Protein AF-A0A1B7W679-F1 (afdb_monomer_lite)

Foldseek 3Di:
DQKDKDWDQEDEWDADPQQWIDDIKIKIATDDPFWKFWAWKAKQKDFPPRVVSVLQRVQFDIDHDPGTHTDDGIDITHGHTRHDPDDDADWTWMKIKMKIKIFTADPVGHGPPPDIDMDMDMYTYTYDHPPPDPDDDDDDDDDDDDVVVVVVVVVVVVVVVVVVVVPPPQDEQPWAKAWEFEQWKIFIWTFFVDPQPPPPDPQPQLLLLLLVLVLVLLPDQQCVNFVQDDSVVVVVLLVQLCVVLVHDSVCLSVQSVDPDPVSVVVSVVSNVVSQDPDPSSNVRSVVSVCVSSVVSVPRDSCVSSRTHQFQLPPVVSDRMFTQKWFFDDVVLTAIDTGVVLVVVLVVCVVVCVVDPPVQSVQGIDGHLLVLPPDFDWDWHDDPNDTDTDTSVSVNVNSVVSSQVSRVVRQVPPPDHGGDGDHPHYRYDYDDD

pLDDT: mean 79.5, std 15.5, range [27.89, 95.25]

Secondary structure (DSSP, 8-state):
--EEEE--SEEE-EE-TTSEEE----EEEE-TTS--EEEEEEEEEEEESHHHHHHHHHHB--EEEEEEEE--S-EEPPB--EE-SS---S-EEEEEEEEEEEEEE-TTSSEEEEEEEEEEEEEEEEE----------------PPPHHHHHHHHHHHHHHHHHHHSS---PBPSSEEEEEE-SSEEEEEEE--S-----SSS-HHHHHHHHHHHHHHHTS-HHHH-TTS-HHHHHHHHHHHHHHHTS-GGGHHHHHHS--HHHHHHHHHHHHHT--S-HHHHHHHHHHHHHHHHHHTTS--TGGGTEEE--SBTTTTBSEEE--EEEEETTTTEEEESHHHHHHHHHHHHTTTTS-HHHHHHHEE--GGGGTT---EEEEEETTEEEEEEHHHHHHHHHHHHHHHHHHHHHH-SS----SB---EEEE----

Structure (mmCIF, N/CA/C/O backbone):
data_AF-A0A1B7W679-F1
#
_entry.id   AF-A0A1B7W679-F1
#
loop_
_atom_site.group_PDB
_atom_site.id
_atom_site.type_symbol
_atom_site.label_atom_id
_atom_site.label_alt_id
_atom_site.label_comp_id
_atom_site.label_asym_id
_atom_site.label_entity_id
_atom_site.label_seq_id
_atom_site.pdbx_PDB_ins_code
_atom_site.Cartn_x
_atom_site.Cartn_y
_atom_site.Cartn_z
_atom_site.occupancy
_atom_site.B_iso_or_equiv
_atom_site.auth_seq_id
_atom_site.auth_comp_id
_atom_site.auth_asym_id
_atom_site.auth_atom_id
_atom_site.pdbx_PDB_model_num
ATOM 1 N N . MET A 1 1 ? 24.657 12.536 3.431 1.00 57.09 1 MET A N 1
ATOM 2 C CA . MET A 1 1 ? 25.677 13.064 2.499 1.00 57.09 1 MET A CA 1
ATOM 3 C C . MET A 1 1 ? 25.463 14.566 2.393 1.00 57.09 1 MET A C 1
ATOM 5 O O . MET A 1 1 ? 24.306 14.948 2.304 1.00 57.09 1 MET A O 1
ATOM 9 N N . PRO A 1 2 ? 26.498 15.410 2.479 1.00 68.56 2 PRO A N 1
ATOM 10 C CA . PRO A 1 2 ? 26.346 16.867 2.496 1.00 68.56 2 PRO A CA 1
ATOM 11 C C . PRO A 1 2 ? 26.270 17.517 1.109 1.00 68.56 2 PRO A C 1
ATOM 13 O O . PRO A 1 2 ? 26.055 18.722 1.029 1.00 68.56 2 PRO A O 1
ATOM 16 N N . VAL A 1 3 ? 26.402 16.742 0.027 1.00 79.94 3 VAL A N 1
ATOM 17 C CA . VAL A 1 3 ? 26.231 17.199 -1.362 1.00 79.94 3 VAL A CA 1
ATOM 18 C C . VAL A 1 3 ? 25.247 16.288 -2.086 1.00 79.94 3 VAL A C 1
ATOM 20 O O . VAL A 1 3 ? 25.373 15.066 -2.009 1.00 79.94 3 VAL A O 1
ATOM 23 N N . GLU A 1 4 ? 24.312 16.884 -2.820 1.00 85.88 4 GLU A N 1
ATOM 24 C CA . GLU A 1 4 ? 23.382 16.210 -3.728 1.00 85.88 4 GLU A CA 1
ATOM 25 C C . GLU A 1 4 ? 23.546 16.750 -5.153 1.00 85.88 4 GLU A C 1
ATOM 27 O O . GLU A 1 4 ? 23.691 17.959 -5.354 1.00 85.88 4 GLU A O 1
ATOM 32 N N . ILE A 1 5 ? 23.514 15.854 -6.144 1.00 84.69 5 ILE A N 1
ATOM 33 C CA . ILE A 1 5 ? 23.459 16.218 -7.563 1.00 84.69 5 ILE A CA 1
ATOM 34 C C . ILE A 1 5 ? 22.005 16.088 -8.014 1.00 84.69 5 ILE A C 1
ATOM 36 O O . ILE A 1 5 ? 21.478 14.984 -8.122 1.00 84.69 5 ILE A O 1
ATOM 40 N N . GLN A 1 6 ? 21.367 17.215 -8.305 1.00 84.38 6 GLN A N 1
ATOM 41 C CA . GLN A 1 6 ? 20.046 17.256 -8.915 1.00 84.38 6 GLN A CA 1
ATOM 42 C C . GLN A 1 6 ? 20.200 17.200 -10.436 1.00 84.38 6 GLN A C 1
ATOM 44 O O . GLN A 1 6 ? 20.603 18.167 -11.089 1.00 84.38 6 GLN A O 1
ATOM 49 N N . LEU A 1 7 ? 19.901 16.024 -10.979 1.00 84.25 7 LEU A N 1
ATOM 50 C CA . LEU A 1 7 ? 19.943 15.689 -12.394 1.00 84.25 7 LEU A CA 1
ATOM 51 C C . LEU A 1 7 ? 18.750 14.775 -12.698 1.00 84.25 7 LEU A C 1
ATOM 53 O O . LEU A 1 7 ? 18.456 13.862 -11.928 1.00 84.25 7 LEU A O 1
ATOM 57 N N . LEU A 1 8 ? 18.042 15.031 -13.799 1.00 75.62 8 LEU A N 1
ATOM 58 C CA . LEU A 1 8 ? 16.937 14.172 -14.224 1.00 75.62 8 LEU A CA 1
ATOM 59 C C . LEU A 1 8 ? 17.478 12.786 -14.614 1.00 75.62 8 LEU A C 1
ATOM 61 O O . LEU A 1 8 ? 18.455 12.732 -15.351 1.00 75.62 8 LEU A O 1
ATOM 65 N N . PRO A 1 9 ? 16.844 11.677 -14.195 1.00 69.12 9 PRO A N 1
ATOM 66 C CA . PRO A 1 9 ? 17.335 10.330 -14.500 1.00 69.12 9 PRO A CA 1
ATOM 67 C C . PRO A 1 9 ? 17.219 9.979 -15.988 1.00 69.12 9 PRO A C 1
ATOM 69 O O . PRO A 1 9 ? 17.961 9.146 -16.488 1.00 69.12 9 PRO A O 1
ATOM 72 N N . SER A 1 10 ? 16.311 10.631 -16.715 1.00 74.06 10 SER A N 1
ATOM 73 C CA . SER A 1 10 ? 16.165 10.487 -18.160 1.00 74.06 10 SER A CA 1
ATOM 74 C C . SER A 1 10 ? 15.781 11.824 -18.784 1.00 74.06 10 SER A C 1
ATOM 76 O O . SER A 1 10 ? 15.027 12.604 -18.193 1.00 74.06 10 SER A O 1
ATOM 78 N N . PHE A 1 11 ? 16.302 12.098 -19.975 1.00 77.81 11 PHE A N 1
ATOM 79 C CA . PHE A 1 11 ? 16.120 13.355 -20.674 1.00 77.81 11 PHE A CA 1
ATOM 80 C C . PHE A 1 11 ? 16.013 13.146 -22.187 1.00 77.81 11 PHE A C 1
ATOM 82 O O . PHE A 1 11 ? 16.942 12.682 -22.848 1.00 77.81 11 PHE A O 1
ATOM 89 N N . LYS A 1 12 ? 14.875 13.558 -22.755 1.00 82.00 12 LYS A N 1
ATOM 90 C CA . LYS A 1 12 ? 14.684 13.575 -24.205 1.00 82.00 12 LYS A CA 1
ATOM 91 C C . LYS A 1 12 ? 15.425 14.765 -24.809 1.00 82.00 12 LYS A C 1
ATOM 93 O O . LYS A 1 12 ? 15.093 15.913 -24.509 1.00 82.00 12 LYS A O 1
ATOM 98 N N . LEU A 1 13 ? 16.379 14.504 -25.696 1.00 80.19 13 LEU A N 1
ATOM 99 C CA . LEU A 1 13 ? 17.072 15.558 -26.429 1.00 80.19 13 LEU A CA 1
ATOM 100 C C . LEU A 1 13 ? 16.102 16.257 -27.391 1.00 80.19 13 LEU A C 1
ATOM 102 O O . LEU A 1 13 ? 15.307 15.622 -28.085 1.00 80.19 13 LEU A O 1
ATOM 106 N N . GLY A 1 14 ? 16.175 17.584 -27.430 1.00 78.50 14 GLY A N 1
ATOM 107 C CA . GLY A 1 14 ? 15.396 18.421 -28.340 1.00 78.50 14 GLY A CA 1
ATOM 108 C C . GLY A 1 14 ? 16.302 19.403 -29.067 1.00 78.50 14 GLY A C 1
ATOM 109 O O . GLY A 1 14 ? 17.315 19.829 -28.516 1.00 78.50 14 GLY A O 1
ATOM 110 N N . VAL A 1 15 ? 15.937 19.774 -30.291 1.00 75.94 15 VAL A N 1
ATOM 111 C CA . VAL A 1 15 ? 16.661 20.774 -31.087 1.00 75.94 15 VAL A CA 1
ATOM 112 C C . VAL A 1 15 ? 15.838 22.062 -31.101 1.00 75.94 15 VAL A C 1
ATOM 114 O O . VAL A 1 15 ? 14.653 22.029 -31.427 1.00 75.94 15 VAL A O 1
ATOM 117 N N . LYS A 1 16 ? 16.444 23.186 -30.706 1.00 70.62 16 LYS A N 1
ATOM 118 C CA . LYS A 1 16 ? 15.835 24.523 -30.820 1.00 70.62 16 LYS A CA 1
ATOM 119 C C . LYS A 1 16 ? 15.945 25.045 -32.258 1.00 70.62 16 LYS A C 1
ATOM 121 O O . LYS A 1 16 ? 16.761 24.550 -33.029 1.00 70.62 16 LYS A O 1
ATOM 126 N N . GLU A 1 17 ? 15.180 26.089 -32.587 1.00 59.62 17 GLU A N 1
ATOM 127 C CA . GLU A 1 17 ? 15.094 26.708 -33.929 1.00 59.62 17 GLU A CA 1
ATOM 128 C C . GLU A 1 17 ? 16.460 27.039 -34.568 1.00 59.62 17 GLU A C 1
ATOM 130 O O . GLU A 1 17 ? 16.595 27.000 -35.786 1.00 59.62 17 GLU A O 1
ATOM 135 N N . ASN A 1 18 ? 17.502 27.249 -33.755 1.00 62.25 18 ASN A N 1
ATOM 136 C CA . ASN A 1 18 ? 18.859 27.578 -34.199 1.00 62.25 18 ASN A CA 1
ATOM 137 C C . ASN A 1 18 ? 19.829 26.383 -34.173 1.00 62.25 18 ASN A C 1
ATOM 139 O O . ASN A 1 18 ? 20.993 26.571 -33.837 1.00 62.25 18 ASN A O 1
ATOM 143 N N . THR A 1 19 ? 19.375 25.147 -34.418 1.00 72.56 19 THR A N 1
ATOM 144 C CA . THR A 1 19 ? 20.211 23.916 -34.380 1.00 72.56 19 THR A CA 1
ATOM 145 C C . THR A 1 19 ? 20.908 23.631 -33.039 1.00 72.56 19 THR A C 1
ATOM 147 O O . THR A 1 19 ? 21.758 22.748 -32.935 1.00 72.56 19 THR A O 1
ATOM 150 N N . GLN A 1 20 ? 20.510 24.333 -31.978 1.00 81.38 20 GLN A N 1
ATOM 151 C CA . GLN A 1 20 ? 21.070 24.167 -30.645 1.00 81.38 20 GLN A CA 1
ATOM 152 C C . GLN A 1 20 ? 20.386 23.008 -29.921 1.00 81.38 20 GLN A C 1
ATOM 154 O O . GLN A 1 20 ? 19.160 22.990 -29.765 1.00 81.38 20 GLN A O 1
ATOM 159 N N . LEU A 1 21 ? 21.188 22.072 -29.427 1.00 82.94 21 LEU A N 1
ATOM 160 C CA . LEU A 1 21 ? 20.731 20.954 -28.624 1.00 82.94 21 LEU A CA 1
ATOM 161 C C . LEU A 1 21 ? 20.351 21.435 -27.218 1.00 82.94 21 LEU A C 1
ATOM 163 O O . LEU A 1 21 ? 21.114 22.124 -26.537 1.00 82.94 21 LEU A O 1
ATOM 167 N N . HIS A 1 22 ? 19.152 21.068 -26.783 1.00 83.38 22 HIS A N 1
ATOM 168 C CA . HIS A 1 22 ? 18.713 21.230 -25.407 1.00 83.38 22 HIS A CA 1
ATOM 169 C C . HIS A 1 22 ? 19.283 20.085 -24.568 1.00 83.38 22 HIS A C 1
ATOM 171 O O . HIS A 1 22 ? 19.127 18.922 -24.936 1.00 83.38 22 HIS A O 1
ATOM 177 N N . LEU A 1 23 ? 19.942 20.419 -23.459 1.00 85.44 23 LEU A N 1
ATOM 178 C CA . LEU A 1 23 ? 20.656 19.483 -22.591 1.00 85.44 23 LEU A CA 1
ATOM 179 C C . LEU A 1 23 ? 20.132 19.568 -21.154 1.00 85.44 23 LEU A C 1
ATOM 181 O O . LEU A 1 23 ? 19.641 20.629 -20.757 1.00 85.44 23 LEU A O 1
ATOM 185 N N . PRO A 1 24 ? 20.224 18.488 -20.355 1.00 85.06 24 PRO A N 1
ATOM 186 C CA . PRO A 1 24 ? 19.762 18.525 -18.977 1.00 85.06 24 PRO A CA 1
ATOM 187 C C . PRO A 1 24 ? 20.621 19.466 -18.133 1.00 85.06 24 PRO A C 1
ATOM 189 O O . PRO A 1 24 ? 21.856 19.431 -18.175 1.00 85.06 24 PRO A O 1
ATOM 192 N N . THR A 1 25 ? 19.954 20.290 -17.326 1.00 86.75 25 THR A N 1
ATOM 193 C CA . THR A 1 25 ? 20.583 21.144 -16.316 1.00 86.75 25 THR A CA 1
ATOM 194 C C . THR A 1 25 ? 21.091 20.304 -15.150 1.00 86.75 25 THR A C 1
ATOM 196 O O . THR A 1 25 ? 20.357 19.460 -14.641 1.00 86.75 25 THR A O 1
ATOM 199 N N . ILE A 1 26 ? 22.318 20.564 -14.700 1.00 82.69 26 ILE A N 1
ATOM 200 C CA . ILE A 1 26 ? 22.904 19.924 -13.515 1.00 82.69 26 ILE A CA 1
ATOM 201 C C . ILE A 1 26 ? 22.940 20.956 -12.393 1.00 82.69 26 ILE A C 1
ATOM 203 O O . ILE A 1 26 ? 23.538 22.024 -12.554 1.00 82.69 26 ILE A O 1
ATOM 207 N N . GLN A 1 27 ? 22.330 20.633 -11.258 1.00 85.81 27 GLN A N 1
ATOM 208 C CA . GLN A 1 27 ? 22.386 21.453 -10.051 1.00 85.81 27 GLN A CA 1
ATOM 209 C C . GLN A 1 27 ? 23.098 20.694 -8.933 1.00 85.81 27 GLN A C 1
ATOM 211 O O . GLN A 1 27 ? 22.918 19.491 -8.768 1.00 85.81 27 GLN A O 1
ATOM 216 N N . ILE A 1 28 ? 23.922 21.404 -8.169 1.00 82.12 28 ILE A N 1
ATOM 217 C CA . ILE A 1 28 ? 24.639 20.862 -7.016 1.00 82.12 28 ILE A CA 1
ATOM 218 C C . ILE A 1 28 ? 24.127 21.572 -5.770 1.00 82.12 28 ILE A C 1
ATOM 220 O O . ILE A 1 28 ? 24.162 22.805 -5.695 1.00 82.12 28 ILE A O 1
ATOM 224 N N . VAL A 1 29 ? 23.634 20.795 -4.809 1.00 83.31 29 VAL A N 1
ATOM 225 C CA . VAL A 1 29 ? 22.920 21.300 -3.634 1.00 83.31 29 VAL A CA 1
ATOM 226 C C . VAL A 1 29 ? 23.624 20.858 -2.348 1.00 83.31 29 VAL A C 1
ATOM 228 O O . VAL A 1 29 ? 23.919 19.670 -2.201 1.00 83.31 29 VAL A O 1
ATOM 231 N N . PRO A 1 30 ? 23.893 21.778 -1.402 1.00 78.81 30 PRO A N 1
ATOM 232 C CA . PRO A 1 30 ? 24.368 21.409 -0.074 1.00 78.81 30 PRO A CA 1
ATOM 233 C C . PRO A 1 30 ? 23.212 20.887 0.801 1.00 78.81 30 PRO A C 1
ATOM 235 O O . PRO A 1 30 ? 22.157 21.517 0.891 1.00 78.81 30 PRO A O 1
ATOM 238 N N . ILE A 1 31 ? 23.408 19.757 1.487 1.00 75.06 31 ILE A N 1
ATOM 239 C CA . ILE A 1 31 ? 22.439 19.186 2.440 1.00 75.06 31 ILE A CA 1
ATOM 240 C C . ILE A 1 31 ? 22.830 19.596 3.871 1.00 75.06 31 ILE A C 1
ATOM 242 O O . ILE A 1 31 ? 23.995 19.501 4.253 1.00 75.06 31 ILE A O 1
ATOM 246 N N . LYS A 1 32 ? 21.835 20.030 4.663 1.00 60.44 32 LYS A N 1
ATOM 247 C CA . LYS A 1 32 ? 21.897 20.839 5.908 1.00 60.44 32 LYS A CA 1
ATOM 248 C C . LYS A 1 32 ? 22.731 20.320 7.104 1.00 60.44 32 LYS A C 1
ATOM 250 O O . LYS A 1 32 ? 22.600 20.861 8.196 1.00 60.44 32 LYS A O 1
ATOM 255 N N . SER A 1 33 ? 23.584 19.314 6.945 1.00 62.91 33 SER A N 1
ATOM 256 C CA . SER A 1 33 ? 24.317 18.695 8.061 1.00 62.91 33 SER A CA 1
ATOM 257 C C . SER A 1 33 ? 25.815 19.026 8.103 1.00 62.91 33 SER A C 1
ATOM 259 O O . SER A 1 33 ? 26.403 18.930 9.174 1.00 62.91 33 SER A O 1
ATOM 261 N N . ASN A 1 34 ? 26.442 19.409 6.983 1.00 70.44 34 ASN A N 1
ATOM 262 C CA . ASN A 1 34 ? 27.865 19.778 6.919 1.00 70.44 34 ASN A CA 1
ATOM 263 C C . ASN A 1 34 ? 28.124 20.702 5.713 1.00 70.44 34 ASN A C 1
ATOM 265 O O . ASN A 1 34 ? 27.405 20.592 4.721 1.00 70.44 34 ASN A O 1
ATOM 269 N N . ILE A 1 35 ? 29.118 21.601 5.772 1.00 75.19 35 ILE A N 1
ATOM 270 C CA . ILE A 1 35 ? 29.413 22.520 4.662 1.00 75.19 35 ILE A CA 1
ATOM 271 C C . ILE A 1 35 ? 30.388 21.858 3.675 1.00 75.19 35 ILE A C 1
ATOM 273 O O . ILE A 1 35 ? 31.538 21.606 4.043 1.00 75.19 35 ILE A O 1
ATOM 277 N N . PRO A 1 36 ? 29.974 21.587 2.425 1.00 82.75 36 PRO A N 1
ATOM 278 C CA . PRO A 1 36 ? 30.829 20.906 1.469 1.00 82.75 36 PRO A CA 1
ATOM 279 C C . PRO A 1 36 ? 31.780 21.863 0.746 1.00 82.75 36 PRO A C 1
ATOM 281 O O . PRO A 1 36 ? 31.418 22.976 0.345 1.00 82.75 36 PRO A O 1
ATOM 284 N N . TYR A 1 37 ? 32.993 21.374 0.509 1.00 85.19 37 TYR A N 1
ATOM 285 C CA . TYR A 1 37 ? 34.024 22.042 -0.272 1.00 85.19 37 TYR A CA 1
ATOM 286 C C . TYR A 1 37 ? 34.327 21.249 -1.543 1.00 85.19 37 TYR A C 1
ATOM 288 O O . TYR A 1 37 ? 34.956 20.197 -1.486 1.00 85.19 37 TYR A O 1
ATOM 296 N N . ILE A 1 38 ? 33.912 21.751 -2.704 1.00 86.38 38 ILE A N 1
ATOM 297 C CA . ILE A 1 38 ? 34.089 21.057 -3.984 1.00 86.38 38 ILE A CA 1
ATOM 298 C C . ILE A 1 38 ? 35.500 21.267 -4.526 1.00 86.38 38 ILE A C 1
ATOM 300 O O . ILE A 1 38 ? 35.963 22.401 -4.671 1.00 86.38 38 ILE A O 1
ATOM 304 N N . SER A 1 39 ? 36.161 20.170 -4.885 1.00 86.56 39 SER A N 1
ATOM 305 C CA . SER A 1 39 ? 37.488 20.163 -5.510 1.00 86.56 39 SER A CA 1
ATOM 306 C C . SER A 1 39 ? 37.429 19.859 -7.007 1.00 86.56 39 SER A C 1
ATOM 308 O O . SER A 1 39 ? 38.215 20.416 -7.785 1.00 86.56 39 SER A O 1
ATOM 310 N N . ARG A 1 40 ? 36.488 19.005 -7.432 1.00 85.19 40 ARG A N 1
ATOM 311 C CA . ARG A 1 40 ? 36.339 18.602 -8.833 1.00 85.19 40 ARG A CA 1
ATOM 312 C C . ARG A 1 40 ? 34.894 18.258 -9.196 1.00 85.19 40 ARG A C 1
ATOM 314 O O . ARG A 1 40 ? 34.187 17.628 -8.420 1.00 85.19 40 ARG A O 1
ATOM 321 N N . ILE A 1 41 ? 34.479 18.635 -10.404 1.00 87.06 41 ILE A N 1
ATOM 322 C CA . ILE A 1 41 ? 33.235 18.187 -11.041 1.00 87.06 41 ILE A CA 1
ATOM 323 C C . ILE A 1 41 ? 33.584 17.683 -12.436 1.00 87.06 41 ILE A C 1
ATOM 325 O O . ILE A 1 41 ? 34.119 18.436 -13.256 1.00 87.06 41 ILE A O 1
ATOM 329 N N . THR A 1 42 ? 33.259 16.423 -12.704 1.00 87.06 42 THR A N 1
ATOM 330 C CA . THR A 1 42 ? 33.533 15.757 -13.979 1.00 87.06 42 THR A CA 1
ATOM 331 C C . THR A 1 42 ? 32.225 15.292 -14.602 1.00 87.06 42 THR A C 1
ATOM 333 O O . THR A 1 42 ? 31.454 14.584 -13.959 1.00 87.06 42 THR A O 1
ATOM 336 N N . CYS A 1 43 ? 31.989 15.672 -15.857 1.00 88.00 43 CYS A N 1
ATOM 337 C CA . CYS A 1 43 ? 30.876 15.174 -16.663 1.00 88.00 43 CYS A CA 1
ATOM 338 C C . CYS A 1 43 ? 31.429 14.243 -17.743 1.00 88.00 43 CYS A C 1
ATOM 340 O O . CYS A 1 43 ? 32.347 14.619 -18.475 1.00 88.00 43 CYS A O 1
ATOM 342 N N . ILE A 1 44 ? 30.882 13.034 -17.824 1.00 88.44 44 ILE A N 1
ATOM 343 C CA . ILE A 1 44 ? 31.273 11.996 -18.777 1.00 88.44 44 ILE A CA 1
ATOM 344 C C . ILE A 1 44 ? 30.023 11.593 -19.551 1.00 88.44 44 ILE A C 1
ATOM 346 O O . ILE A 1 44 ? 29.020 11.257 -18.932 1.00 88.44 44 ILE A O 1
ATOM 350 N N . VAL A 1 45 ? 30.073 11.599 -20.881 1.00 89.56 45 VAL A N 1
ATOM 351 C CA . VAL A 1 45 ? 28.952 11.159 -21.725 1.00 89.56 45 VAL A CA 1
ATOM 352 C C . VAL A 1 45 ? 29.411 9.983 -22.571 1.00 89.56 45 VAL A C 1
ATOM 354 O O . VAL A 1 45 ? 30.455 10.049 -23.219 1.00 89.56 45 VAL A O 1
ATOM 357 N N . ARG A 1 46 ? 28.653 8.887 -22.543 1.00 85.00 46 ARG A N 1
ATOM 358 C CA . ARG A 1 46 ? 28.939 7.666 -23.311 1.00 85.00 46 ARG A CA 1
ATOM 359 C C . ARG A 1 46 ? 27.684 7.184 -24.012 1.00 85.00 46 ARG A C 1
ATOM 361 O O . ARG A 1 46 ? 26.609 7.339 -23.463 1.00 85.00 46 ARG A O 1
ATOM 368 N N . GLY A 1 47 ? 27.828 6.557 -25.171 1.00 80.00 47 GLY A N 1
ATOM 369 C CA . GLY A 1 47 ? 26.716 5.945 -25.896 1.00 80.00 47 GLY A CA 1
ATOM 370 C C . GLY A 1 47 ? 26.710 6.327 -27.366 1.00 80.00 47 GLY A C 1
ATOM 371 O O . GLY A 1 47 ? 27.686 6.865 -27.886 1.00 80.00 47 GLY A O 1
ATOM 372 N N . THR A 1 48 ? 25.614 6.011 -28.042 1.00 72.62 48 THR A N 1
ATOM 373 C CA . THR A 1 48 ? 25.483 6.130 -29.492 1.00 72.62 48 THR A CA 1
ATOM 374 C C . THR A 1 48 ? 24.577 7.298 -29.890 1.00 72.62 48 THR A C 1
ATOM 376 O O . THR A 1 48 ? 23.496 7.429 -29.318 1.00 72.62 48 THR A O 1
ATOM 379 N N . PRO A 1 49 ? 24.947 8.106 -30.905 1.00 83.00 49 PRO A N 1
ATOM 380 C CA . PRO A 1 49 ? 26.215 8.090 -31.646 1.00 83.00 49 PRO A CA 1
ATOM 381 C C . PRO A 1 49 ? 27.401 8.643 -30.832 1.00 83.00 49 PRO A C 1
ATOM 383 O O . PRO A 1 49 ? 27.275 9.662 -30.156 1.00 83.00 49 PRO A O 1
ATOM 386 N N . ASN A 1 50 ? 28.579 8.019 -30.959 1.00 77.38 50 ASN A N 1
ATOM 387 C CA . ASN A 1 50 ? 29.781 8.386 -30.188 1.00 77.38 50 ASN A CA 1
ATOM 388 C C . ASN A 1 50 ? 30.233 9.841 -30.418 1.00 77.38 50 ASN A C 1
ATOM 390 O O . ASN A 1 50 ? 30.713 10.501 -29.496 1.00 77.38 50 ASN A O 1
ATOM 394 N N . GLU A 1 51 ? 30.086 10.345 -31.645 1.00 84.44 51 GLU A N 1
ATOM 395 C CA . GLU A 1 51 ? 30.452 11.721 -32.007 1.00 84.44 51 GLU A CA 1
ATOM 396 C C . GLU A 1 51 ? 29.572 12.738 -31.275 1.00 84.44 51 GLU A C 1
ATOM 398 O O . GLU A 1 51 ? 30.079 13.694 -30.685 1.00 84.44 51 GLU A O 1
ATOM 403 N N . LEU A 1 52 ? 28.265 12.468 -31.221 1.00 85.50 52 LEU A N 1
ATOM 404 C CA . LEU A 1 52 ? 27.309 13.287 -30.489 1.00 85.50 52 LEU A CA 1
ATOM 405 C C . LEU A 1 52 ? 27.553 13.205 -28.979 1.00 85.50 52 LEU A C 1
ATOM 407 O O . LEU A 1 52 ? 27.548 14.233 -28.310 1.00 85.50 52 LEU A O 1
ATOM 411 N N . ALA A 1 53 ? 27.841 12.018 -28.436 1.00 84.94 53 ALA A N 1
ATOM 412 C CA . ALA A 1 53 ? 28.218 11.869 -27.030 1.00 84.94 53 ALA A CA 1
ATOM 413 C C . ALA A 1 53 ? 29.440 12.741 -26.677 1.00 84.94 53 ALA A C 1
ATOM 415 O O . ALA A 1 53 ? 29.424 13.469 -25.682 1.00 84.94 53 ALA A O 1
ATOM 416 N N . ALA A 1 54 ? 30.475 12.745 -27.525 1.00 85.75 54 ALA A N 1
ATOM 417 C CA . ALA A 1 54 ? 31.656 13.586 -27.334 1.00 85.75 54 ALA A CA 1
ATOM 418 C C . ALA A 1 54 ? 31.339 15.089 -27.433 1.00 85.75 54 ALA A C 1
ATOM 420 O O . ALA A 1 54 ? 31.904 15.893 -26.686 1.00 85.75 54 ALA A O 1
ATOM 421 N N . GLN A 1 55 ? 30.431 15.478 -28.329 1.00 87.94 55 GLN A N 1
ATOM 422 C CA . GLN A 1 55 ? 29.972 16.858 -28.487 1.00 87.94 55 GLN A CA 1
ATOM 423 C C . GLN A 1 55 ? 29.172 17.337 -27.269 1.00 87.94 55 GLN A C 1
ATOM 425 O O . GLN A 1 55 ? 29.462 18.403 -26.723 1.00 87.94 55 GLN A O 1
ATOM 430 N N . ILE A 1 56 ? 28.246 16.512 -26.774 1.00 88.00 56 ILE A N 1
ATOM 431 C CA . ILE A 1 56 ? 27.490 16.774 -25.546 1.00 88.00 56 ILE A CA 1
ATOM 432 C C . ILE A 1 56 ? 28.450 16.877 -24.357 1.00 88.00 56 ILE A C 1
ATOM 434 O O . ILE A 1 56 ? 28.350 17.820 -23.578 1.00 88.00 56 ILE A O 1
ATOM 438 N N . GLN A 1 57 ? 29.434 15.982 -24.227 1.00 90.56 57 GLN A N 1
ATOM 439 C CA . GLN A 1 57 ? 30.401 16.047 -23.127 1.00 90.56 57 GLN A CA 1
ATOM 440 C C . GLN A 1 57 ? 31.167 17.378 -23.096 1.00 90.56 57 GLN A C 1
ATOM 442 O O . GLN A 1 57 ? 31.362 17.940 -22.021 1.00 90.56 57 GLN A O 1
ATOM 447 N N . LYS A 1 58 ? 31.573 17.903 -24.261 1.00 88.25 58 LYS A N 1
ATOM 448 C CA . LYS A 1 58 ? 32.292 19.186 -24.373 1.00 88.25 58 LYS A CA 1
ATOM 449 C C . LYS A 1 58 ? 31.454 20.394 -23.952 1.00 88.25 58 LYS A C 1
ATOM 451 O O . LYS A 1 58 ? 32.029 21.410 -23.579 1.00 88.25 58 LYS A O 1
ATOM 456 N N . SER A 1 59 ? 30.127 20.292 -24.006 1.00 88.19 59 SER A N 1
ATOM 457 C CA . SER A 1 59 ? 29.226 21.380 -23.606 1.00 88.19 59 SER A CA 1
ATOM 458 C C . SER A 1 59 ? 29.155 21.582 -22.086 1.00 88.19 59 SER A C 1
ATOM 460 O O . SER A 1 59 ? 28.810 22.666 -21.618 1.00 88.19 59 SER A O 1
ATOM 462 N N . TYR A 1 60 ? 29.506 20.564 -21.297 1.00 87.12 60 TYR A N 1
ATOM 463 C CA . TYR A 1 60 ? 29.519 20.657 -19.842 1.00 87.12 60 TYR A CA 1
ATOM 464 C C . TYR A 1 60 ? 30.866 21.177 -19.349 1.00 87.12 60 TYR A C 1
ATOM 466 O O . TYR A 1 60 ? 31.900 20.525 -19.518 1.00 87.12 60 TYR A O 1
ATOM 474 N N . ARG A 1 61 ? 30.861 22.334 -18.676 1.00 81.06 61 ARG A N 1
ATOM 475 C CA . ARG A 1 61 ? 32.089 22.885 -18.097 1.00 81.06 61 ARG A CA 1
ATOM 476 C C . ARG A 1 61 ? 32.550 22.015 -16.938 1.00 81.06 61 ARG A C 1
ATOM 478 O O . ARG A 1 61 ? 31.902 21.948 -15.895 1.00 81.06 61 ARG A O 1
ATOM 485 N N . GLN A 1 62 ? 33.697 21.373 -17.115 1.00 81.56 62 GLN A N 1
ATOM 486 C CA . GLN A 1 62 ? 34.368 20.675 -16.027 1.00 81.56 62 GLN A CA 1
ATOM 487 C C . GLN A 1 62 ? 34.889 21.690 -15.008 1.00 81.56 62 GLN A C 1
ATOM 489 O O . GLN A 1 62 ? 35.315 22.792 -15.362 1.00 81.56 62 GLN A O 1
ATOM 494 N N . PHE A 1 63 ? 34.864 21.316 -13.734 1.00 81.19 63 PHE A N 1
ATOM 495 C CA . PHE A 1 63 ? 35.383 22.148 -12.656 1.00 81.19 63 PHE A CA 1
ATOM 496 C C . PHE A 1 63 ? 36.550 21.436 -11.993 1.00 81.19 63 PHE A C 1
ATOM 498 O O . PHE A 1 63 ? 36.435 20.278 -11.600 1.00 81.19 63 PHE A O 1
ATOM 505 N N . HIS A 1 64 ? 37.666 22.137 -11.831 1.00 83.88 64 HIS A N 1
ATOM 506 C CA . HIS A 1 64 ? 38.788 21.664 -11.039 1.00 83.88 64 HIS A CA 1
ATOM 507 C C . HIS A 1 64 ? 39.459 22.851 -10.358 1.00 83.88 64 HIS A C 1
ATOM 509 O O . HIS A 1 64 ? 39.691 23.888 -10.980 1.00 83.88 64 HIS A O 1
ATOM 515 N N . THR A 1 65 ? 39.759 22.707 -9.074 1.00 76.69 65 THR A N 1
ATOM 516 C CA . THR A 1 65 ? 40.442 23.731 -8.290 1.00 76.69 65 THR A CA 1
ATOM 517 C C . THR A 1 65 ? 41.468 23.081 -7.373 1.00 76.69 65 THR A C 1
ATOM 519 O O . THR A 1 65 ? 41.200 22.046 -6.765 1.00 76.69 65 THR A O 1
ATOM 522 N N . ALA A 1 66 ? 42.644 23.699 -7.261 1.00 75.12 66 ALA A N 1
ATOM 523 C CA . ALA A 1 66 ? 43.661 23.283 -6.297 1.00 75.12 66 ALA A CA 1
ATOM 524 C C . ALA A 1 66 ? 43.239 23.608 -4.852 1.00 75.12 66 ALA A C 1
ATOM 526 O O . ALA A 1 66 ? 43.646 22.929 -3.915 1.00 75.12 66 ALA A O 1
ATOM 527 N N . THR A 1 67 ? 42.395 24.630 -4.674 1.00 80.06 67 THR A N 1
ATOM 528 C CA . THR A 1 67 ? 41.805 25.019 -3.390 1.00 80.06 67 THR A CA 1
ATOM 529 C C . THR A 1 67 ? 40.303 24.723 -3.407 1.00 80.06 67 THR A C 1
ATOM 531 O O . THR A 1 67 ? 39.574 25.366 -4.171 1.00 80.06 67 THR A O 1
ATOM 534 N N . PRO A 1 68 ? 39.814 23.743 -2.620 1.00 83.44 68 PRO A N 1
ATOM 535 C CA . PRO A 1 68 ? 38.400 23.381 -2.599 1.00 83.44 68 PRO A CA 1
ATOM 536 C C . PRO A 1 68 ? 37.496 24.586 -2.319 1.00 83.44 68 PRO A C 1
ATOM 538 O O . PRO A 1 68 ? 37.751 25.363 -1.397 1.00 83.44 68 PRO A O 1
ATOM 541 N N . LYS A 1 69 ? 36.446 24.760 -3.128 1.00 82.81 69 LYS A N 1
ATOM 542 C CA . LYS A 1 69 ? 35.525 25.898 -3.020 1.00 82.81 69 LYS A CA 1
ATOM 543 C C . LYS A 1 69 ? 34.299 25.530 -2.208 1.00 82.81 69 LYS A C 1
ATOM 545 O O . LYS A 1 69 ? 33.627 24.543 -2.489 1.00 82.81 69 LYS A O 1
ATOM 550 N N . GLN A 1 70 ? 34.001 26.371 -1.233 1.00 82.88 70 GLN A N 1
ATOM 551 C CA . GLN A 1 70 ? 32.829 26.231 -0.387 1.00 82.88 70 GLN A CA 1
ATOM 552 C C . GLN A 1 70 ? 31.549 26.528 -1.163 1.00 82.88 70 GLN A C 1
ATOM 554 O O . GLN A 1 70 ? 31.501 27.504 -1.918 1.00 82.88 70 GLN A O 1
ATOM 559 N N . ILE A 1 71 ? 30.508 25.726 -0.942 1.00 77.06 71 ILE A N 1
ATOM 560 C CA . ILE A 1 71 ? 29.192 25.956 -1.542 1.00 77.06 71 ILE A CA 1
ATOM 561 C C . ILE A 1 71 ? 28.147 26.161 -0.452 1.00 77.06 71 ILE A C 1
ATOM 563 O O . ILE A 1 71 ? 27.908 25.283 0.372 1.00 77.06 71 ILE A O 1
ATOM 567 N N . TYR A 1 72 ? 27.517 27.335 -0.481 1.00 65.75 72 TYR A N 1
ATOM 568 C CA . TYR A 1 72 ? 26.481 27.742 0.471 1.00 65.75 72 TYR A CA 1
ATOM 569 C C . TYR A 1 72 ? 25.062 27.618 -0.095 1.00 65.75 72 TYR A C 1
ATOM 571 O O . TYR A 1 72 ? 24.118 27.429 0.662 1.00 65.75 72 TYR A O 1
ATOM 579 N N . ASN A 1 73 ? 24.917 27.704 -1.422 1.00 68.12 73 ASN A N 1
ATOM 580 C CA . ASN A 1 73 ? 23.637 27.742 -2.126 1.00 68.12 73 ASN A CA 1
ATOM 581 C C . ASN A 1 73 ? 23.641 26.780 -3.318 1.00 68.12 73 ASN A C 1
ATOM 583 O O . ASN A 1 73 ? 24.702 26.382 -3.804 1.00 68.12 73 ASN A O 1
ATOM 587 N N . ILE A 1 74 ? 22.442 26.467 -3.817 1.00 69.25 74 ILE A N 1
ATOM 588 C CA . ILE A 1 74 ? 22.244 25.722 -5.065 1.00 69.25 74 ILE A CA 1
ATOM 589 C C . ILE A 1 74 ? 23.099 26.356 -6.163 1.00 69.25 74 ILE A C 1
ATOM 591 O O . ILE A 1 74 ? 22.960 27.540 -6.467 1.00 69.25 74 ILE A O 1
ATOM 595 N N . SER A 1 75 ? 23.994 25.560 -6.737 1.00 75.00 75 SER A N 1
ATOM 596 C CA . SER A 1 75 ? 24.902 25.996 -7.793 1.00 75.00 75 SER A CA 1
ATOM 597 C C . SER A 1 75 ? 24.587 25.225 -9.066 1.00 75.00 75 SER A C 1
ATOM 599 O O . SER A 1 75 ? 24.681 23.999 -9.095 1.00 75.00 75 SER A O 1
ATOM 601 N N . GLN A 1 76 ? 24.198 25.938 -10.121 1.00 80.19 76 GLN A N 1
ATOM 602 C CA . GLN A 1 76 ? 23.993 25.343 -11.437 1.00 80.19 76 GLN A CA 1
ATOM 603 C C . GLN A 1 76 ? 25.336 25.236 -12.163 1.00 80.19 76 GLN A C 1
ATOM 605 O O . GLN A 1 76 ? 26.075 26.219 -12.258 1.00 80.19 76 GLN A O 1
ATOM 610 N N . LEU A 1 77 ? 25.654 24.048 -12.681 1.00 80.62 77 LEU A N 1
ATOM 611 C CA . LEU A 1 77 ? 26.863 23.859 -13.474 1.00 80.62 77 LEU A CA 1
ATOM 612 C C . LEU A 1 77 ? 26.736 24.624 -14.796 1.00 80.62 77 LEU A C 1
ATOM 614 O O . LEU A 1 77 ? 25.719 24.525 -15.483 1.00 80.62 77 LEU A O 1
ATOM 618 N N . GLY A 1 78 ? 27.776 25.379 -15.151 1.00 75.44 78 GLY A N 1
ATOM 619 C CA . GLY A 1 78 ? 27.824 26.105 -16.416 1.00 75.44 78 GLY A CA 1
ATOM 620 C C . GLY A 1 78 ? 27.777 25.154 -17.612 1.00 75.44 78 GLY A C 1
ATOM 621 O O . GLY A 1 78 ? 28.481 24.143 -17.639 1.00 75.44 78 GLY A O 1
ATOM 622 N N . GLN A 1 79 ? 26.956 25.501 -18.599 1.00 83.88 79 GLN A N 1
ATOM 623 C CA . GLN A 1 79 ? 26.793 24.754 -19.842 1.00 83.88 79 GLN A CA 1
ATOM 624 C C . GLN A 1 79 ? 27.007 25.702 -21.012 1.00 83.88 79 GLN A C 1
ATOM 626 O O . GLN A 1 79 ? 26.393 26.769 -21.069 1.00 83.88 79 GLN A O 1
ATOM 631 N N . ASP A 1 80 ? 27.884 25.315 -21.927 1.00 81.19 80 ASP A N 1
ATOM 632 C CA . ASP A 1 80 ? 28.087 26.025 -23.177 1.00 81.19 80 ASP A CA 1
ATOM 633 C C . ASP A 1 80 ? 27.055 25.550 -24.219 1.00 81.19 80 ASP A C 1
ATOM 635 O O . ASP A 1 80 ? 26.629 24.392 -24.192 1.00 81.19 80 ASP A O 1
ATOM 639 N N . PRO A 1 81 ? 26.606 26.422 -25.141 1.00 80.56 81 PRO A N 1
ATOM 640 C CA . PRO A 1 81 ? 25.679 26.033 -26.198 1.00 80.56 81 PRO A CA 1
ATOM 641 C C . PRO A 1 81 ? 26.219 24.860 -27.026 1.00 80.56 81 PRO A C 1
ATOM 643 O O . PRO A 1 81 ? 27.254 24.976 -27.677 1.00 80.56 81 PRO A O 1
ATOM 646 N N . CYS A 1 82 ? 25.492 23.744 -27.050 1.00 84.69 82 CYS A N 1
ATOM 647 C CA . CYS A 1 82 ? 25.806 22.615 -27.920 1.00 84.69 82 CYS A CA 1
ATOM 648 C C . CYS A 1 82 ? 25.143 22.828 -29.287 1.00 84.69 82 CYS A C 1
ATOM 650 O O . CYS A 1 82 ? 23.953 22.560 -29.445 1.00 84.69 82 CYS A O 1
ATOM 652 N N . GLN A 1 83 ? 25.887 23.358 -30.257 1.00 84.06 83 GLN A N 1
ATOM 653 C CA . GLN A 1 83 ? 25.409 23.548 -31.632 1.00 84.06 83 GLN A CA 1
ATOM 654 C C . GLN A 1 83 ? 25.608 22.272 -32.437 1.00 84.06 83 GLN A C 1
ATOM 656 O O . GLN A 1 83 ? 26.712 21.739 -32.428 1.00 84.06 83 GLN A O 1
ATOM 661 N N . LEU A 1 84 ? 24.560 21.789 -33.103 1.00 79.12 84 LEU A N 1
ATOM 662 C CA . LEU A 1 84 ? 24.654 20.640 -33.998 1.00 79.12 84 LEU A CA 1
ATOM 663 C C . LEU A 1 84 ? 25.110 21.083 -35.391 1.00 79.12 84 LEU A C 1
ATOM 665 O O . LEU A 1 84 ? 24.561 22.030 -35.948 1.00 79.12 84 LEU A O 1
ATOM 669 N N . ASP A 1 85 ? 26.045 20.343 -35.986 1.00 72.94 85 ASP A N 1
ATOM 670 C CA . ASP A 1 85 ? 26.502 20.591 -37.362 1.00 72.94 85 ASP A CA 1
ATOM 671 C C . ASP A 1 85 ? 25.472 20.124 -38.412 1.00 72.94 85 ASP A C 1
ATOM 673 O O . ASP A 1 85 ? 25.481 20.569 -39.559 1.00 72.94 85 ASP A O 1
ATOM 677 N N . ALA A 1 86 ? 24.568 19.222 -38.017 1.00 69.50 86 ALA A N 1
ATOM 678 C CA . ALA A 1 86 ? 23.523 18.639 -38.850 1.00 69.50 86 ALA A CA 1
ATOM 679 C C . ALA A 1 86 ? 22.256 18.358 -38.017 1.00 69.50 86 ALA A C 1
ATOM 681 O O . ALA A 1 86 ? 22.345 18.173 -36.800 1.00 69.50 86 ALA A O 1
ATOM 682 N N . PRO A 1 87 ? 21.061 18.299 -38.635 1.00 71.62 87 PRO A N 1
ATOM 683 C CA . PRO A 1 87 ? 19.839 17.947 -37.922 1.00 71.62 87 PRO A CA 1
ATOM 684 C C . PRO A 1 87 ? 19.944 16.558 -37.280 1.00 71.62 87 PRO A C 1
ATOM 686 O O . PRO A 1 87 ? 20.498 15.622 -37.858 1.00 71.62 87 PRO A O 1
ATOM 689 N N . LEU A 1 88 ? 19.368 16.420 -36.085 1.00 74.75 88 LEU A N 1
ATOM 690 C CA . LEU A 1 88 ? 19.365 15.167 -35.340 1.00 74.75 88 LEU A CA 1
ATOM 691 C C . LEU A 1 88 ? 18.406 14.170 -36.010 1.00 74.75 88 LEU A C 1
ATOM 693 O O . LEU A 1 88 ? 17.195 14.225 -35.812 1.00 74.75 88 LEU A O 1
ATOM 697 N N . ILE A 1 89 ? 18.952 13.299 -36.858 1.00 70.12 89 ILE A N 1
ATOM 698 C CA . ILE A 1 89 ? 18.190 12.324 -37.662 1.00 70.12 89 ILE A CA 1
ATOM 699 C C . ILE A 1 89 ? 18.419 10.870 -37.237 1.00 70.12 89 ILE A C 1
ATOM 701 O O . ILE A 1 89 ? 17.730 9.973 -37.713 1.00 70.12 89 ILE A O 1
ATOM 705 N N . THR A 1 90 ? 19.382 10.624 -36.355 1.00 73.94 90 THR A N 1
ATOM 706 C CA . THR A 1 90 ? 19.729 9.293 -35.848 1.00 73.94 90 THR A CA 1
ATOM 707 C C . THR A 1 90 ? 19.143 9.076 -34.465 1.00 73.94 90 THR A C 1
ATOM 709 O O . THR A 1 90 ? 19.010 10.025 -33.696 1.00 73.94 90 THR A O 1
ATOM 712 N N . ILE A 1 91 ? 18.842 7.821 -34.127 1.00 73.44 91 ILE A N 1
ATOM 713 C CA . ILE A 1 91 ? 18.512 7.449 -32.748 1.00 73.44 91 ILE A CA 1
ATOM 714 C C . ILE A 1 91 ? 19.698 7.815 -31.852 1.00 73.44 91 ILE A C 1
ATOM 716 O O . ILE A 1 91 ? 20.849 7.565 -32.213 1.00 73.44 91 ILE A O 1
ATOM 720 N N . VAL A 1 92 ? 19.400 8.423 -30.707 1.00 80.50 92 VAL A N 1
ATOM 721 C CA . VAL A 1 92 ? 20.379 8.717 -29.662 1.00 80.50 92 VAL A CA 1
ATOM 722 C C . VAL A 1 92 ? 20.021 7.910 -28.432 1.00 80.50 92 VAL A C 1
ATOM 724 O O . VAL A 1 92 ? 18.864 7.912 -28.016 1.00 80.50 92 VAL A O 1
ATOM 727 N N . ASP A 1 93 ? 21.029 7.259 -27.875 1.00 78.81 93 ASP A N 1
ATOM 728 C CA . ASP A 1 93 ? 20.999 6.542 -26.609 1.00 78.81 93 ASP A CA 1
ATOM 729 C C . ASP A 1 93 ? 22.361 6.747 -25.941 1.00 78.81 93 ASP A C 1
ATOM 731 O O . ASP A 1 93 ? 23.373 6.171 -26.352 1.00 78.81 93 ASP A O 1
ATOM 735 N N . CYS A 1 94 ? 22.422 7.694 -25.011 1.00 82.88 94 CYS A N 1
ATOM 736 C CA . CYS A 1 94 ? 23.644 8.090 -24.327 1.00 82.88 94 CYS A CA 1
ATOM 737 C C . CYS A 1 94 ? 23.396 8.223 -22.828 1.00 82.88 94 CYS A C 1
ATOM 739 O O . CYS A 1 94 ? 22.361 8.714 -22.413 1.00 82.88 94 CYS A O 1
ATOM 741 N N . THR A 1 95 ? 24.386 7.910 -22.007 1.00 84.00 95 THR A N 1
ATOM 742 C CA . THR A 1 95 ? 24.353 8.124 -20.562 1.00 84.00 95 THR A CA 1
ATOM 743 C C . THR A 1 95 ? 25.304 9.258 -20.198 1.00 84.00 95 THR A C 1
ATOM 745 O O . THR A 1 95 ? 26.508 9.195 -20.470 1.00 84.00 95 THR A O 1
ATOM 748 N N . LEU A 1 96 ? 24.768 10.301 -19.566 1.00 89.44 96 LEU A N 1
ATOM 749 C CA . LEU A 1 96 ? 25.522 11.363 -18.907 1.00 89.44 96 LEU A CA 1
ATOM 750 C C . LEU A 1 96 ? 25.762 10.972 -17.448 1.00 89.44 96 LEU A C 1
ATOM 752 O O . LEU A 1 96 ? 24.819 10.830 -16.680 1.00 89.44 96 LEU A O 1
ATOM 756 N N . LYS A 1 97 ? 27.027 10.868 -17.051 1.00 89.06 97 LYS A N 1
ATOM 757 C CA . LYS A 1 97 ? 27.477 10.613 -15.682 1.00 89.06 97 LYS A CA 1
ATOM 758 C C . LYS A 1 97 ? 28.160 11.852 -15.119 1.00 89.06 97 LYS A C 1
ATOM 760 O O . LYS A 1 97 ? 29.123 12.354 -15.701 1.00 89.06 97 LYS A O 1
ATOM 765 N N . VAL A 1 98 ? 27.687 12.323 -13.972 1.00 89.12 98 VAL A N 1
ATOM 766 C CA . VAL A 1 98 ? 28.231 13.481 -13.256 1.00 89.12 98 VAL A CA 1
ATOM 767 C C . VAL A 1 98 ? 28.857 13.002 -11.960 1.00 89.12 98 VAL A C 1
ATOM 769 O O . VAL A 1 98 ? 28.189 12.368 -11.151 1.00 89.12 98 VAL A O 1
ATOM 772 N N . ILE A 1 99 ? 30.132 13.321 -11.759 1.00 87.38 99 ILE A N 1
ATOM 773 C CA . ILE A 1 99 ? 30.901 12.960 -10.567 1.00 87.38 99 ILE A CA 1
ATOM 774 C C . ILE A 1 99 ? 31.357 14.248 -9.892 1.00 87.38 99 ILE A C 1
ATOM 776 O O . ILE A 1 99 ? 32.020 15.076 -10.520 1.00 87.38 99 ILE A O 1
ATOM 780 N N . VAL A 1 100 ? 31.021 14.407 -8.616 1.00 87.75 100 VAL A N 1
ATOM 781 C CA . VAL A 1 100 ? 31.446 15.537 -7.785 1.00 87.75 100 VAL A CA 1
ATOM 782 C C . VAL A 1 100 ? 32.355 15.016 -6.682 1.00 87.75 100 VAL A C 1
ATOM 784 O O . VAL A 1 100 ? 31.920 14.220 -5.854 1.00 87.75 100 VAL A O 1
ATOM 787 N N . GLU A 1 101 ? 33.600 15.484 -6.663 1.00 87.62 101 GLU A N 1
ATOM 788 C CA . GLU A 1 101 ? 34.560 15.262 -5.581 1.00 87.62 101 GLU A CA 1
ATOM 789 C C . GLU A 1 101 ? 34.498 16.446 -4.604 1.00 87.62 101 GLU A C 1
ATOM 791 O O . GLU A 1 101 ? 34.576 17.615 -5.011 1.00 87.62 101 GLU A O 1
ATOM 796 N N . TYR A 1 102 ? 34.347 16.153 -3.313 1.00 88.44 102 TYR A N 1
ATOM 797 C CA . TYR A 1 102 ? 34.211 17.165 -2.271 1.00 88.44 102 TYR A CA 1
ATOM 798 C C . TYR A 1 102 ? 34.881 16.748 -0.958 1.00 88.44 102 TYR A C 1
ATOM 800 O O . TYR A 1 102 ? 35.091 15.570 -0.679 1.00 88.44 102 TYR A O 1
ATOM 808 N N . PHE A 1 103 ? 35.180 17.746 -0.135 1.00 86.38 103 PHE A N 1
ATOM 809 C CA . PHE A 1 103 ? 35.677 17.596 1.225 1.00 86.38 103 PHE A CA 1
ATOM 810 C C . PHE A 1 103 ? 34.637 18.109 2.214 1.00 86.38 103 PHE A C 1
ATOM 812 O O . PHE A 1 103 ? 33.962 19.113 1.967 1.00 86.38 103 PHE A O 1
ATOM 819 N N . ASP A 1 104 ? 34.526 17.417 3.336 1.00 84.94 104 ASP A N 1
ATOM 820 C CA . ASP A 1 104 ? 33.697 17.832 4.460 1.00 84.94 104 ASP A CA 1
ATOM 821 C C . ASP A 1 104 ? 34.377 18.941 5.259 1.00 84.94 104 ASP A C 1
ATOM 823 O O . ASP A 1 104 ? 35.607 19.033 5.276 1.00 84.94 104 ASP A O 1
ATOM 827 N N . SER A 1 105 ? 33.593 19.776 5.940 1.00 83.00 105 SER A N 1
ATOM 828 C CA . SER A 1 105 ? 34.164 20.720 6.897 1.00 83.00 105 SER A CA 1
ATOM 829 C C . SER A 1 105 ? 34.535 20.027 8.217 1.00 83.00 105 SER A C 1
ATOM 831 O O . SER A 1 105 ? 33.877 19.068 8.629 1.00 83.00 105 SER A O 1
ATOM 833 N N . ASP A 1 106 ? 35.619 20.475 8.850 1.00 81.25 106 ASP A N 1
ATOM 834 C CA . ASP A 1 106 ? 36.036 20.085 10.196 1.00 81.25 106 ASP A CA 1
ATOM 835 C C . ASP A 1 106 ? 35.194 20.795 11.275 1.00 81.25 106 ASP A C 1
ATOM 837 O O . ASP A 1 106 ? 34.311 21.601 10.980 1.00 81.25 106 ASP A O 1
ATOM 841 N N . ALA A 1 107 ? 35.475 20.527 12.554 1.00 79.38 107 ALA A N 1
ATOM 842 C CA . ALA A 1 107 ? 34.753 21.138 13.676 1.00 79.38 107 ALA A CA 1
ATOM 843 C C . ALA A 1 107 ? 34.862 22.680 13.738 1.00 79.38 107 ALA A C 1
ATOM 845 O O . ALA A 1 107 ? 34.115 23.316 14.477 1.00 79.38 107 ALA A O 1
ATOM 846 N N . VAL A 1 108 ? 35.784 23.283 12.978 1.00 78.69 108 VAL A N 1
ATOM 847 C CA . VAL A 1 108 ? 36.026 24.732 12.894 1.00 78.69 108 VAL A CA 1
ATOM 848 C C . VAL A 1 108 ? 35.512 25.298 11.555 1.00 78.69 108 VAL A C 1
ATOM 850 O O . VAL A 1 108 ? 35.687 26.481 11.264 1.00 78.69 108 VAL A O 1
ATOM 853 N N . GLY A 1 109 ? 34.848 24.478 10.733 1.00 72.94 109 GLY A N 1
ATOM 854 C CA . GLY A 1 109 ? 34.273 24.881 9.454 1.00 72.94 109 GLY A CA 1
ATOM 855 C C . GLY A 1 109 ? 35.296 25.046 8.328 1.00 72.94 109 GLY A C 1
ATOM 856 O O . GLY A 1 109 ? 35.011 25.764 7.377 1.00 72.94 109 GLY A O 1
ATOM 857 N N . LYS A 1 110 ? 36.482 24.428 8.411 1.00 81.75 110 LYS A N 1
ATOM 858 C CA . LYS A 1 110 ? 37.501 24.406 7.341 1.00 81.75 110 LYS A CA 1
ATOM 859 C C . LYS A 1 110 ? 37.483 23.075 6.583 1.00 81.75 110 LYS A C 1
ATOM 861 O O . LYS A 1 110 ? 37.101 22.070 7.170 1.00 81.75 110 LYS A O 1
ATOM 866 N N . PRO A 1 111 ? 37.906 23.015 5.306 1.00 83.00 111 PRO A N 1
ATOM 867 C CA . PRO A 1 111 ? 37.915 21.757 4.561 1.00 83.00 111 PRO A CA 1
ATOM 868 C C . PRO A 1 111 ? 38.867 20.739 5.202 1.00 83.00 111 PRO A C 1
ATOM 870 O O . PRO A 1 111 ? 40.068 20.988 5.321 1.00 83.00 111 PRO A O 1
ATOM 873 N N . ASN A 1 112 ? 38.344 19.569 5.557 1.00 84.38 112 ASN A N 1
ATOM 874 C CA . ASN A 1 112 ? 39.131 18.433 6.011 1.00 84.38 112 ASN A CA 1
ATOM 875 C C . ASN A 1 112 ? 39.742 17.706 4.804 1.00 84.38 112 ASN A C 1
ATOM 877 O O . ASN A 1 112 ? 39.133 16.814 4.220 1.00 84.38 112 ASN A O 1
ATOM 881 N N . LEU A 1 113 ? 40.968 18.082 4.435 1.00 82.75 113 LEU A N 1
ATOM 882 C CA . LEU A 1 113 ? 41.672 17.534 3.268 1.00 82.75 113 LEU A CA 1
ATOM 883 C C . LEU A 1 113 ? 42.148 16.081 3.443 1.00 82.75 113 LEU A C 1
ATOM 885 O O . LEU A 1 113 ? 42.673 15.497 2.497 1.00 82.75 113 LEU A O 1
ATOM 889 N N . SER A 1 114 ? 41.992 15.491 4.631 1.00 80.25 114 SER A N 1
ATOM 890 C CA . SER A 1 114 ? 42.420 14.116 4.902 1.00 80.25 114 SER A CA 1
ATOM 891 C C . SER A 1 114 ? 41.502 13.066 4.275 1.00 80.25 114 SER A C 1
ATOM 893 O O . SER A 1 114 ? 41.940 11.937 4.065 1.00 80.25 114 SER A O 1
ATOM 895 N N . ILE A 1 115 ? 40.242 13.414 3.982 1.00 80.31 115 ILE A N 1
ATOM 896 C CA . ILE A 1 115 ? 39.236 12.482 3.458 1.00 80.31 115 ILE A CA 1
ATOM 897 C C . ILE A 1 115 ? 38.518 13.130 2.274 1.00 80.31 115 ILE A C 1
ATOM 899 O O . ILE A 1 115 ? 37.721 14.048 2.447 1.00 80.31 115 ILE A O 1
ATOM 903 N N . SER A 1 116 ? 38.798 12.632 1.069 1.00 83.19 116 SER A N 1
ATOM 904 C CA . SER A 1 116 ? 38.070 13.014 -0.143 1.00 83.19 116 SER A CA 1
ATOM 905 C C . SER A 1 116 ? 36.833 12.137 -0.306 1.00 83.19 116 SER A C 1
ATOM 907 O O . SER A 1 116 ? 36.934 10.909 -0.307 1.00 83.19 116 SER A O 1
ATOM 909 N N . ASN A 1 117 ? 35.675 12.767 -0.474 1.00 85.69 117 ASN A N 1
ATOM 910 C CA . ASN A 1 117 ? 34.409 12.104 -0.748 1.00 85.69 117 ASN A CA 1
ATOM 911 C C . ASN A 1 117 ? 33.995 12.332 -2.203 1.00 85.69 117 ASN A C 1
ATOM 913 O O . ASN A 1 117 ? 34.392 13.311 -2.837 1.00 85.69 117 ASN A O 1
ATOM 917 N N . HIS A 1 118 ? 33.154 11.445 -2.732 1.00 86.75 118 HIS A N 1
ATOM 918 C CA . HIS A 1 118 ? 32.561 11.625 -4.052 1.00 86.75 118 HIS A CA 1
ATOM 919 C C . HIS A 1 118 ? 31.077 11.259 -4.058 1.00 86.75 118 HIS A C 1
ATOM 921 O O . HIS A 1 118 ? 30.636 10.363 -3.342 1.00 86.75 118 HIS A O 1
ATOM 927 N N . VAL A 1 119 ? 30.310 11.957 -4.891 1.00 86.81 119 VAL A N 1
ATOM 928 C CA . VAL A 1 119 ? 28.909 11.647 -5.196 1.00 86.81 119 VAL A CA 1
ATOM 929 C C . VAL A 1 119 ? 28.729 11.595 -6.709 1.00 86.81 119 VAL A C 1
ATOM 931 O O . VAL A 1 119 ? 29.406 12.314 -7.448 1.00 86.81 119 VAL A O 1
ATOM 934 N N . CYS A 1 120 ? 27.854 10.706 -7.174 1.00 87.88 120 CYS A N 1
ATOM 935 C CA . CYS A 1 120 ? 27.619 10.459 -8.589 1.00 87.88 120 CYS A CA 1
ATOM 936 C C . CYS A 1 120 ? 26.120 10.472 -8.901 1.00 87.88 120 CYS A C 1
ATOM 938 O O . CYS A 1 120 ? 25.329 9.963 -8.111 1.00 87.88 120 CYS A O 1
ATOM 940 N N . ALA A 1 121 ? 25.752 11.009 -10.063 1.00 85.12 121 ALA A N 1
ATOM 941 C CA . ALA A 1 121 ? 24.415 10.902 -10.641 1.00 85.12 121 ALA A CA 1
ATOM 942 C C . ALA A 1 121 ? 24.511 10.597 -12.139 1.00 85.12 121 ALA A C 1
ATOM 944 O O . ALA A 1 121 ? 25.481 10.987 -12.795 1.00 85.12 121 ALA A O 1
ATOM 945 N N . GLU A 1 122 ? 23.511 9.898 -12.667 1.00 84.81 122 GLU A N 1
ATOM 946 C CA . GLU A 1 122 ? 23.455 9.464 -14.064 1.00 84.81 122 GLU A CA 1
ATOM 947 C C . GLU A 1 122 ? 22.127 9.892 -14.708 1.00 84.81 122 GLU A C 1
ATOM 949 O O . GLU A 1 122 ? 21.114 10.033 -14.022 1.00 84.81 122 GLU A O 1
ATOM 954 N N . CYS A 1 123 ? 22.159 10.153 -16.014 1.00 77.56 123 CYS A N 1
ATOM 955 C CA . CYS A 1 123 ? 21.022 10.584 -16.820 1.00 77.56 123 CYS A CA 1
ATOM 956 C C . CYS A 1 123 ? 21.053 9.917 -18.194 1.00 77.56 123 CYS A C 1
ATOM 958 O O . CYS A 1 123 ? 22.030 10.074 -18.931 1.00 77.56 123 CYS A O 1
ATOM 960 N N . ASP A 1 124 ? 19.962 9.250 -18.555 1.00 76.00 124 ASP A N 1
ATOM 961 C CA . ASP A 1 124 ? 19.775 8.661 -19.877 1.00 76.00 124 ASP A CA 1
ATOM 962 C C . ASP A 1 124 ? 19.276 9.717 -20.868 1.00 76.00 124 ASP A C 1
ATOM 964 O O . ASP A 1 124 ? 18.141 10.193 -20.797 1.00 76.00 124 ASP A O 1
ATOM 968 N N . LEU A 1 125 ? 20.133 10.083 -21.810 1.00 82.25 125 LEU A N 1
ATOM 969 C CA . LEU A 1 125 ? 19.874 10.984 -22.921 1.00 82.25 125 LEU A CA 1
ATOM 970 C C . LEU A 1 125 ? 19.379 10.185 -24.121 1.00 82.25 125 LEU A C 1
ATOM 972 O O . LEU A 1 125 ? 20.113 9.363 -24.669 1.00 82.25 125 LEU A O 1
ATOM 976 N N . TRP A 1 126 ? 18.171 10.482 -24.589 1.00 80.62 126 TRP A N 1
ATOM 977 C CA . TRP A 1 126 ? 17.614 9.768 -25.731 1.00 80.62 126 TRP A CA 1
ATOM 978 C C . TRP A 1 126 ? 16.937 10.674 -26.748 1.00 80.62 126 TRP A C 1
ATOM 980 O O . TRP A 1 126 ? 16.401 11.740 -26.437 1.00 80.62 126 TRP A O 1
ATOM 990 N N . PHE A 1 127 ? 16.945 10.221 -27.996 1.00 82.25 127 PHE A N 1
ATOM 991 C CA . PHE A 1 127 ? 16.204 10.829 -29.090 1.00 82.25 127 PHE A CA 1
ATOM 992 C C . PHE A 1 127 ? 15.774 9.755 -30.075 1.00 82.25 127 PHE A C 1
ATOM 994 O O . PHE A 1 127 ? 16.561 8.891 -30.450 1.00 82.25 127 PHE A O 1
ATOM 1001 N N . ILE A 1 128 ? 14.527 9.844 -30.526 1.00 73.75 128 ILE A N 1
ATOM 1002 C CA . ILE A 1 128 ? 13.998 8.992 -31.585 1.00 73.75 128 ILE A CA 1
ATOM 1003 C C . ILE A 1 128 ? 13.533 9.928 -32.703 1.00 73.75 128 ILE A C 1
ATOM 1005 O O . ILE A 1 128 ? 12.656 10.762 -32.448 1.00 73.75 128 ILE A O 1
ATOM 1009 N N . PRO A 1 129 ? 14.108 9.834 -33.917 1.00 72.62 129 PRO A N 1
ATOM 1010 C CA . PRO A 1 129 ? 13.640 10.614 -35.051 1.00 72.62 129 PRO A CA 1
ATOM 1011 C C . PRO A 1 129 ? 12.192 10.223 -35.366 1.00 72.62 129 PRO A C 1
ATOM 1013 O O . PRO A 1 129 ? 11.860 9.040 -35.455 1.00 72.62 129 PRO A O 1
ATOM 1016 N N . ASN A 1 130 ? 11.320 11.216 -35.550 1.00 57.00 130 ASN A N 1
ATOM 1017 C CA . ASN A 1 130 ? 9.960 10.976 -36.026 1.00 57.00 130 ASN A CA 1
ATOM 1018 C C . ASN A 1 130 ? 10.022 10.481 -37.479 1.00 57.00 130 ASN A C 1
ATOM 1020 O O . ASN A 1 130 ? 9.989 11.271 -38.418 1.00 57.00 130 ASN A O 1
ATOM 1024 N N . LEU A 1 131 ? 10.078 9.164 -37.671 1.00 48.12 131 LEU A N 1
ATOM 1025 C CA . LEU A 1 131 ? 9.845 8.512 -38.958 1.00 48.12 131 LEU A CA 1
ATOM 1026 C C . LEU A 1 131 ? 8.338 8.504 -39.256 1.00 48.12 131 LEU A C 1
ATOM 1028 O O . LEU A 1 131 ? 7.701 7.456 -39.347 1.00 48.12 131 LEU A O 1
ATOM 1032 N N . GLN A 1 132 ? 7.738 9.686 -39.409 1.00 37.53 132 GLN A N 1
ATOM 1033 C CA . GLN A 1 132 ? 6.494 9.770 -40.161 1.00 37.53 132 GLN A CA 1
ATOM 1034 C C . GLN A 1 132 ? 6.846 9.638 -41.640 1.00 37.53 132 GLN A C 1
ATOM 1036 O O . GLN A 1 132 ? 7.538 10.477 -42.212 1.00 37.53 132 GLN A O 1
ATOM 1041 N N . LYS A 1 133 ? 6.377 8.537 -42.235 1.00 36.88 133 LYS A N 1
ATOM 1042 C CA . LYS A 1 133 ? 6.333 8.302 -43.679 1.00 36.88 133 LYS A CA 1
ATOM 1043 C C . LYS A 1 133 ? 5.835 9.564 -44.390 1.00 36.88 133 LYS A C 1
ATOM 1045 O O . LYS A 1 133 ? 4.638 9.833 -44.391 1.00 36.88 133 LYS A O 1
ATOM 1050 N N . SER A 1 134 ? 6.721 10.288 -45.061 1.00 29.38 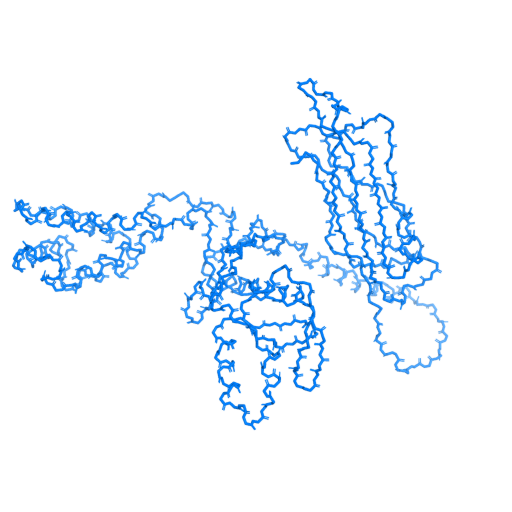134 SER A N 1
ATOM 1051 C CA . SER A 1 134 ? 6.336 11.171 -46.159 1.00 29.38 134 SER A CA 1
ATOM 1052 C C . SER A 1 134 ? 6.334 10.357 -47.451 1.00 29.38 134 SER A C 1
ATOM 1054 O O . SER A 1 134 ? 7.196 10.473 -48.319 1.00 29.38 134 SER A O 1
ATOM 1056 N N . SER A 1 135 ? 5.335 9.486 -47.589 1.00 29.22 135 SER A N 1
ATOM 1057 C CA . SER A 1 135 ? 4.903 9.076 -48.919 1.00 29.22 135 SER A CA 1
ATOM 1058 C C . SER A 1 135 ? 4.280 10.292 -49.608 1.00 29.22 135 SER A C 1
ATOM 1060 O O . SER A 1 135 ? 3.276 10.820 -49.139 1.00 29.22 135 SER A O 1
ATOM 1062 N N . SER A 1 136 ? 4.904 10.688 -50.719 1.00 30.95 136 SER A N 1
ATOM 1063 C CA . SER A 1 136 ? 4.391 11.540 -51.801 1.00 30.95 136 SER A CA 1
ATOM 1064 C C . SER A 1 136 ? 3.901 12.953 -51.454 1.00 30.95 136 SER A C 1
ATOM 1066 O O . SER A 1 136 ? 2.755 13.129 -51.063 1.00 30.95 136 SER A O 1
ATOM 1068 N N . SER A 1 137 ? 4.695 13.966 -51.819 1.00 27.89 137 SER A N 1
ATOM 1069 C CA . SER A 1 137 ? 4.231 15.035 -52.722 1.00 27.89 137 SER A CA 1
ATOM 1070 C C . SER A 1 137 ? 5.380 15.965 -53.132 1.00 27.89 137 SER A C 1
ATOM 1072 O O . SER A 1 137 ? 5.918 16.703 -52.316 1.00 27.89 137 SER A O 1
ATOM 1074 N N . SER A 1 138 ? 5.713 15.906 -54.423 1.00 29.34 138 SER A N 1
ATOM 1075 C CA . SER A 1 138 ? 6.052 17.026 -55.313 1.00 29.34 138 SER A CA 1
ATOM 1076 C C . SER A 1 138 ? 6.850 18.223 -54.774 1.00 29.34 138 SER A C 1
ATOM 1078 O O . SER A 1 138 ? 6.351 19.050 -54.015 1.00 29.34 138 SER A O 1
ATOM 1080 N N . THR A 1 139 ? 8.022 18.408 -55.382 1.00 37.94 139 THR A N 1
ATOM 1081 C CA . THR A 1 139 ? 8.575 19.694 -55.832 1.00 37.94 139 THR A CA 1
ATOM 1082 C C . THR A 1 139 ? 7.518 20.799 -55.962 1.00 37.94 139 THR A C 1
ATOM 1084 O O . THR A 1 139 ? 6.622 20.675 -56.799 1.00 37.94 139 THR A O 1
ATOM 1087 N N . LYS A 1 140 ? 7.654 21.895 -55.199 1.00 33.53 140 LYS A N 1
ATOM 1088 C CA . LYS A 1 140 ? 7.185 23.243 -55.577 1.00 33.53 140 LYS A CA 1
ATOM 1089 C C . LYS A 1 140 ? 7.758 24.327 -54.650 1.00 33.53 140 LYS A C 1
ATOM 1091 O O . LYS A 1 140 ? 7.412 24.417 -53.483 1.00 33.53 140 LYS A O 1
ATOM 1096 N N . ASN A 1 141 ? 8.654 25.112 -55.244 1.00 32.53 141 ASN A N 1
ATOM 1097 C CA . ASN A 1 141 ? 8.952 26.536 -55.068 1.00 32.53 141 ASN A CA 1
ATOM 1098 C C . ASN A 1 141 ? 8.543 27.232 -53.758 1.00 32.53 141 ASN A C 1
ATOM 1100 O O . ASN A 1 141 ? 7.364 27.422 -53.470 1.00 32.53 141 ASN A O 1
ATOM 1104 N N . HIS A 1 142 ? 9.561 27.768 -53.080 1.00 31.98 142 HIS A N 1
ATOM 1105 C CA . HIS A 1 142 ? 9.446 28.854 -52.113 1.00 31.98 142 HIS A CA 1
ATOM 1106 C C . HIS A 1 142 ? 8.672 30.047 -52.699 1.00 31.98 142 HIS A C 1
ATOM 1108 O O . HIS A 1 142 ? 9.118 30.676 -53.658 1.00 31.98 142 HIS A O 1
ATOM 1114 N N . LEU A 1 143 ? 7.553 30.396 -52.065 1.00 35.31 143 LEU A N 1
ATOM 1115 C CA . LEU A 1 143 ? 7.009 31.752 -52.053 1.00 35.31 143 LEU A CA 1
ATOM 1116 C C . LEU A 1 143 ? 7.007 32.247 -50.598 1.00 35.31 143 LEU A C 1
ATOM 1118 O O . LEU A 1 143 ? 6.684 31.464 -49.701 1.00 35.31 143 LEU A O 1
ATOM 1122 N N . PRO A 1 144 ? 7.379 33.513 -50.340 1.00 37.50 144 PRO A N 1
ATOM 1123 C CA . PRO A 1 144 ? 7.384 34.069 -48.994 1.00 37.50 144 PRO A CA 1
ATOM 1124 C C . PRO A 1 144 ? 5.947 34.192 -48.468 1.00 37.50 144 PRO A C 1
ATOM 1126 O O . PRO A 1 144 ? 5.068 34.737 -49.135 1.00 37.50 144 PRO A O 1
ATOM 1129 N N . MET A 1 145 ? 5.714 33.650 -47.273 1.00 33.31 145 MET A N 1
ATOM 1130 C CA . MET A 1 145 ? 4.437 33.705 -46.559 1.00 33.31 145 MET A CA 1
ATOM 1131 C C . MET A 1 145 ? 4.076 35.162 -46.230 1.00 33.31 145 MET A C 1
ATOM 1133 O O . MET A 1 145 ? 4.920 35.921 -45.758 1.00 33.31 145 MET A O 1
ATOM 1137 N N . ASN A 1 146 ? 2.825 35.555 -46.480 1.00 47.50 146 ASN A N 1
ATOM 1138 C CA . ASN A 1 146 ? 2.340 36.911 -46.219 1.00 47.50 146 ASN A CA 1
ATOM 1139 C C . ASN A 1 146 ? 2.067 37.104 -44.713 1.00 47.50 146 ASN A C 1
ATOM 1141 O O . ASN A 1 146 ? 1.567 36.191 -44.052 1.00 47.50 146 ASN A O 1
ATOM 1145 N N . THR A 1 147 ? 2.358 38.292 -44.178 1.00 44.38 147 THR A N 1
ATOM 1146 C CA . THR A 1 147 ? 2.431 38.608 -42.734 1.00 44.38 147 THR A CA 1
ATOM 1147 C C . THR A 1 147 ? 1.175 38.228 -41.936 1.00 44.38 147 THR A C 1
ATOM 1149 O O . THR A 1 147 ? 1.277 37.773 -40.803 1.00 44.38 147 THR A O 1
ATOM 1152 N N . SER A 1 148 ? -0.012 38.285 -42.548 1.00 48.59 148 SER A N 1
ATOM 1153 C CA . SER A 1 148 ? -1.278 37.911 -41.900 1.00 48.59 148 SER A CA 1
ATOM 1154 C C . SER A 1 148 ? -1.459 36.403 -41.676 1.00 48.59 148 SER A C 1
ATOM 1156 O O . SER A 1 148 ? -2.160 36.002 -40.751 1.00 48.59 148 SER A O 1
ATOM 1158 N N . GLN A 1 149 ? -0.820 35.550 -42.485 1.00 41.75 149 GLN A N 1
ATOM 1159 C CA . GLN A 1 149 ? -0.792 34.099 -42.257 1.00 41.75 149 GLN A CA 1
ATOM 1160 C C . GLN A 1 149 ? 0.226 33.726 -41.177 1.00 41.75 149 GLN A C 1
ATOM 1162 O O . GLN A 1 149 ? 0.017 32.751 -40.458 1.00 41.75 149 GLN A O 1
ATOM 1167 N N . PHE A 1 150 ? 1.293 34.519 -41.038 1.00 38.06 150 PHE A N 1
ATOM 1168 C CA . PHE A 1 150 ? 2.280 34.365 -39.974 1.00 38.06 150 PHE A CA 1
ATOM 1169 C C . PHE A 1 150 ? 1.687 34.744 -38.615 1.00 38.06 150 PHE A C 1
ATOM 1171 O O . PHE A 1 150 ? 1.824 33.977 -37.673 1.00 38.06 150 PHE A O 1
ATOM 1178 N N . ASP A 1 151 ? 0.921 35.834 -38.529 1.00 40.25 151 ASP A N 1
ATOM 1179 C CA . ASP A 1 151 ? 0.236 36.225 -37.288 1.00 40.25 151 ASP A CA 1
ATOM 1180 C C . ASP A 1 151 ? -0.835 35.208 -36.867 1.00 40.25 151 ASP A C 1
ATOM 1182 O O . ASP A 1 151 ? -0.981 34.900 -35.686 1.00 40.25 151 ASP A O 1
ATOM 1186 N N . HIS A 1 152 ? -1.553 34.614 -37.826 1.00 45.38 152 HIS A N 1
ATOM 1187 C CA . HIS A 1 152 ? -2.536 33.568 -37.530 1.00 45.38 152 HIS A CA 1
ATOM 1188 C C . HIS A 1 152 ? -1.875 32.242 -37.116 1.00 45.38 152 HIS A C 1
ATOM 1190 O O . HIS A 1 152 ? -2.409 31.523 -36.269 1.00 45.38 152 HIS A O 1
ATOM 1196 N N . TYR A 1 153 ? -0.703 31.931 -37.681 1.00 40.69 153 TYR A N 1
ATOM 1197 C CA . TYR A 1 153 ? 0.124 30.793 -37.282 1.00 40.69 153 TYR A CA 1
ATOM 1198 C C . TYR A 1 153 ? 0.753 31.015 -35.905 1.00 40.69 153 TYR A C 1
ATOM 1200 O O . TYR A 1 153 ? 0.696 30.116 -35.078 1.00 40.69 153 TYR A O 1
ATOM 1208 N N . LEU A 1 154 ? 1.272 32.210 -35.617 1.00 39.66 154 LEU A N 1
ATOM 1209 C CA . LEU A 1 154 ? 1.821 32.581 -34.314 1.00 39.66 154 LEU A CA 1
ATOM 1210 C C . LEU A 1 154 ? 0.749 32.638 -33.228 1.00 39.66 154 LEU A C 1
ATOM 1212 O O . LEU A 1 154 ? 1.043 32.250 -32.106 1.00 39.66 154 LEU A O 1
ATOM 1216 N N . ASN A 1 155 ? -0.480 33.056 -33.544 1.00 45.06 155 ASN A N 1
ATOM 1217 C CA . ASN A 1 155 ? -1.599 33.017 -32.602 1.00 45.06 155 ASN A CA 1
ATOM 1218 C C . ASN A 1 155 ? -2.090 31.589 -32.342 1.00 45.06 155 ASN A C 1
ATOM 1220 O O . ASN A 1 155 ? -2.348 31.234 -31.199 1.00 45.06 155 ASN A O 1
ATOM 1224 N N . ASN A 1 156 ? -2.140 30.730 -33.364 1.00 45.47 156 ASN A N 1
ATOM 1225 C CA . ASN A 1 156 ? -2.428 29.309 -33.151 1.00 45.47 156 ASN A CA 1
ATOM 1226 C C . ASN A 1 156 ? -1.287 28.601 -32.411 1.00 45.47 156 ASN A C 1
ATOM 1228 O O . ASN A 1 156 ? -1.548 27.752 -31.568 1.00 45.47 156 ASN A O 1
ATOM 1232 N N . LEU A 1 157 ? -0.031 28.961 -32.682 1.00 39.88 157 LEU A N 1
ATOM 1233 C CA . LEU A 1 157 ? 1.139 28.416 -32.002 1.00 39.88 157 LEU A CA 1
ATOM 1234 C C . LEU A 1 157 ? 1.226 28.930 -30.564 1.00 39.88 157 LEU A C 1
ATOM 1236 O O . LEU A 1 157 ? 1.585 28.159 -29.691 1.00 39.88 157 LEU A O 1
ATOM 1240 N N . SER A 1 158 ? 0.867 30.185 -30.286 1.00 39.47 158 SER A N 1
ATOM 1241 C CA . SER A 1 158 ? 0.817 30.747 -28.933 1.00 39.47 158 SER A CA 1
ATOM 1242 C C . SER A 1 158 ? -0.375 30.217 -28.141 1.00 39.47 158 SER A C 1
ATOM 1244 O O . SER A 1 158 ? -0.236 30.005 -26.941 1.00 39.47 158 SER A O 1
ATOM 1246 N N . GLN A 1 159 ? -1.499 29.904 -28.790 1.00 42.44 159 GLN A N 1
ATOM 1247 C CA . GLN A 1 159 ? -2.631 29.208 -28.178 1.00 42.44 159 GLN A CA 1
ATOM 1248 C C . GLN A 1 159 ? -2.297 27.729 -27.916 1.00 42.44 159 GLN A C 1
ATOM 1250 O O . GLN A 1 159 ? -2.503 27.264 -26.802 1.00 42.44 159 GLN A O 1
ATOM 1255 N N . GLN A 1 160 ? -1.634 27.032 -28.849 1.00 42.78 160 GLN A N 1
ATOM 1256 C CA . GLN A 1 160 ? -1.107 25.673 -28.646 1.00 42.78 160 GLN A CA 1
ATOM 1257 C C . GLN A 1 160 ? 0.045 25.619 -27.631 1.00 42.78 160 GLN A C 1
ATOM 1259 O O . GLN A 1 160 ? 0.165 24.646 -26.893 1.00 42.78 160 GLN A O 1
ATOM 1264 N N . LEU A 1 161 ? 0.897 26.645 -27.565 1.00 39.19 161 LEU A N 1
ATOM 1265 C CA . LEU A 1 161 ? 1.948 26.793 -26.555 1.00 39.19 161 LEU A CA 1
ATOM 1266 C C . LEU A 1 161 ? 1.352 27.183 -25.209 1.00 39.19 161 LEU A C 1
ATOM 1268 O O . LEU A 1 161 ? 1.877 26.732 -24.209 1.00 39.19 161 LEU A O 1
ATOM 1272 N N . SER A 1 162 ? 0.265 27.954 -25.155 1.00 38.62 162 SER A N 1
ATOM 1273 C CA . SER A 1 162 ? -0.460 28.243 -23.909 1.00 38.62 162 SER A CA 1
ATOM 1274 C C . SER A 1 162 ? -1.210 27.011 -23.414 1.00 38.62 162 SER A C 1
ATOM 1276 O O . SER A 1 162 ? -1.212 26.758 -22.220 1.00 38.62 162 SER A O 1
ATOM 1278 N N . GLU A 1 163 ? -1.772 26.197 -24.309 1.00 40.38 163 GLU A N 1
ATOM 1279 C CA . GLU A 1 163 ? -2.359 24.889 -23.995 1.00 40.38 163 GLU A CA 1
ATOM 1280 C C . GLU A 1 163 ? -1.289 23.865 -23.572 1.00 40.38 163 GLU A C 1
ATOM 1282 O O . GLU A 1 163 ? -1.523 23.120 -22.627 1.00 40.38 163 GLU A O 1
ATOM 1287 N N . LYS A 1 164 ? -0.085 23.885 -24.171 1.00 42.12 164 LYS A N 1
ATOM 1288 C CA . LYS A 1 164 ? 1.074 23.058 -23.765 1.00 42.12 164 LYS A CA 1
ATOM 1289 C C . LYS A 1 164 ? 1.863 23.581 -22.562 1.00 42.12 164 LYS A C 1
ATOM 1291 O O . LYS A 1 164 ? 2.519 22.800 -21.890 1.00 42.12 164 LYS A O 1
ATOM 1296 N N . LEU A 1 165 ? 1.832 24.877 -22.268 1.00 38.06 165 LEU A N 1
ATOM 1297 C CA . LEU A 1 165 ? 2.372 25.463 -21.032 1.00 38.06 165 LEU A CA 1
ATOM 1298 C C . LEU A 1 165 ? 1.353 25.348 -19.887 1.00 38.06 165 LEU A C 1
ATOM 1300 O O . LEU A 1 165 ? 1.749 25.364 -18.723 1.00 38.06 165 LEU A O 1
ATOM 1304 N N . ASN A 1 166 ? 0.067 25.169 -20.222 1.00 36.84 166 ASN A N 1
ATOM 1305 C CA . ASN A 1 166 ? -0.999 24.719 -19.325 1.00 36.84 166 ASN A CA 1
ATOM 1306 C C . ASN A 1 166 ? -1.134 23.187 -19.250 1.00 36.84 166 ASN A C 1
ATOM 1308 O O . ASN A 1 166 ? -1.929 22.711 -18.432 1.00 36.84 166 ASN A O 1
ATOM 1312 N N . GLU A 1 167 ? -0.352 22.392 -20.001 1.00 41.44 167 GLU A N 1
ATOM 1313 C CA . GLU A 1 167 ? -0.031 21.033 -19.553 1.00 41.44 167 GLU A CA 1
ATOM 1314 C C . GLU A 1 167 ? 0.718 21.237 -18.244 1.00 41.44 167 GLU A C 1
ATOM 1316 O O . GLU A 1 167 ? 1.890 21.615 -18.260 1.00 41.44 167 GLU A O 1
ATOM 1321 N N . LYS A 1 168 ? -0.033 21.120 -17.133 1.00 43.59 168 LYS A N 1
ATOM 1322 C CA . LYS A 1 168 ? 0.403 21.282 -15.743 1.00 43.59 168 LYS A CA 1
ATOM 1323 C C . LYS A 1 168 ? 1.909 21.075 -15.688 1.00 43.59 168 LYS A C 1
ATOM 1325 O O . LYS A 1 168 ? 2.343 19.966 -16.004 1.00 43.59 168 LYS A O 1
ATOM 1330 N N . GLN A 1 169 ? 2.692 22.084 -15.270 1.00 44.19 169 GLN A N 1
ATOM 1331 C CA . GLN A 1 169 ? 3.991 21.808 -14.643 1.00 44.19 169 GLN A CA 1
ATOM 1332 C C . GLN A 1 169 ? 3.750 20.573 -13.790 1.00 44.19 169 GLN A C 1
ATOM 1334 O O . GLN A 1 169 ? 2.941 20.683 -12.867 1.00 44.19 169 GLN A O 1
ATOM 1339 N N . ARG A 1 170 ? 4.266 19.407 -14.213 1.00 54.34 170 ARG A N 1
ATOM 1340 C CA . ARG A 1 170 ? 3.817 18.110 -13.697 1.00 54.34 170 ARG A CA 1
ATOM 1341 C C . ARG A 1 170 ? 4.034 18.167 -12.206 1.00 54.34 170 ARG A C 1
ATOM 1343 O O . ARG A 1 170 ? 5.173 18.139 -11.740 1.00 54.34 170 ARG A O 1
ATOM 1350 N N . LYS A 1 171 ? 2.951 18.450 -11.482 1.00 65.69 171 LYS A N 1
ATOM 1351 C CA . LYS A 1 171 ? 3.050 18.854 -10.091 1.00 65.69 171 LYS A CA 1
ATOM 1352 C C . LYS A 1 171 ? 3.597 17.619 -9.416 1.00 65.69 171 LYS A C 1
ATOM 1354 O O . LYS A 1 171 ? 3.040 16.544 -9.594 1.00 65.69 171 LYS A O 1
ATOM 1359 N N . ARG A 1 172 ? 4.742 17.718 -8.754 1.00 77.62 172 ARG A N 1
ATOM 1360 C CA . ARG A 1 172 ? 5.292 16.558 -8.058 1.00 77.62 172 ARG A CA 1
ATOM 1361 C C . ARG A 1 172 ? 4.336 16.217 -6.924 1.00 77.62 172 ARG A C 1
ATOM 1363 O O . ARG A 1 172 ? 3.999 17.105 -6.139 1.00 77.62 172 ARG A O 1
ATOM 1370 N N . PHE A 1 173 ? 3.929 14.955 -6.829 1.00 81.75 173 PHE A N 1
ATOM 1371 C CA . PHE A 1 173 ? 3.215 14.495 -5.650 1.00 81.75 173 PHE A CA 1
ATOM 1372 C C . PHE A 1 173 ? 4.115 14.697 -4.416 1.00 81.75 173 PHE A C 1
ATOM 1374 O O . PHE A 1 173 ? 5.269 14.260 -4.440 1.00 81.75 173 PHE A O 1
ATOM 1381 N N . PRO A 1 174 ? 3.646 15.387 -3.360 1.00 77.62 174 PRO A N 1
ATOM 1382 C CA . PRO A 1 174 ? 4.506 15.803 -2.251 1.00 77.62 174 PRO A CA 1
ATOM 1383 C C . PRO A 1 174 ? 4.917 14.651 -1.324 1.00 77.62 174 PRO A C 1
ATOM 1385 O O . PRO A 1 174 ? 5.847 14.813 -0.537 1.00 77.62 174 PRO A O 1
ATOM 1388 N N . GLY A 1 175 ? 4.233 13.508 -1.399 1.00 84.38 175 GLY A N 1
ATOM 1389 C CA . GLY A 1 175 ? 4.552 12.312 -0.630 1.00 84.38 175 GLY A CA 1
ATOM 1390 C C . GLY A 1 175 ? 5.327 11.256 -1.418 1.00 84.38 175 GLY A C 1
ATOM 1391 O O . GLY A 1 175 ? 5.964 11.540 -2.434 1.00 84.38 175 GLY A O 1
ATOM 1392 N N . TRP A 1 176 ? 5.259 10.012 -0.952 1.00 87.75 176 TRP A N 1
ATOM 1393 C CA . TRP A 1 176 ? 5.931 8.871 -1.578 1.00 87.75 176 TRP A CA 1
ATOM 1394 C C . TRP A 1 176 ? 5.059 7.617 -1.559 1.00 87.75 176 TRP A C 1
ATOM 1396 O O . TRP A 1 176 ? 4.116 7.499 -0.777 1.00 87.75 176 TRP A O 1
ATOM 1406 N N . LEU A 1 177 ? 5.400 6.666 -2.422 1.00 91.00 177 LEU A N 1
ATOM 1407 C CA . LEU A 1 177 ? 4.822 5.324 -2.434 1.00 91.00 177 LEU A CA 1
ATOM 1408 C C . LEU A 1 177 ? 5.764 4.354 -1.735 1.00 91.00 177 LEU A C 1
ATOM 1410 O O . LEU A 1 177 ? 6.954 4.377 -2.009 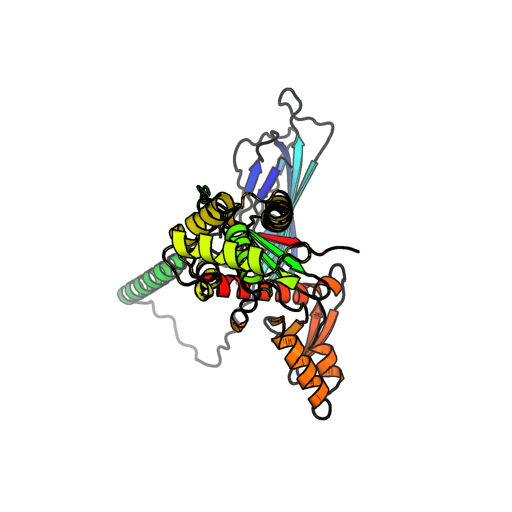1.00 91.00 177 LEU A O 1
ATOM 1414 N N . ALA A 1 178 ? 5.253 3.470 -0.893 1.00 91.19 178 ALA A N 1
ATOM 1415 C CA . ALA A 1 178 ? 5.963 2.277 -0.462 1.00 91.19 178 ALA A CA 1
ATOM 1416 C C . ALA A 1 178 ? 5.384 1.078 -1.219 1.00 91.19 178 ALA A C 1
ATOM 1418 O O . ALA A 1 178 ? 4.218 0.738 -1.022 1.00 91.19 178 ALA A O 1
ATOM 1419 N N . LEU A 1 179 ? 6.172 0.481 -2.112 1.00 91.50 179 LEU A N 1
ATOM 1420 C CA . LEU A 1 179 ? 5.798 -0.696 -2.896 1.00 91.50 179 LEU A CA 1
ATOM 1421 C C . LEU A 1 179 ? 6.446 -1.923 -2.262 1.00 91.50 179 LEU A C 1
ATOM 1423 O O . LEU A 1 179 ? 7.674 -1.994 -2.226 1.00 91.50 179 LEU A O 1
ATOM 1427 N N . ASP A 1 180 ? 5.653 -2.891 -1.812 1.00 90.31 180 ASP A N 1
ATOM 1428 C CA . ASP A 1 180 ? 6.179 -4.149 -1.282 1.00 90.31 180 ASP A CA 1
ATOM 1429 C C . ASP A 1 180 ? 5.887 -5.307 -2.233 1.00 90.31 180 ASP A C 1
ATOM 1431 O O . ASP A 1 180 ? 4.732 -5.692 -2.433 1.00 90.31 180 ASP A O 1
ATOM 1435 N N . PHE A 1 181 ? 6.944 -5.883 -2.807 1.00 88.56 181 PHE A N 1
ATOM 1436 C CA . PHE A 1 181 ? 6.843 -7.083 -3.634 1.00 88.56 181 PHE A CA 1
ATOM 1437 C C . PHE A 1 181 ? 7.109 -8.327 -2.796 1.00 88.56 181 PHE A C 1
ATOM 1439 O O . PHE A 1 181 ? 8.237 -8.823 -2.704 1.00 88.56 181 PHE A O 1
ATOM 1446 N N . GLY A 1 182 ? 6.051 -8.895 -2.230 1.00 86.69 182 GLY A N 1
ATOM 1447 C CA . GLY A 1 182 ? 6.112 -10.202 -1.596 1.00 86.69 182 GLY A CA 1
ATOM 1448 C C . GLY A 1 182 ? 6.199 -11.343 -2.613 1.00 86.69 182 GLY A C 1
ATOM 1449 O O . GLY A 1 182 ? 5.918 -11.209 -3.811 1.00 86.69 182 GLY A O 1
ATOM 1450 N N . THR A 1 183 ? 6.594 -12.521 -2.123 1.00 86.19 183 THR A N 1
ATOM 1451 C CA . THR A 1 183 ? 6.678 -13.742 -2.942 1.00 86.19 183 THR A CA 1
ATOM 1452 C C . THR A 1 183 ? 5.308 -14.147 -3.488 1.00 86.19 183 THR A C 1
ATOM 1454 O O . THR A 1 183 ? 5.212 -14.559 -4.643 1.00 86.19 183 THR A O 1
ATOM 1457 N N . SER A 1 184 ? 4.273 -14.025 -2.656 1.00 88.69 184 SER A N 1
ATOM 1458 C CA . SER A 1 184 ? 2.901 -14.420 -2.991 1.00 88.69 184 SER A CA 1
ATOM 1459 C C . SER A 1 184 ? 2.026 -13.226 -3.325 1.00 88.69 184 SER A C 1
ATOM 1461 O O . SER A 1 184 ? 1.228 -13.313 -4.254 1.00 88.69 184 SER A O 1
ATOM 1463 N N . ASN A 1 185 ? 2.199 -12.125 -2.596 1.00 91.81 185 ASN A N 1
ATOM 1464 C CA . ASN A 1 185 ? 1.332 -10.965 -2.673 1.00 91.81 185 ASN A CA 1
ATOM 1465 C C . ASN A 1 185 ? 2.131 -9.663 -2.693 1.00 91.81 185 ASN A C 1
ATOM 1467 O O . ASN A 1 185 ? 3.251 -9.615 -2.188 1.00 91.81 185 ASN A O 1
ATOM 1471 N N . SER A 1 186 ? 1.550 -8.631 -3.291 1.00 92.50 186 SER A N 1
ATOM 1472 C CA . SER A 1 186 ? 2.103 -7.286 -3.373 1.00 92.50 186 SER A CA 1
ATOM 1473 C C . SER A 1 186 ? 1.161 -6.299 -2.694 1.00 92.50 186 SER A C 1
ATOM 1475 O O . SER A 1 186 ? -0.063 -6.443 -2.783 1.00 92.50 186 SER A O 1
ATOM 1477 N N . THR A 1 187 ? 1.737 -5.299 -2.034 1.00 93.38 187 THR A N 1
ATOM 1478 C CA . THR A 1 187 ? 0.990 -4.231 -1.359 1.00 93.38 187 THR A CA 1
ATOM 1479 C C . THR A 1 187 ? 1.581 -2.871 -1.702 1.00 93.38 187 THR A C 1
ATOM 1481 O O . THR A 1 187 ? 2.749 -2.761 -2.085 1.00 93.38 187 THR A O 1
ATOM 1484 N N . VAL A 1 188 ? 0.760 -1.829 -1.577 1.00 93.44 188 VAL A N 1
ATOM 1485 C CA . VAL A 1 188 ? 1.204 -0.444 -1.721 1.00 93.44 188 VAL A CA 1
ATOM 1486 C C . VAL A 1 188 ? 0.689 0.373 -0.549 1.00 93.44 188 VAL A C 1
ATOM 1488 O O . VAL A 1 188 ? -0.501 0.350 -0.240 1.00 93.44 188 VAL A O 1
ATOM 1491 N N . THR A 1 189 ? 1.587 1.122 0.084 1.00 91.38 189 THR A N 1
ATOM 1492 C CA . THR A 1 189 ? 1.236 2.134 1.084 1.00 91.38 189 THR A CA 1
ATOM 1493 C C . THR A 1 189 ? 1.591 3.508 0.538 1.00 91.38 189 THR A C 1
ATOM 1495 O O . THR A 1 189 ? 2.742 3.777 0.205 1.00 91.38 189 THR A O 1
ATOM 1498 N N . LEU A 1 190 ? 0.609 4.393 0.442 1.00 90.88 190 LEU A N 1
ATOM 1499 C CA . LEU A 1 190 ? 0.784 5.770 0.002 1.00 90.88 190 LEU A CA 1
ATOM 1500 C C . LEU A 1 190 ? 0.998 6.673 1.215 1.00 90.88 190 LEU A C 1
ATOM 1502 O O . LEU A 1 190 ? 0.131 6.751 2.074 1.00 90.88 190 LEU A O 1
ATOM 1506 N N . PHE A 1 191 ? 2.108 7.399 1.275 1.00 87.81 191 PHE A N 1
ATOM 1507 C CA . PHE A 1 191 ? 2.243 8.510 2.213 1.00 87.81 191 PHE A CA 1
ATOM 1508 C C . PHE A 1 191 ? 1.763 9.795 1.549 1.00 87.81 191 PHE A C 1
ATOM 1510 O O . PHE A 1 191 ? 2.311 10.171 0.514 1.00 87.81 191 PHE A O 1
ATOM 1517 N N . ASP A 1 192 ? 0.791 10.486 2.139 1.00 85.88 192 ASP A N 1
ATOM 1518 C CA . ASP A 1 192 ? 0.317 11.784 1.645 1.00 85.88 192 ASP A CA 1
ATOM 1519 C C . ASP A 1 192 ? 0.457 12.864 2.729 1.00 85.88 192 ASP A C 1
ATOM 1521 O O . ASP A 1 192 ? -0.302 12.849 3.693 1.00 85.88 192 ASP A O 1
ATOM 1525 N N . PRO A 1 193 ? 1.380 13.834 2.604 1.00 72.31 193 PRO A N 1
ATOM 1526 C CA . PRO A 1 193 ? 1.631 14.835 3.641 1.00 72.31 193 PRO A CA 1
ATOM 1527 C C . PRO A 1 193 ? 0.522 15.895 3.778 1.00 72.31 193 PRO A C 1
ATOM 1529 O O . PRO A 1 193 ? 0.739 16.903 4.451 1.00 72.31 193 PRO A O 1
ATOM 1532 N N . ILE A 1 194 ? -0.645 15.708 3.149 1.00 74.25 194 ILE A N 1
ATOM 1533 C CA . ILE A 1 194 ? -1.834 16.523 3.415 1.00 74.25 194 ILE A CA 1
ATOM 1534 C C . ILE A 1 194 ? -2.130 16.520 4.921 1.00 74.25 194 ILE A C 1
ATOM 1536 O O . ILE A 1 194 ? -2.080 15.464 5.537 1.00 74.25 194 ILE A O 1
ATOM 1540 N N . GLU A 1 195 ? -2.362 17.696 5.509 1.00 58.56 195 GLU A N 1
ATOM 1541 C CA . GLU A 1 195 ? -2.446 17.951 6.959 1.00 58.56 195 GLU A CA 1
ATOM 1542 C C . GLU A 1 195 ? -2.901 16.734 7.788 1.00 58.56 195 GLU A C 1
ATOM 1544 O O . GLU A 1 195 ? -4.003 16.217 7.599 1.00 58.56 195 GLU A O 1
ATOM 1549 N N . VAL A 1 196 ? -2.011 16.247 8.666 1.00 58.03 196 VAL A N 1
ATOM 1550 C CA . VAL A 1 196 ? -2.283 15.094 9.535 1.00 58.03 196 VAL A CA 1
ATOM 1551 C C . VAL A 1 196 ? -3.453 15.471 10.446 1.00 58.03 196 VAL A C 1
ATOM 1553 O O . VAL A 1 196 ? -3.297 16.403 11.241 1.00 58.03 196 VAL A O 1
ATOM 1556 N N . PRO A 1 197 ? -4.606 14.783 10.381 1.00 53.44 197 PRO A N 1
ATOM 1557 C CA . PRO A 1 197 ? -5.676 15.039 11.326 1.00 53.44 197 PRO A CA 1
ATOM 1558 C C . PRO A 1 197 ? -5.150 14.729 12.726 1.00 53.44 197 PRO A C 1
ATOM 1560 O O . PRO A 1 197 ? -4.788 13.587 13.017 1.00 53.44 197 PRO A O 1
ATOM 1563 N N . ILE A 1 198 ? -5.093 15.735 13.599 1.00 52.88 198 ILE A N 1
ATOM 1564 C CA . ILE A 1 198 ? -4.909 15.494 15.028 1.00 52.88 198 ILE A CA 1
ATOM 1565 C C . ILE A 1 198 ? -6.158 14.733 15.461 1.00 52.88 198 ILE A C 1
ATOM 1567 O O . ILE A 1 198 ? -7.257 15.285 15.476 1.00 52.88 198 ILE A O 1
ATOM 1571 N N . ALA A 1 199 ? -6.013 13.436 15.718 1.00 55.00 199 ALA A N 1
ATOM 1572 C CA . ALA A 1 199 ? -7.134 12.621 16.137 1.00 55.00 199 ALA A CA 1
ATOM 1573 C C . ALA A 1 199 ? -7.530 13.050 17.559 1.00 55.00 199 ALA A C 1
ATOM 1575 O O . ALA A 1 199 ? -6.912 12.638 18.535 1.00 55.00 199 ALA A O 1
ATOM 1576 N N . GLU A 1 200 ? -8.564 13.886 17.684 1.00 57.97 200 GLU A N 1
ATOM 1577 C CA . GLU A 1 200 ? -9.204 14.195 18.975 1.00 57.97 200 GLU A CA 1
ATOM 1578 C C . GLU A 1 200 ? -9.886 12.951 19.593 1.00 57.97 200 GLU A C 1
ATOM 1580 O O . GLU A 1 200 ? -10.354 12.988 20.728 1.00 57.97 200 GLU A O 1
ATOM 1585 N N . VAL A 1 201 ? -9.943 11.832 18.854 1.00 71.56 201 VAL A N 1
ATOM 1586 C CA . VAL A 1 201 ? -10.633 10.580 19.201 1.00 71.56 201 VAL A CA 1
ATOM 1587 C C . VAL A 1 201 ? -9.780 9.365 18.788 1.00 71.56 201 VAL A C 1
ATOM 1589 O O . VAL A 1 201 ? -8.718 9.519 18.188 1.00 71.56 201 VAL A O 1
ATOM 1592 N N . LEU A 1 202 ? -10.249 8.146 19.085 1.00 79.38 202 LEU A N 1
ATOM 1593 C CA . LEU A 1 202 ? -9.661 6.881 18.634 1.00 79.38 202 LEU A CA 1
ATOM 1594 C C . LEU A 1 202 ? -9.360 6.906 17.114 1.00 79.38 202 LEU A C 1
ATOM 1596 O O . LEU A 1 202 ? -10.245 7.279 16.336 1.00 79.38 202 LEU A O 1
ATOM 1600 N N . PRO A 1 203 ? -8.145 6.515 16.675 1.00 82.81 203 PRO A N 1
ATOM 1601 C CA . PRO A 1 203 ? -7.802 6.384 15.260 1.00 82.81 203 PRO A CA 1
ATOM 1602 C C . PRO A 1 203 ? -8.790 5.492 14.513 1.00 82.81 203 PRO A C 1
ATOM 1604 O O . PRO A 1 203 ? -9.281 4.504 15.058 1.00 82.81 203 PRO A O 1
ATOM 1607 N N . ARG A 1 204 ? -9.066 5.821 13.249 1.00 79.94 204 ARG A N 1
ATOM 1608 C CA . ARG A 1 204 ? -10.132 5.187 12.463 1.00 79.94 204 ARG A CA 1
ATOM 1609 C C . ARG A 1 204 ? -9.978 3.672 12.357 1.00 79.94 204 ARG A C 1
ATOM 1611 O O . ARG A 1 204 ? -10.966 2.953 12.430 1.00 79.94 204 ARG A O 1
ATOM 1618 N N . GLU A 1 205 ? -8.757 3.182 12.191 1.00 84.94 205 GLU A N 1
ATOM 1619 C CA . GLU A 1 205 ? -8.463 1.753 12.063 1.00 84.94 205 GLU A CA 1
ATOM 1620 C C . GLU A 1 205 ? -8.750 1.007 13.365 1.00 84.94 205 GLU A C 1
ATOM 1622 O O . GLU A 1 205 ? -9.306 -0.091 13.356 1.00 84.94 205 GLU A O 1
ATOM 1627 N N . GLN A 1 206 ? -8.417 1.636 14.492 1.00 88.62 206 GLN A N 1
ATOM 1628 C CA . GLN A 1 206 ? -8.730 1.116 15.816 1.00 88.62 206 GLN A CA 1
ATOM 1629 C C . GLN A 1 206 ? -10.236 1.191 16.087 1.00 88.62 206 GLN A C 1
ATOM 1631 O O . GLN A 1 206 ? -10.796 0.239 16.621 1.00 88.62 206 GLN A O 1
ATOM 1636 N N . GLU A 1 207 ? -10.914 2.265 15.670 1.00 89.25 207 GLU A N 1
ATOM 1637 C CA . GLU A 1 207 ? -12.373 2.392 15.775 1.00 89.25 207 GLU A CA 1
ATOM 1638 C C . GLU A 1 207 ? -13.090 1.294 14.982 1.00 89.25 207 GLU A C 1
ATOM 1640 O O . GLU A 1 207 ? -13.939 0.599 15.538 1.00 89.25 207 GLU A O 1
ATOM 1645 N N . LEU A 1 208 ? -12.707 1.080 13.718 1.00 88.56 208 LEU A N 1
ATOM 1646 C CA . LEU A 1 208 ? -13.279 0.035 12.868 1.00 88.56 208 LEU A CA 1
ATOM 1647 C C . LEU A 1 208 ? -13.078 -1.354 13.489 1.00 88.56 208 LEU A C 1
ATOM 1649 O O . LEU A 1 208 ? -14.020 -2.142 13.563 1.00 88.56 208 LEU A O 1
ATOM 1653 N N . ARG A 1 209 ? -11.867 -1.641 13.987 1.00 91.44 209 ARG A N 1
ATOM 1654 C CA . ARG A 1 209 ? -11.577 -2.929 14.627 1.00 91.44 209 ARG A CA 1
ATOM 1655 C C . ARG A 1 209 ? -12.350 -3.113 15.930 1.00 91.44 209 ARG A C 1
ATOM 1657 O O . ARG A 1 209 ? -12.805 -4.218 16.216 1.00 91.44 209 ARG A O 1
ATOM 1664 N N . LEU A 1 210 ? -12.493 -2.053 16.724 1.00 93.50 210 LEU A N 1
ATOM 1665 C CA . LEU A 1 210 ? -13.251 -2.093 17.971 1.00 93.50 210 LEU A CA 1
ATOM 1666 C C . LEU A 1 210 ? -14.725 -2.378 17.700 1.00 93.50 210 LEU A C 1
ATOM 1668 O O . LEU A 1 210 ? -15.293 -3.258 18.339 1.00 93.50 210 LEU A O 1
ATOM 1672 N N . ARG A 1 211 ? -15.315 -1.691 16.720 1.00 93.56 211 ARG A N 1
ATOM 1673 C CA . ARG A 1 211 ? -16.688 -1.924 16.261 1.00 93.56 211 ARG A CA 1
ATOM 1674 C C . ARG A 1 211 ? -16.915 -3.378 15.864 1.00 93.56 211 ARG A C 1
ATOM 1676 O O . ARG A 1 211 ? -17.796 -4.023 16.420 1.00 93.56 211 ARG A O 1
ATOM 1683 N N . GLU A 1 212 ? -16.068 -3.912 14.988 1.00 92.94 212 GLU A N 1
ATOM 1684 C CA . GLU A 1 212 ? -16.147 -5.303 14.529 1.00 92.94 212 GLU A CA 1
ATOM 1685 C C . GLU A 1 212 ? -16.087 -6.297 15.700 1.00 92.94 212 GLU A C 1
ATOM 1687 O O . GLU A 1 212 ? -16.955 -7.155 15.836 1.00 92.94 212 GLU A O 1
ATOM 1692 N N . ARG A 1 213 ? -15.110 -6.150 16.605 1.00 94.00 213 ARG A N 1
ATOM 1693 C CA . ARG A 1 213 ? -14.956 -7.060 17.750 1.00 94.00 213 ARG A CA 1
ATOM 1694 C C . ARG A 1 213 ? -16.086 -6.963 18.768 1.00 94.00 213 ARG A C 1
ATOM 1696 O O . ARG A 1 213 ? -16.440 -7.976 19.372 1.00 94.00 213 ARG A O 1
ATOM 1703 N N . MET A 1 214 ? -16.635 -5.771 18.980 1.00 93.88 214 MET A N 1
ATOM 1704 C CA . MET A 1 214 ? -17.786 -5.583 19.861 1.00 93.88 214 MET A CA 1
ATOM 1705 C C . MET A 1 214 ? -19.036 -6.209 19.238 1.00 93.88 214 MET A C 1
ATOM 1707 O O . MET A 1 214 ? -19.704 -6.988 19.914 1.00 93.88 214 MET A O 1
ATOM 1711 N N . ALA A 1 215 ? -19.294 -5.974 17.947 1.00 92.38 215 ALA A N 1
ATOM 1712 C CA . ALA A 1 215 ? -20.395 -6.605 17.220 1.00 92.38 215 ALA A CA 1
ATOM 1713 C C . ALA A 1 215 ? -20.308 -8.141 17.275 1.00 92.38 215 ALA A C 1
ATOM 1715 O O . ALA A 1 215 ? -21.271 -8.800 17.661 1.00 92.38 215 ALA A O 1
ATOM 1716 N N . GLU A 1 216 ? -19.134 -8.718 16.985 1.00 92.56 216 GLU A N 1
ATOM 1717 C CA . GLU A 1 216 ? -18.883 -10.163 17.095 1.00 92.56 216 GLU A CA 1
ATOM 1718 C C . GLU A 1 216 ? -19.176 -10.701 18.502 1.00 92.56 216 GLU A C 1
ATOM 1720 O O . GLU A 1 216 ? -19.743 -11.784 18.656 1.00 92.56 216 GLU A O 1
ATOM 1725 N N . TRP A 1 217 ? -18.776 -9.965 19.541 1.00 92.75 217 TRP A N 1
ATOM 1726 C CA . TRP A 1 217 ? -18.974 -10.398 20.917 1.00 92.75 217 TRP A CA 1
ATOM 1727 C C . TRP A 1 217 ? -20.447 -10.334 21.335 1.00 92.75 217 TRP A C 1
ATOM 1729 O O . TRP A 1 217 ? -20.943 -11.299 21.916 1.00 92.75 217 TRP A O 1
ATOM 1739 N N . PHE A 1 218 ? -21.171 -9.269 20.991 1.00 89.69 218 PHE A N 1
ATOM 1740 C CA . PHE A 1 218 ? -22.598 -9.148 21.309 1.00 89.69 218 PHE A CA 1
ATOM 1741 C C . PHE A 1 218 ? -23.492 -10.072 20.472 1.00 89.69 218 PHE A C 1
ATOM 1743 O O . PHE A 1 218 ? -24.524 -10.511 20.969 1.00 89.69 218 PHE A O 1
ATOM 1750 N N . ASN A 1 219 ? -23.064 -10.455 19.264 1.00 89.50 219 ASN A N 1
ATOM 1751 C CA . ASN A 1 219 ? -23.745 -11.461 18.439 1.00 89.50 219 ASN A CA 1
ATOM 1752 C C . ASN A 1 219 ? -23.435 -12.915 18.850 1.00 89.50 219 ASN A C 1
ATOM 1754 O O . ASN A 1 219 ? -24.006 -13.853 18.289 1.00 89.50 219 ASN A O 1
ATOM 1758 N N . SER A 1 220 ? -22.518 -13.142 19.796 1.00 87.94 220 SER A N 1
ATOM 1759 C CA . SER A 1 220 ? -22.141 -14.496 20.215 1.00 87.94 220 SER A CA 1
ATOM 1760 C C . SER A 1 220 ? -23.127 -15.097 21.223 1.00 87.94 220 SER A C 1
ATOM 1762 O O . SER A 1 220 ? -23.688 -14.403 22.071 1.00 87.94 220 SER A O 1
ATOM 1764 N N . SER A 1 221 ? -23.335 -16.418 21.154 1.00 87.31 221 SER A N 1
ATOM 1765 C CA . SER A 1 221 ? -24.181 -17.128 22.123 1.00 87.31 221 SER A CA 1
ATOM 1766 C C . SER A 1 221 ? -23.613 -17.005 23.546 1.00 87.31 221 SER A C 1
ATOM 1768 O O . SER A 1 221 ? -22.389 -16.952 23.686 1.00 87.31 221 SER A O 1
ATOM 1770 N N . PRO A 1 222 ? -24.439 -17.050 24.611 1.00 86.50 222 PRO A N 1
ATOM 1771 C CA . PRO A 1 222 ? -23.984 -16.824 25.990 1.00 86.50 222 PRO A CA 1
ATOM 1772 C C . PRO A 1 222 ? -22.768 -17.677 26.394 1.00 86.50 222 PRO A C 1
ATOM 1774 O O . PRO A 1 222 ? -21.794 -17.156 26.938 1.00 86.50 222 PRO A O 1
ATOM 1777 N N . ASP A 1 223 ? -22.778 -18.961 26.019 1.00 85.06 223 ASP A N 1
ATOM 1778 C CA . ASP A 1 223 ? -21.707 -19.923 26.322 1.00 85.06 223 ASP A CA 1
ATOM 1779 C C . ASP A 1 223 ? -20.372 -19.596 25.627 1.00 85.06 223 ASP A C 1
ATOM 1781 O O . ASP A 1 223 ? -19.307 -19.994 26.095 1.00 85.06 223 ASP A O 1
ATOM 1785 N N . LEU A 1 224 ? -20.416 -18.871 24.504 1.00 86.44 224 LEU A N 1
ATOM 1786 C CA . LEU A 1 224 ? -19.238 -18.397 23.770 1.00 86.44 224 LEU A CA 1
ATOM 1787 C C . LEU A 1 224 ? -18.821 -16.992 24.221 1.00 86.44 224 LEU A C 1
ATOM 1789 O O . LEU A 1 224 ? -17.625 -16.688 24.272 1.00 86.44 224 LEU A O 1
ATOM 1793 N N . ALA A 1 225 ? -19.796 -16.143 24.554 1.00 86.31 225 ALA A N 1
ATOM 1794 C CA . ALA A 1 225 ? -19.582 -14.773 24.994 1.00 86.31 225 ALA A CA 1
ATOM 1795 C C . ALA A 1 225 ? -18.819 -14.734 26.324 1.00 86.31 225 ALA A C 1
ATOM 1797 O O . ALA A 1 225 ? -17.813 -14.023 26.440 1.00 86.31 225 ALA A O 1
ATOM 1798 N N . LEU A 1 226 ? -19.286 -15.512 27.310 1.00 89.56 226 LEU A N 1
ATOM 1799 C CA . LEU A 1 226 ? -18.721 -15.627 28.655 1.00 89.56 226 LEU A CA 1
ATOM 1800 C C . LEU A 1 226 ? -18.908 -17.063 29.201 1.00 89.56 226 LEU A C 1
ATOM 1802 O O . LEU A 1 226 ? -19.830 -17.306 29.976 1.00 89.56 226 LEU A O 1
ATOM 1806 N N . PRO A 1 227 ? -18.000 -18.008 28.884 1.00 85.31 227 PRO A N 1
ATOM 1807 C CA . PRO A 1 227 ? -18.143 -19.424 29.260 1.00 85.31 227 PRO A CA 1
ATOM 1808 C C . PRO A 1 227 ? -18.229 -19.679 30.774 1.00 85.31 227 PRO A C 1
ATOM 1810 O O . PRO A 1 227 ? -18.813 -20.659 31.228 1.00 85.31 227 PRO A O 1
ATOM 1813 N N . ASP A 1 228 ? -17.623 -18.795 31.572 1.00 85.00 228 ASP A N 1
ATOM 1814 C CA . ASP A 1 228 ? -17.528 -18.924 33.028 1.00 85.00 228 ASP A CA 1
ATOM 1815 C C . ASP A 1 228 ? -18.703 -18.264 33.774 1.00 85.00 228 ASP A C 1
ATOM 1817 O O . ASP A 1 228 ? -18.628 -18.096 34.996 1.00 85.00 228 ASP A O 1
ATOM 1821 N N . VAL A 1 229 ? -19.758 -17.843 33.076 1.00 87.12 229 VAL A N 1
ATOM 1822 C CA . VAL A 1 229 ? -20.876 -17.047 33.605 1.00 87.12 229 VAL A CA 1
ATOM 1823 C C . VAL A 1 229 ? -22.208 -17.698 33.226 1.00 87.12 229 VAL A C 1
ATOM 1825 O O . VAL A 1 229 ? -22.310 -18.360 32.201 1.00 87.12 229 VAL A O 1
ATOM 1828 N N . SER A 1 230 ? -23.238 -17.537 34.063 1.00 87.88 230 SER A N 1
ATOM 1829 C CA . SER A 1 230 ? -24.569 -18.066 33.741 1.00 87.88 230 SER A CA 1
ATOM 1830 C C . SER A 1 230 ? -25.224 -17.294 32.589 1.00 87.88 230 SER A C 1
ATOM 1832 O O . SER A 1 230 ? -25.147 -16.065 32.539 1.00 87.88 230 SER A O 1
ATOM 1834 N N . SER A 1 231 ? -25.938 -17.989 31.698 1.00 88.56 231 SER A N 1
ATOM 1835 C CA . SER A 1 231 ? -26.629 -17.360 30.560 1.00 88.56 231 SER A CA 1
ATOM 1836 C C . SER A 1 231 ? -27.598 -16.257 31.011 1.00 88.56 231 SER A C 1
ATOM 1838 O O . SER A 1 231 ? -27.657 -15.200 30.394 1.00 88.56 231 SER A O 1
ATOM 1840 N N . SER A 1 232 ? -28.254 -16.437 32.163 1.00 88.06 232 SER A N 1
ATOM 1841 C CA . SER A 1 232 ? -29.144 -15.437 32.764 1.00 88.06 232 SER A CA 1
ATOM 1842 C C . SER A 1 232 ? -28.439 -14.151 33.211 1.00 88.06 232 SER A C 1
ATOM 1844 O O . SER A 1 232 ? -29.027 -13.076 33.139 1.00 88.06 232 SER A O 1
ATOM 1846 N N . GLU A 1 233 ? -27.196 -14.230 33.705 1.00 88.62 233 GLU A N 1
ATOM 1847 C CA . GLU A 1 233 ? -26.430 -13.028 34.072 1.00 88.62 233 GLU A CA 1
ATOM 1848 C C . GLU A 1 233 ? -26.001 -12.252 32.821 1.00 88.62 233 GLU A C 1
ATOM 1850 O O . GLU A 1 233 ? -26.033 -11.023 32.827 1.00 88.62 233 GLU A O 1
ATOM 1855 N N . TRP A 1 234 ? -25.642 -12.964 31.747 1.00 89.44 234 TRP A N 1
ATOM 1856 C CA . TRP A 1 234 ? -25.331 -12.359 30.453 1.00 89.44 234 TRP A CA 1
ATOM 1857 C C . TRP A 1 234 ? -26.555 -11.681 29.831 1.00 89.44 234 TRP A C 1
ATOM 1859 O O . TRP A 1 234 ? -26.488 -10.505 29.490 1.00 89.44 234 TRP A O 1
ATOM 1869 N N . GLU A 1 235 ? -27.695 -12.367 29.762 1.00 89.19 235 GLU A N 1
ATOM 1870 C CA . GLU A 1 235 ? -28.946 -11.795 29.245 1.00 89.19 235 GLU A CA 1
ATOM 1871 C C . GLU A 1 235 ? -29.386 -10.568 30.048 1.00 89.19 235 GLU A C 1
ATOM 1873 O O . GLU A 1 235 ? -29.741 -9.542 29.469 1.00 89.19 235 GLU A O 1
ATOM 1878 N N . LYS A 1 236 ? -29.292 -10.624 31.383 1.00 89.75 236 LYS A N 1
ATOM 1879 C CA . LYS A 1 236 ? -29.593 -9.470 32.238 1.00 89.75 236 LYS A CA 1
ATOM 1880 C C . LYS A 1 236 ? -28.691 -8.276 31.922 1.00 89.75 236 LYS A C 1
ATOM 1882 O O . LYS A 1 236 ? -29.179 -7.154 31.844 1.00 89.75 236 LYS A O 1
ATOM 1887 N N . PHE A 1 237 ? -27.398 -8.513 31.718 1.00 90.06 237 PHE A N 1
ATOM 1888 C CA . PHE A 1 237 ? -26.450 -7.469 31.340 1.00 90.06 237 PHE A CA 1
ATOM 1889 C C . PHE A 1 237 ? -26.806 -6.816 29.997 1.00 90.06 237 PHE A C 1
ATOM 1891 O O . PHE A 1 237 ? -26.792 -5.590 29.899 1.00 90.06 237 PHE A O 1
ATOM 1898 N N . LEU A 1 238 ? -27.195 -7.610 28.993 1.00 89.81 238 LEU A N 1
ATOM 1899 C CA . LEU A 1 238 ? -27.660 -7.088 27.704 1.00 89.81 238 LEU A CA 1
ATOM 1900 C C . LEU A 1 238 ? -28.922 -6.234 27.857 1.00 89.81 238 LEU A C 1
ATOM 1902 O O . LEU A 1 238 ? -28.996 -5.141 27.296 1.00 89.81 238 LEU A O 1
ATOM 1906 N N . VAL A 1 239 ? -29.893 -6.696 28.648 1.00 90.12 239 VAL A N 1
ATOM 1907 C CA . VAL A 1 239 ? -31.130 -5.953 28.931 1.00 90.12 239 VAL A CA 1
ATOM 1908 C C . VAL A 1 239 ? -30.834 -4.635 29.650 1.00 90.12 239 VAL A C 1
ATOM 1910 O O . VAL A 1 239 ? -31.398 -3.605 29.283 1.00 90.12 239 VAL A O 1
ATOM 1913 N N . ASP A 1 240 ? -29.932 -4.638 30.635 1.00 90.75 240 ASP A N 1
ATOM 1914 C CA . ASP A 1 240 ? -29.564 -3.439 31.394 1.00 90.75 240 ASP A CA 1
ATOM 1915 C C . ASP A 1 240 ? -28.899 -2.380 30.491 1.00 90.75 240 ASP A C 1
ATOM 1917 O O . ASP A 1 240 ? -29.254 -1.201 30.561 1.00 90.75 240 ASP A O 1
ATOM 1921 N N . ILE A 1 241 ? -27.993 -2.785 29.590 1.00 91.69 241 ILE A N 1
ATOM 1922 C CA . ILE A 1 241 ? -27.390 -1.878 28.595 1.00 91.69 241 ILE A CA 1
ATOM 1923 C C . ILE A 1 241 ? -28.456 -1.329 27.641 1.00 91.69 241 ILE A C 1
ATOM 1925 O O . ILE A 1 241 ? -28.540 -0.118 27.432 1.00 91.69 241 ILE A O 1
ATOM 1929 N N . SER A 1 242 ? -29.284 -2.211 27.081 1.00 91.25 242 SER A N 1
ATOM 1930 C CA . SER A 1 242 ? -30.275 -1.855 26.055 1.00 91.25 242 SER A CA 1
ATOM 1931 C C . SER A 1 242 ? -31.326 -0.892 26.604 1.00 91.25 242 SER A C 1
ATOM 1933 O O . SER A 1 242 ? -31.672 0.099 25.962 1.00 91.25 242 SER A O 1
ATOM 1935 N N . LYS A 1 243 ? -31.736 -1.093 27.862 1.00 92.12 243 LYS A N 1
ATOM 1936 C CA . LYS A 1 243 ? -32.617 -0.178 28.590 1.00 92.12 243 LYS A CA 1
ATOM 1937 C C . LYS A 1 243 ? -32.016 1.222 28.743 1.00 92.12 243 LYS A C 1
ATOM 1939 O O . LYS A 1 243 ? -32.742 2.201 28.587 1.00 92.12 243 LYS A O 1
ATOM 1944 N N . ASN A 1 244 ? -30.721 1.333 29.043 1.00 90.81 244 ASN A N 1
ATOM 1945 C CA . ASN A 1 244 ? -30.057 2.633 29.197 1.00 90.81 244 ASN A CA 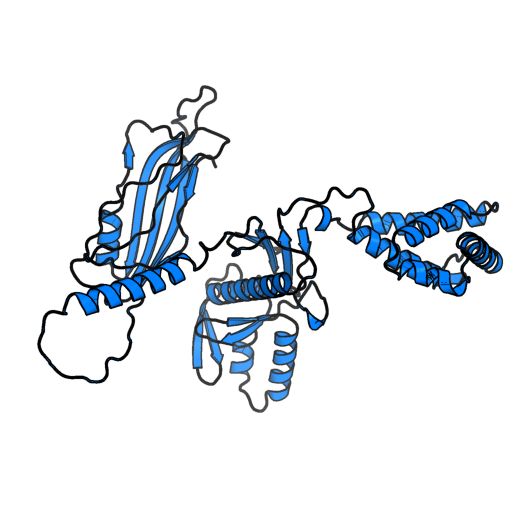1
ATOM 1946 C C . ASN A 1 244 ? -29.857 3.354 27.857 1.00 90.81 244 ASN A C 1
ATOM 1948 O O . ASN A 1 244 ? -29.866 4.582 27.819 1.00 90.81 244 ASN A O 1
ATOM 1952 N N . LEU A 1 245 ? -29.708 2.595 26.770 1.00 90.56 245 LEU A N 1
ATOM 1953 C CA . LEU A 1 245 ? -29.612 3.110 25.402 1.00 90.56 245 LEU A CA 1
ATOM 1954 C C . LEU A 1 245 ? -30.984 3.337 24.740 1.00 90.56 245 LEU A C 1
ATOM 1956 O O . LEU A 1 245 ? -31.036 3.872 23.637 1.00 90.56 245 LEU A O 1
ATOM 1960 N N . ALA A 1 246 ? -32.079 2.969 25.417 1.00 90.44 246 ALA A N 1
ATOM 1961 C CA . ALA A 1 246 ? -33.453 3.025 24.915 1.00 90.44 246 ALA A CA 1
ATOM 1962 C C . ALA A 1 246 ? -33.660 2.263 23.588 1.00 90.44 246 ALA A C 1
ATOM 1964 O O . ALA A 1 246 ? -34.358 2.743 22.694 1.00 90.44 246 ALA A O 1
ATOM 1965 N N . ILE A 1 247 ? -33.063 1.073 23.482 1.00 89.69 247 ILE A N 1
ATOM 1966 C CA . ILE A 1 247 ? -33.184 0.154 22.340 1.00 89.69 247 ILE A CA 1
ATOM 1967 C C . ILE A 1 247 ? -33.634 -1.241 22.789 1.00 89.69 247 ILE A C 1
ATOM 1969 O O . ILE A 1 247 ? -33.582 -1.570 23.978 1.00 89.69 247 ILE A O 1
ATOM 1973 N N . GLU A 1 248 ? -34.045 -2.070 21.831 1.00 84.69 248 GLU A N 1
ATOM 1974 C CA . GLU A 1 248 ? -34.303 -3.492 22.067 1.00 84.69 248 GLU A CA 1
ATOM 1975 C C . GLU A 1 248 ? -32.987 -4.281 22.177 1.00 84.69 248 GLU A C 1
ATOM 1977 O O . GLU A 1 248 ? -31.963 -3.915 21.596 1.00 84.69 248 GLU A O 1
ATOM 1982 N N . SER A 1 249 ? -32.990 -5.372 22.950 1.00 78.88 249 SER A N 1
ATOM 1983 C CA . SER A 1 249 ? -31.760 -6.122 23.258 1.00 78.88 249 SER A CA 1
ATOM 1984 C C . SER A 1 249 ? -31.126 -6.827 22.062 1.00 78.88 249 SER A C 1
ATOM 1986 O O . SER A 1 249 ? -29.922 -7.072 22.060 1.00 78.88 249 SER A O 1
ATOM 1988 N N . ASP A 1 250 ? -31.929 -7.158 21.056 1.00 79.38 250 ASP A N 1
ATOM 1989 C CA . ASP A 1 250 ? -31.492 -7.751 19.793 1.00 79.38 250 ASP A CA 1
ATOM 1990 C C . ASP A 1 250 ? -30.815 -6.736 18.856 1.00 79.38 250 ASP A C 1
ATOM 1992 O O . ASP A 1 250 ? -30.061 -7.138 17.976 1.00 79.38 250 ASP A O 1
ATOM 1996 N N . GLN A 1 251 ? -31.002 -5.434 19.089 1.00 85.00 251 GLN A N 1
ATOM 1997 C CA . GLN A 1 251 ? -30.426 -4.351 18.281 1.00 85.00 251 GLN A CA 1
ATOM 1998 C C . GLN A 1 251 ? -29.074 -3.847 18.805 1.00 85.00 251 GLN A C 1
ATOM 2000 O O . GLN A 1 251 ? -28.449 -2.975 18.200 1.00 85.00 251 GLN A O 1
ATOM 2005 N N . LEU A 1 252 ? -28.592 -4.368 19.938 1.00 86.50 252 LEU A N 1
ATOM 2006 C CA . LEU A 1 252 ? -27.366 -3.872 20.568 1.00 86.50 252 LEU A CA 1
ATOM 2007 C C . LEU A 1 252 ? -26.129 -4.058 19.674 1.00 86.50 252 LEU A C 1
ATOM 2009 O O . LEU A 1 252 ? -25.245 -3.201 19.659 1.00 86.50 252 LEU A O 1
ATOM 2013 N N . SER A 1 253 ? -26.062 -5.152 18.914 1.00 86.38 253 SER A N 1
ATOM 2014 C CA . SER A 1 253 ? -24.968 -5.393 17.969 1.00 86.38 253 SER A CA 1
ATOM 2015 C C . SER A 1 253 ? -25.009 -4.442 16.770 1.00 86.38 253 SER A C 1
ATOM 2017 O O . SER A 1 253 ? -23.955 -3.977 16.333 1.00 86.38 253 SER A O 1
ATOM 2019 N N . GLU A 1 254 ? -26.204 -4.063 16.308 1.00 87.81 254 GLU A N 1
ATOM 2020 C CA . GLU A 1 254 ? -26.404 -3.142 15.180 1.00 87.81 254 GLU A CA 1
ATOM 2021 C C . GLU A 1 254 ? -25.804 -1.752 15.449 1.00 87.81 254 GLU A C 1
ATOM 2023 O O . GLU A 1 254 ? -25.326 -1.087 14.527 1.00 87.81 254 GLU A O 1
ATOM 2028 N N . ILE A 1 255 ? -25.743 -1.320 16.717 1.00 89.81 255 ILE A N 1
ATOM 2029 C CA . ILE A 1 255 ? -25.084 -0.059 17.095 1.00 89.81 255 ILE A CA 1
ATOM 2030 C C . ILE A 1 255 ? -23.621 -0.051 16.640 1.00 89.81 255 ILE A C 1
ATOM 2032 O O . ILE A 1 255 ? -23.142 0.959 16.113 1.00 89.81 255 ILE A O 1
ATOM 2036 N N . PHE A 1 256 ? -22.916 -1.169 16.824 1.00 89.62 256 PHE A N 1
ATOM 2037 C CA . PHE A 1 256 ? -21.503 -1.293 16.473 1.00 89.62 256 PHE A CA 1
ATOM 2038 C C . PHE A 1 256 ? -21.283 -1.389 14.962 1.00 89.62 256 PHE A C 1
ATOM 2040 O O . PHE A 1 256 ? -20.236 -0.959 14.480 1.00 89.62 256 PHE A O 1
ATOM 2047 N N . GLU A 1 257 ? -22.278 -1.869 14.220 1.00 86.06 257 GLU A N 1
ATOM 2048 C CA . GLU A 1 257 ? -22.272 -1.928 12.755 1.00 86.06 257 GLU A CA 1
ATOM 2049 C C . GLU A 1 257 ? -22.641 -0.581 12.102 1.00 86.06 257 GLU A C 1
ATOM 2051 O O . GLU A 1 257 ? -22.321 -0.344 10.936 1.00 86.06 257 GLU A O 1
ATOM 2056 N N . SER A 1 258 ? -23.277 0.327 12.850 1.00 85.69 258 SER A N 1
ATOM 2057 C CA . SER A 1 258 ? -23.677 1.654 12.373 1.00 85.69 258 SER A CA 1
ATOM 2058 C C . SER A 1 258 ? -22.534 2.682 12.381 1.00 85.69 258 SER A C 1
ATOM 2060 O O . SER A 1 258 ? -21.684 2.684 13.269 1.00 85.69 258 SER A O 1
ATOM 2062 N N . ASP A 1 259 ? -22.571 3.661 11.472 1.00 81.50 259 ASP A N 1
ATOM 2063 C CA . ASP A 1 259 ? -21.621 4.792 11.448 1.00 81.50 259 ASP A CA 1
ATOM 2064 C C . ASP A 1 259 ? -21.931 5.882 12.508 1.00 81.50 259 ASP A C 1
ATOM 2066 O O . ASP A 1 259 ? -21.314 6.952 12.514 1.00 81.50 259 ASP A O 1
ATOM 2070 N N . ASN A 1 260 ? -22.880 5.656 13.430 1.00 86.50 260 ASN A N 1
ATOM 2071 C CA . ASN A 1 260 ? -23.233 6.642 14.455 1.00 86.50 260 ASN A CA 1
ATOM 2072 C C . ASN A 1 260 ? -22.192 6.661 15.588 1.00 86.50 260 ASN A C 1
ATOM 2074 O O . ASN A 1 260 ? -22.158 5.786 16.455 1.00 86.50 260 ASN A O 1
ATOM 2078 N N . LYS A 1 261 ? -21.323 7.676 15.582 1.00 84.75 261 LYS A N 1
ATOM 2079 C CA . LYS A 1 261 ? -20.203 7.791 16.525 1.00 84.75 261 LYS A CA 1
ATOM 2080 C C . LYS A 1 261 ? -20.627 8.106 17.960 1.00 84.75 261 LYS A C 1
ATOM 2082 O O . LYS A 1 261 ? -20.034 7.568 18.890 1.00 84.75 261 LYS A O 1
ATOM 2087 N N . GLU A 1 262 ? -21.639 8.947 18.150 1.00 88.25 262 GLU A N 1
ATOM 2088 C CA . GLU A 1 262 ? -22.119 9.313 19.489 1.00 88.25 262 GLU A CA 1
ATOM 2089 C C . GLU A 1 262 ? -22.757 8.109 20.182 1.00 88.25 262 GLU A C 1
ATOM 2091 O O . GLU A 1 262 ? -22.401 7.783 21.314 1.00 88.25 262 GLU A O 1
ATOM 2096 N N . LEU A 1 263 ? -23.628 7.394 19.461 1.00 89.25 263 LEU A N 1
ATOM 2097 C CA . LEU A 1 263 ? -24.292 6.200 19.980 1.00 89.25 263 LEU A CA 1
ATOM 2098 C C . LEU A 1 263 ? -23.292 5.074 20.273 1.00 89.25 263 LEU A C 1
ATOM 2100 O O . LEU A 1 263 ? -23.410 4.395 21.288 1.00 89.25 263 LEU A O 1
ATOM 2104 N N . PHE A 1 264 ? -22.272 4.917 19.427 1.00 90.44 264 PHE A N 1
ATOM 2105 C CA . PHE A 1 264 ? -21.178 3.972 19.644 1.00 90.44 264 PHE A CA 1
ATOM 2106 C C . PHE A 1 264 ? -20.399 4.246 20.939 1.00 90.44 264 PHE A C 1
ATOM 2108 O O . PHE A 1 264 ? -20.177 3.330 21.733 1.00 90.44 264 PHE A O 1
ATOM 2115 N N . LEU A 1 265 ? -19.990 5.497 21.172 1.00 89.69 265 LEU A N 1
ATOM 2116 C CA . LEU A 1 265 ? -19.243 5.863 22.378 1.00 89.69 265 LEU A CA 1
ATOM 2117 C C . LEU A 1 265 ? -20.106 5.741 23.639 1.00 89.69 265 LEU A C 1
ATOM 2119 O O . LEU A 1 265 ? -19.622 5.267 24.668 1.00 89.69 265 LEU A O 1
ATOM 2123 N N . GLU A 1 266 ? -21.384 6.112 23.558 1.00 91.75 266 GLU A N 1
ATOM 2124 C CA . GLU A 1 266 ? -22.314 5.935 24.673 1.00 91.75 266 GLU A CA 1
ATOM 2125 C C . GLU A 1 266 ? -22.574 4.447 24.954 1.00 91.75 266 GLU A C 1
ATOM 2127 O O . GLU A 1 266 ? -22.598 4.052 26.116 1.00 91.75 266 GLU A O 1
ATOM 2132 N N . ALA A 1 267 ? -22.662 3.588 23.933 1.00 92.00 267 ALA A N 1
ATOM 2133 C CA . ALA A 1 267 ? -22.781 2.143 24.128 1.00 92.00 267 ALA A CA 1
ATOM 2134 C C . ALA A 1 267 ? -21.568 1.555 24.863 1.00 92.00 267 ALA A C 1
ATOM 2136 O O . ALA A 1 267 ? -21.741 0.801 25.822 1.00 92.00 267 ALA A O 1
ATOM 2137 N N . ILE A 1 268 ? -20.343 1.951 24.490 1.00 91.19 268 ILE A N 1
ATOM 2138 C CA . ILE A 1 268 ? -19.122 1.559 25.217 1.00 91.19 268 ILE A CA 1
ATOM 2139 C C . ILE A 1 268 ? -19.194 2.014 26.677 1.00 91.19 268 ILE A C 1
ATOM 2141 O O . ILE A 1 268 ? -18.931 1.230 27.590 1.00 91.19 268 ILE A O 1
ATOM 2145 N N . ARG A 1 269 ? -19.602 3.261 26.919 1.00 91.12 269 ARG A N 1
ATOM 2146 C CA . ARG A 1 269 ? -19.761 3.785 28.276 1.00 91.12 269 ARG A CA 1
ATOM 2147 C C . ARG A 1 269 ? -20.787 2.982 29.081 1.00 91.12 269 ARG A C 1
ATOM 2149 O O . ARG A 1 269 ? -20.520 2.654 30.234 1.00 91.12 269 ARG A O 1
ATOM 2156 N N . GLN A 1 270 ? -21.938 2.646 28.500 1.00 92.56 270 GLN A N 1
ATOM 2157 C CA . GLN A 1 270 ? -22.971 1.861 29.181 1.00 92.56 270 GLN A CA 1
ATOM 2158 C C . GLN A 1 270 ? -22.502 0.441 29.500 1.00 92.56 270 GLN A C 1
ATOM 2160 O O . GLN A 1 270 ? -22.791 -0.060 30.580 1.00 92.56 270 GLN A O 1
ATOM 2165 N N . ILE A 1 271 ? -21.708 -0.183 28.630 1.00 90.81 271 ILE A N 1
ATOM 2166 C CA . ILE A 1 271 ? -21.082 -1.487 28.896 1.00 90.81 271 ILE A CA 1
ATOM 2167 C C . ILE A 1 271 ? -20.195 -1.433 30.144 1.00 90.81 271 ILE A C 1
ATOM 2169 O O . ILE A 1 271 ? -20.243 -2.341 30.975 1.00 90.81 271 ILE A O 1
ATOM 2173 N N . GLU A 1 272 ? -19.411 -0.366 30.297 1.00 88.12 272 GLU A N 1
ATOM 2174 C CA . GLU A 1 272 ? -18.541 -0.181 31.461 1.00 88.12 272 GLU A CA 1
ATOM 2175 C C . GLU A 1 272 ? -19.323 0.176 32.736 1.00 88.12 272 GLU A C 1
ATOM 2177 O O . GLU A 1 272 ? -18.947 -0.252 33.829 1.00 88.12 272 GLU A O 1
ATOM 2182 N N . LEU A 1 273 ? -20.438 0.904 32.616 1.00 88.88 273 LEU A N 1
ATOM 2183 C CA . LEU A 1 273 ? -21.306 1.256 33.747 1.00 88.88 273 LEU A CA 1
ATOM 2184 C C . LEU A 1 273 ? -22.184 0.091 34.220 1.00 88.88 273 LEU A C 1
ATOM 2186 O O . LEU A 1 273 ? -22.402 -0.061 35.421 1.00 88.88 273 LEU A O 1
ATOM 2190 N N . CYS A 1 274 ? -22.667 -0.741 33.298 1.00 87.50 274 CYS A N 1
ATOM 2191 C CA . CYS A 1 274 ? -23.531 -1.887 33.584 1.00 87.50 274 CYS A CA 1
ATOM 2192 C C . CYS A 1 274 ? -22.756 -3.117 34.076 1.00 87.50 274 CYS A C 1
ATOM 2194 O O . CYS A 1 274 ? -23.341 -4.192 34.220 1.00 87.50 274 CYS A O 1
ATOM 2196 N N . LEU A 1 275 ? -21.452 -2.996 34.354 1.00 83.19 275 LEU A N 1
ATOM 2197 C CA . LEU A 1 275 ? -20.688 -4.056 35.007 1.00 83.19 275 LEU A CA 1
ATOM 2198 C C . LEU A 1 275 ? -21.358 -4.402 36.345 1.00 83.19 275 LEU A C 1
ATOM 2200 O O . LEU A 1 275 ? -21.305 -3.639 37.308 1.00 83.19 275 LEU A O 1
ATOM 2204 N N . GLY A 1 276 ? -22.029 -5.556 36.378 1.00 70.88 276 GLY A N 1
ATOM 2205 C CA . GLY A 1 276 ? -22.869 -5.963 37.499 1.00 70.88 276 GLY A CA 1
ATOM 2206 C C . GLY A 1 276 ? -22.124 -6.074 38.833 1.00 70.88 276 GLY A C 1
ATOM 2207 O O . GLY A 1 276 ? -20.896 -6.119 38.907 1.00 70.88 276 GLY A O 1
ATOM 2208 N N . THR A 1 277 ? -22.891 -6.193 39.918 1.00 66.75 277 THR A N 1
ATOM 2209 C CA . THR A 1 277 ? -22.364 -6.309 41.291 1.00 66.75 277 THR A CA 1
ATOM 2210 C C . THR A 1 277 ? -21.677 -7.646 41.582 1.00 66.75 277 THR A C 1
ATOM 2212 O O . THR A 1 277 ? -20.909 -7.749 42.536 1.00 66.75 277 THR A O 1
ATOM 2215 N N . SER A 1 278 ? -21.933 -8.679 40.771 1.00 81.00 278 SER A N 1
ATOM 2216 C CA . SER A 1 278 ? -21.287 -9.989 40.893 1.00 81.00 278 SER A CA 1
ATOM 2217 C C . SER A 1 278 ? -19.805 -9.887 40.529 1.00 81.00 278 SER A C 1
ATOM 2219 O O . SER A 1 278 ? -19.438 -9.662 39.376 1.00 81.00 278 SER A O 1
ATOM 2221 N N . ASP A 1 279 ? -18.927 -10.116 41.507 1.00 85.69 279 ASP A N 1
ATOM 2222 C CA . ASP A 1 279 ? -17.474 -10.078 41.303 1.00 85.69 279 ASP A CA 1
ATOM 2223 C C . ASP A 1 279 ? -16.974 -11.098 40.276 1.00 85.69 279 ASP A C 1
ATOM 2225 O O . ASP A 1 279 ? -15.924 -10.889 39.660 1.00 85.69 279 ASP A O 1
ATOM 2229 N N . ARG A 1 280 ? -17.691 -12.214 40.110 1.00 87.50 280 ARG A N 1
ATOM 2230 C CA . ARG A 1 280 ? -17.383 -13.229 39.098 1.00 87.50 280 ARG A CA 1
ATOM 2231 C C . ARG A 1 280 ? -17.730 -12.713 37.704 1.00 87.50 280 ARG A C 1
ATOM 2233 O O . ARG A 1 280 ? -16.874 -12.761 36.824 1.00 87.50 280 ARG A O 1
ATOM 2240 N N . PHE A 1 281 ? -18.940 -12.175 37.539 1.00 89.25 281 PHE A N 1
ATOM 2241 C CA . PHE A 1 281 ? -19.403 -11.584 36.284 1.00 89.25 281 PHE A CA 1
ATOM 2242 C C . PHE A 1 281 ? -18.487 -10.440 35.844 1.00 89.25 281 PHE A C 1
ATOM 2244 O O . PHE A 1 281 ? -17.926 -10.468 34.750 1.00 89.25 281 PHE A O 1
ATOM 2251 N N . ARG A 1 282 ? -18.247 -9.485 36.750 1.00 90.06 282 ARG A N 1
ATOM 2252 C CA . ARG A 1 282 ? -17.382 -8.327 36.514 1.00 90.06 282 ARG A CA 1
ATOM 2253 C C . ARG A 1 282 ? -15.988 -8.746 36.057 1.00 90.06 282 ARG A C 1
ATOM 2255 O O . ARG A 1 282 ? -15.497 -8.232 35.061 1.00 90.06 282 ARG A O 1
ATOM 2262 N N . ARG A 1 283 ? -15.363 -9.724 36.725 1.00 90.00 283 ARG A N 1
ATOM 2263 C CA . ARG A 1 283 ? -14.043 -10.242 36.321 1.00 90.00 283 ARG A CA 1
ATOM 2264 C C . ARG A 1 283 ? -14.053 -10.874 34.930 1.00 90.00 283 ARG A C 1
ATOM 2266 O O . ARG A 1 283 ? -13.117 -10.640 34.168 1.00 90.00 283 ARG A O 1
ATOM 2273 N N . ALA A 1 284 ? -15.075 -11.663 34.605 1.00 90.62 284 ALA A N 1
ATOM 2274 C CA . ALA A 1 284 ? -15.186 -12.314 33.303 1.00 90.62 284 ALA A CA 1
ATOM 2275 C C . ALA A 1 284 ? -15.350 -11.284 32.173 1.00 90.62 284 ALA A C 1
ATOM 2277 O O . ALA A 1 284 ? -14.596 -11.318 31.198 1.00 90.62 284 ALA A O 1
ATOM 2278 N N . VAL A 1 285 ? -16.252 -10.313 32.353 1.00 91.12 285 VAL A N 1
ATOM 2279 C CA . VAL A 1 285 ? -16.473 -9.222 31.395 1.00 91.12 285 VAL A CA 1
ATOM 2280 C C . VAL A 1 285 ? -15.229 -8.352 31.243 1.00 91.12 285 VAL A C 1
ATOM 2282 O O . VAL A 1 285 ? -14.774 -8.141 30.122 1.00 91.12 285 VAL A O 1
ATOM 2285 N N . SER A 1 286 ? -14.613 -7.904 32.342 1.00 90.62 286 SER A N 1
ATOM 2286 C CA . SER A 1 286 ? -13.395 -7.088 32.275 1.00 90.62 286 SER A CA 1
ATOM 2287 C C . SER A 1 286 ? -12.249 -7.818 31.574 1.00 90.62 286 SER A C 1
ATOM 2289 O O . SER A 1 286 ? -11.529 -7.207 30.792 1.00 90.62 286 SER A O 1
ATOM 2291 N N . LYS A 1 287 ? -12.087 -9.130 31.799 1.00 92.25 287 LYS A N 1
ATOM 2292 C CA . LYS A 1 287 ? -11.082 -9.939 31.093 1.00 92.25 287 LYS A CA 1
ATOM 2293 C C . LYS A 1 287 ? -11.344 -9.969 29.585 1.00 92.25 287 LYS A C 1
ATOM 2295 O O . LYS A 1 287 ? -10.397 -9.875 28.805 1.00 92.25 287 LYS A O 1
ATOM 2300 N N . LYS A 1 288 ? -12.608 -10.096 29.173 1.00 92.44 288 LYS A N 1
ATOM 2301 C CA . LYS A 1 288 ? -13.005 -10.117 27.760 1.00 92.44 288 LYS A CA 1
ATOM 2302 C C . LYS A 1 288 ? -12.837 -8.747 27.097 1.00 92.44 288 LYS A C 1
ATOM 2304 O O . LYS A 1 288 ? -12.201 -8.677 26.050 1.00 92.44 288 LYS A O 1
ATOM 2309 N N . LEU A 1 289 ? -13.304 -7.675 27.738 1.00 92.50 289 LEU A N 1
ATOM 2310 C CA . LEU A 1 289 ? -13.098 -6.294 27.287 1.00 92.50 289 LEU A CA 1
ATOM 2311 C C . LEU A 1 289 ? -11.613 -5.960 27.163 1.00 92.50 289 LEU A C 1
ATOM 2313 O O . LEU A 1 289 ? -11.187 -5.446 26.136 1.00 92.50 289 LEU A O 1
ATOM 2317 N N . TYR A 1 290 ? -10.800 -6.331 28.157 1.00 92.88 290 TYR A N 1
ATOM 2318 C CA . TYR A 1 290 ? -9.354 -6.135 28.092 1.00 92.88 290 TYR A CA 1
ATOM 2319 C C . TYR A 1 290 ? -8.734 -6.870 26.901 1.00 92.88 290 TYR A C 1
ATOM 2321 O O . TYR A 1 290 ? -7.889 -6.307 26.217 1.00 92.88 290 TYR A O 1
ATOM 2329 N N . ALA A 1 291 ? -9.165 -8.102 26.612 1.00 93.56 291 ALA A N 1
ATOM 2330 C CA . ALA A 1 291 ? -8.692 -8.833 25.439 1.00 93.56 291 ALA A CA 1
ATOM 2331 C C . ALA A 1 291 ? -9.070 -8.129 24.122 1.00 93.56 291 ALA A C 1
ATOM 2333 O O . ALA A 1 291 ? -8.222 -8.031 23.237 1.00 93.56 291 ALA A O 1
ATOM 2334 N N . ILE A 1 292 ? -10.297 -7.602 24.016 1.00 94.56 292 ILE A N 1
ATOM 2335 C CA . ILE A 1 292 ? -10.756 -6.822 22.855 1.00 94.56 292 ILE A CA 1
ATOM 2336 C C . ILE A 1 292 ? -9.916 -5.549 22.707 1.00 94.56 292 ILE A C 1
ATOM 2338 O O . ILE A 1 292 ? -9.315 -5.329 21.658 1.00 94.56 292 ILE A O 1
ATOM 2342 N N . TYR A 1 293 ? -9.804 -4.740 23.763 1.00 93.69 293 TYR A N 1
ATOM 2343 C CA . TYR A 1 293 ? -9.031 -3.495 23.751 1.00 93.69 293 TYR A CA 1
ATOM 2344 C C . TYR A 1 293 ? -7.553 -3.736 23.435 1.00 93.69 293 TYR A C 1
ATOM 2346 O O . TYR A 1 293 ? -6.964 -3.028 22.622 1.00 93.69 293 TYR A O 1
ATOM 2354 N N . HIS A 1 294 ? -6.953 -4.766 24.029 1.00 92.69 294 HIS A N 1
ATOM 2355 C CA . HIS A 1 294 ? -5.558 -5.129 23.785 1.00 92.69 294 HIS A CA 1
ATOM 2356 C C . HIS A 1 294 ? -5.297 -5.519 22.329 1.00 92.69 294 HIS A C 1
ATOM 2358 O O . HIS A 1 294 ? -4.225 -5.249 21.791 1.00 92.69 294 HIS A O 1
ATOM 2364 N N . GLU A 1 295 ? -6.267 -6.153 21.677 1.00 92.56 295 GLU A N 1
ATOM 2365 C CA . GLU A 1 295 ? -6.190 -6.454 20.253 1.00 92.56 295 GLU A CA 1
ATOM 2366 C C . GLU A 1 295 ? -6.353 -5.196 19.393 1.00 92.56 295 GLU A C 1
ATOM 2368 O O . GLU A 1 295 ? -5.548 -4.957 18.494 1.00 92.56 295 GLU A O 1
ATOM 2373 N N . VAL A 1 296 ? -7.354 -4.370 19.702 1.00 92.56 296 VAL A N 1
ATOM 2374 C CA . VAL A 1 296 ? -7.636 -3.112 19.000 1.00 92.56 296 VAL A CA 1
ATOM 2375 C C . VAL A 1 296 ? -6.431 -2.178 19.036 1.00 92.56 296 VAL A C 1
ATOM 2377 O O . VAL A 1 296 ? -6.008 -1.683 17.996 1.00 92.56 296 VAL A O 1
ATOM 2380 N N . PHE A 1 297 ? -5.817 -1.974 20.201 1.00 87.75 297 PHE A N 1
ATOM 2381 C CA . PHE A 1 297 ? -4.686 -1.051 20.341 1.00 87.75 297 PHE A CA 1
ATOM 2382 C C . PHE A 1 297 ? -3.384 -1.552 19.708 1.00 87.75 297 PHE A C 1
ATOM 2384 O O . PHE A 1 297 ? -2.429 -0.788 19.583 1.00 87.75 297 PHE A O 1
ATOM 2391 N N . ARG A 1 298 ? -3.330 -2.816 19.273 1.00 87.06 298 ARG A N 1
ATOM 2392 C CA . ARG A 1 298 ? -2.226 -3.333 18.453 1.00 87.06 298 ARG A CA 1
ATOM 2393 C C . ARG A 1 298 ? -2.399 -3.042 16.970 1.00 87.06 298 ARG A C 1
ATOM 2395 O O . ARG A 1 298 ? -1.434 -3.220 16.229 1.00 87.06 298 ARG A O 1
ATOM 2402 N N . VAL A 1 299 ? -3.586 -2.615 16.534 1.00 85.00 299 VAL A N 1
ATOM 2403 C CA . VAL A 1 299 ? -3.810 -2.197 15.149 1.00 85.00 299 VAL A CA 1
ATOM 2404 C C . VAL A 1 299 ? -2.956 -0.954 14.875 1.00 85.00 299 VAL A C 1
ATOM 2406 O O . VAL A 1 299 ? -3.129 0.063 15.560 1.00 85.00 299 VAL A O 1
ATOM 2409 N N . PRO A 1 300 ? -2.028 -1.017 13.901 1.00 80.00 300 PRO A N 1
ATOM 2410 C CA . PRO A 1 300 ? -1.218 0.130 13.517 1.00 80.00 300 PRO A CA 1
ATOM 2411 C C . PRO A 1 300 ? -2.093 1.271 12.992 1.00 80.00 300 PRO A C 1
ATOM 2413 O O . PRO A 1 300 ? -2.969 1.056 12.160 1.00 80.00 300 PRO A O 1
ATOM 2416 N N . THR A 1 301 ? -1.830 2.492 13.449 1.00 78.38 301 THR A N 1
ATOM 2417 C CA . THR A 1 301 ? -2.631 3.685 13.128 1.00 78.38 301 THR A CA 1
ATOM 2418 C C . THR A 1 301 ? -2.046 4.415 11.920 1.00 78.38 301 THR A C 1
ATOM 2420 O O . THR A 1 301 ? -1.655 5.581 11.988 1.00 78.38 301 THR A O 1
ATOM 2423 N N . LEU A 1 302 ? -1.885 3.696 10.814 1.00 75.19 302 LEU A N 1
ATOM 2424 C CA . LEU A 1 302 ? -1.154 4.172 9.641 1.00 75.19 302 LEU A CA 1
ATOM 2425 C C . LEU A 1 302 ? -1.769 5.456 9.055 1.00 75.19 302 LEU A C 1
ATOM 2427 O O . LEU A 1 302 ? -1.039 6.416 8.808 1.00 75.19 302 LEU A O 1
ATOM 2431 N N . GLU A 1 303 ? -3.094 5.549 8.934 1.00 70.75 303 GLU A N 1
ATOM 2432 C CA . GLU A 1 303 ? -3.795 6.728 8.413 1.00 70.75 303 GLU A CA 1
ATOM 2433 C C . GLU A 1 303 ? -3.600 7.954 9.313 1.00 70.75 303 GLU A C 1
ATOM 2435 O O . GLU A 1 303 ? -3.509 9.068 8.795 1.00 70.75 303 GLU A O 1
ATOM 2440 N N . SER A 1 304 ? -3.461 7.768 10.635 1.00 70.12 304 SER A N 1
ATOM 2441 C CA . SER A 1 304 ? -3.112 8.857 11.571 1.00 70.12 304 SER A CA 1
ATOM 2442 C C . SER A 1 304 ? -1.698 9.402 11.357 1.00 70.12 304 SER A C 1
ATOM 2444 O O . SER A 1 304 ? -1.381 10.502 11.791 1.00 70.12 304 SER A O 1
ATOM 2446 N N . GLN A 1 305 ? -0.848 8.643 10.666 1.00 73.25 305 GLN A N 1
ATOM 2447 C CA . GLN A 1 305 ? 0.481 9.056 10.217 1.00 73.25 305 GLN A CA 1
ATOM 2448 C C . GLN A 1 305 ? 0.490 9.394 8.720 1.00 73.25 305 GLN A C 1
ATOM 2450 O O . GLN A 1 305 ? 1.557 9.508 8.118 1.00 73.25 305 GLN A O 1
ATOM 2455 N N . ASN A 1 306 ? -0.693 9.533 8.106 1.00 78.88 306 ASN A N 1
ATOM 2456 C CA . ASN A 1 306 ? -0.885 9.718 6.671 1.00 78.88 306 ASN A CA 1
ATOM 2457 C C . ASN A 1 306 ? -0.281 8.619 5.784 1.00 78.88 306 ASN A C 1
ATOM 2459 O O . ASN A 1 306 ? -0.017 8.840 4.602 1.00 78.88 306 ASN A O 1
ATOM 2463 N N . LEU A 1 307 ? -0.096 7.425 6.338 1.00 85.38 307 LEU A N 1
ATOM 2464 C CA . LEU A 1 307 ? 0.253 6.213 5.614 1.00 85.38 307 LEU A CA 1
ATOM 2465 C C . LEU A 1 307 ? -1.046 5.490 5.255 1.00 85.38 307 LEU A C 1
ATOM 2467 O O . LEU A 1 307 ? -1.756 4.982 6.112 1.00 85.38 307 LEU A O 1
ATOM 2471 N N . ILE A 1 308 ? -1.385 5.486 3.975 1.00 86.75 308 ILE A N 1
ATOM 2472 C CA . ILE A 1 308 ? -2.683 5.066 3.462 1.00 86.75 308 ILE A CA 1
ATOM 2473 C C . ILE A 1 308 ? -2.477 3.763 2.688 1.00 86.75 308 ILE A C 1
ATOM 2475 O O . ILE A 1 308 ? -1.889 3.794 1.602 1.00 86.75 308 ILE A O 1
ATOM 2479 N N . PRO A 1 309 ? -2.943 2.614 3.208 1.00 89.06 309 PRO A N 1
ATOM 2480 C CA . PRO A 1 309 ? -2.964 1.375 2.445 1.00 89.06 309 PRO A CA 1
ATOM 2481 C C . PRO A 1 309 ? -3.809 1.564 1.183 1.00 89.06 309 PRO A C 1
ATOM 2483 O O . PRO A 1 309 ? -4.977 1.955 1.246 1.00 89.06 309 PRO A O 1
ATOM 2486 N N . VAL A 1 310 ? -3.209 1.326 0.024 1.00 90.94 310 VAL A N 1
ATOM 2487 C CA . VAL A 1 310 ? -3.874 1.510 -1.265 1.00 90.94 310 VAL A CA 1
ATOM 2488 C C . VAL A 1 310 ? -4.741 0.296 -1.551 1.00 90.94 310 VAL A C 1
ATOM 2490 O O . VAL A 1 310 ? -4.283 -0.840 -1.449 1.00 90.94 310 VAL A O 1
ATOM 2493 N N . VAL A 1 311 ? -5.991 0.528 -1.947 1.00 91.75 311 VAL A N 1
ATOM 2494 C CA . VAL A 1 311 ? -6.875 -0.535 -2.434 1.00 91.75 311 VAL A CA 1
ATOM 2495 C C . VAL A 1 311 ? -6.494 -0.860 -3.878 1.00 91.75 311 VAL A C 1
ATOM 2497 O O . VAL A 1 311 ? -6.846 -0.125 -4.796 1.00 91.75 311 VAL A O 1
ATOM 2500 N N . LEU A 1 312 ? -5.758 -1.955 -4.062 1.00 91.94 312 LEU A N 1
ATOM 2501 C CA . LEU A 1 312 ? -5.218 -2.397 -5.351 1.00 91.94 312 LEU A CA 1
ATOM 2502 C C . LEU A 1 312 ? -6.222 -3.219 -6.177 1.00 91.94 312 LEU A C 1
ATOM 2504 O O . LEU A 1 312 ? -6.123 -3.257 -7.398 1.00 91.94 312 LEU A O 1
ATOM 2508 N N . ASP A 1 313 ? -7.187 -3.871 -5.523 1.00 89.69 313 ASP A N 1
ATOM 2509 C CA . ASP A 1 313 ? -8.324 -4.546 -6.164 1.00 89.69 313 ASP A CA 1
ATOM 2510 C C . ASP A 1 313 ? -9.605 -3.825 -5.733 1.00 89.69 313 ASP A C 1
ATOM 2512 O O . ASP A 1 313 ? -10.122 -4.042 -4.632 1.00 89.69 313 ASP A O 1
ATOM 2516 N N . ILE A 1 314 ? -10.073 -2.907 -6.583 1.00 83.75 314 ILE A N 1
ATOM 2517 C CA . ILE A 1 314 ? -11.197 -2.007 -6.290 1.00 83.75 314 ILE A CA 1
ATOM 2518 C C . ILE A 1 314 ? -12.505 -2.788 -6.162 1.00 83.75 314 ILE A C 1
ATOM 2520 O O . ILE A 1 314 ? -13.278 -2.533 -5.235 1.00 83.75 314 ILE A O 1
ATOM 2524 N N . ASP A 1 315 ? -12.729 -3.762 -7.045 1.00 84.56 315 ASP A N 1
ATOM 2525 C CA . ASP A 1 315 ? -13.954 -4.565 -7.073 1.00 84.56 315 ASP A CA 1
ATOM 2526 C C . ASP A 1 315 ? -14.137 -5.341 -5.765 1.00 84.56 315 ASP A C 1
ATOM 2528 O O . ASP A 1 315 ? -15.255 -5.518 -5.280 1.00 84.56 315 ASP A O 1
ATOM 2532 N N . ARG A 1 316 ? -13.025 -5.776 -5.160 1.00 84.12 316 ARG A N 1
ATOM 2533 C CA . ARG A 1 316 ? -13.017 -6.557 -3.914 1.00 84.12 316 ARG A CA 1
ATOM 2534 C C . ARG A 1 316 ? -12.614 -5.754 -2.687 1.00 84.12 316 ARG A C 1
ATOM 2536 O O . ARG A 1 316 ? -12.560 -6.317 -1.597 1.00 84.12 316 ARG A O 1
ATOM 2543 N N . ARG A 1 317 ? -12.327 -4.462 -2.858 1.00 85.00 317 ARG A N 1
ATOM 2544 C CA . ARG A 1 317 ? -11.809 -3.557 -1.822 1.00 85.00 317 ARG A CA 1
ATOM 2545 C C . ARG A 1 317 ? -10.586 -4.119 -1.086 1.00 85.00 317 ARG A C 1
ATOM 2547 O O . ARG A 1 317 ? -10.454 -3.941 0.122 1.00 85.00 317 ARG A O 1
ATOM 2554 N N . SER A 1 318 ? -9.700 -4.812 -1.802 1.00 88.44 318 SER A N 1
ATOM 2555 C CA . SER A 1 318 ? -8.520 -5.442 -1.204 1.00 88.44 318 SER A CA 1
ATOM 2556 C C . SER A 1 318 ? -7.281 -4.562 -1.340 1.00 88.44 318 SER A C 1
ATOM 2558 O O . SER A 1 318 ? -6.994 -4.035 -2.414 1.00 88.44 318 SER A O 1
ATOM 2560 N N . THR A 1 319 ? -6.531 -4.427 -0.247 1.00 90.56 319 THR A N 1
ATOM 2561 C CA . THR A 1 319 ? -5.249 -3.703 -0.186 1.00 90.56 319 THR A CA 1
ATOM 2562 C C . THR A 1 319 ? -4.049 -4.564 -0.589 1.00 90.56 319 THR A C 1
ATOM 2564 O O . THR A 1 319 ? -2.919 -4.085 -0.658 1.00 90.56 319 THR A O 1
ATOM 2567 N N . GLU A 1 320 ? -4.294 -5.841 -0.878 1.00 93.62 320 GLU A N 1
ATOM 2568 C CA . GLU A 1 320 ? -3.289 -6.837 -1.217 1.00 93.62 320 GLU A CA 1
ATOM 2569 C C . GLU A 1 320 ? -3.725 -7.598 -2.474 1.00 93.62 320 GLU A C 1
ATOM 2571 O O . GLU A 1 320 ? -4.857 -8.078 -2.575 1.00 93.62 320 GLU A O 1
ATOM 2576 N N . ILE A 1 321 ? -2.817 -7.743 -3.439 1.00 94.62 321 ILE A N 1
ATOM 2577 C CA . ILE A 1 321 ? -3.061 -8.522 -4.659 1.00 94.62 321 ILE A CA 1
ATOM 2578 C C . ILE A 1 321 ? -2.009 -9.618 -4.822 1.00 94.62 321 ILE A C 1
ATOM 2580 O O . ILE A 1 321 ? -0.864 -9.422 -4.422 1.00 94.62 321 ILE A O 1
ATOM 2584 N N . PRO A 1 322 ? -2.339 -10.763 -5.446 1.00 94.69 322 PRO A N 1
ATOM 2585 C CA . PRO A 1 322 ? -1.327 -11.741 -5.825 1.00 94.69 322 PRO A CA 1
ATOM 2586 C C . PRO A 1 322 ? -0.211 -11.116 -6.669 1.00 94.69 322 PRO A C 1
ATOM 2588 O O . PRO A 1 322 ? -0.478 -10.365 -7.603 1.00 94.69 322 PRO A O 1
ATOM 2591 N N . SER A 1 323 ? 1.037 -11.489 -6.408 1.00 92.88 323 SER A N 1
ATOM 2592 C CA . SER A 1 323 ? 2.199 -10.997 -7.161 1.00 92.88 323 SER A CA 1
ATOM 2593 C C . SER A 1 323 ? 2.352 -11.642 -8.544 1.00 92.88 323 SER A C 1
ATOM 2595 O O . SER A 1 323 ? 3.345 -11.388 -9.219 1.00 92.88 323 SER A O 1
ATOM 2597 N N . GLU A 1 324 ? 1.437 -12.525 -8.960 1.00 94.38 324 GLU A N 1
ATOM 2598 C CA . GLU A 1 324 ? 1.476 -13.119 -10.301 1.00 94.38 324 GLU A CA 1
ATOM 2599 C C . GLU A 1 324 ? 1.351 -12.024 -11.369 1.00 94.38 324 GLU A C 1
ATOM 2601 O O . GLU A 1 324 ? 0.561 -11.091 -11.223 1.00 94.38 324 GLU A O 1
ATOM 2606 N N . MET A 1 325 ? 2.148 -12.154 -12.430 1.00 94.94 325 MET A N 1
ATOM 2607 C CA . MET A 1 325 ? 2.233 -11.201 -13.529 1.00 94.94 325 MET A CA 1
ATOM 2608 C C . MET A 1 325 ? 1.824 -11.854 -14.846 1.00 94.94 325 MET A C 1
ATOM 2610 O O . MET A 1 325 ? 2.153 -13.010 -15.118 1.00 94.94 325 MET A O 1
ATOM 2614 N N . GLU A 1 326 ? 1.168 -11.080 -15.693 1.00 95.25 326 GLU A N 1
ATOM 2615 C CA . GLU A 1 326 ? 0.819 -11.444 -17.061 1.00 95.25 326 GLU A CA 1
ATOM 2616 C C . GLU A 1 326 ? 1.274 -10.329 -17.994 1.00 95.25 326 GLU A C 1
ATOM 2618 O O . GLU A 1 326 ? 0.829 -9.194 -17.844 1.00 95.25 326 GLU A O 1
ATOM 2623 N N . VAL A 1 327 ? 2.121 -10.635 -18.974 1.00 93.31 327 VAL A N 1
ATOM 2624 C CA . VAL A 1 327 ? 2.470 -9.658 -20.011 1.00 93.31 327 VAL A CA 1
ATOM 2625 C C . VAL A 1 327 ? 1.289 -9.484 -20.959 1.00 93.31 327 VAL A C 1
ATOM 2627 O O . VAL A 1 327 ? 0.746 -10.462 -21.471 1.00 93.31 327 VAL A O 1
ATOM 2630 N N . SER A 1 328 ? 0.872 -8.234 -21.159 1.00 90.50 328 SER A N 1
ATOM 2631 C CA . SER A 1 328 ? -0.273 -7.872 -22.000 1.00 90.50 328 SER A CA 1
ATOM 2632 C C . SER A 1 328 ? 0.128 -7.150 -23.284 1.00 90.50 328 SER A C 1
ATOM 2634 O O . SER A 1 328 ? -0.651 -7.133 -24.230 1.00 90.50 328 SER A O 1
ATOM 2636 N N . GLN A 1 329 ? 1.320 -6.549 -23.326 1.00 87.69 329 GLN A N 1
ATOM 2637 C CA . GLN A 1 329 ? 1.830 -5.809 -24.481 1.00 87.69 329 GLN A CA 1
ATOM 2638 C C . GLN A 1 329 ? 3.361 -5.766 -24.436 1.00 87.69 329 GLN A C 1
ATOM 2640 O O . GLN A 1 329 ? 3.921 -5.577 -23.359 1.00 87.69 329 GLN A O 1
ATOM 2645 N N . LEU A 1 330 ? 4.035 -5.897 -25.585 1.00 83.00 330 LEU A N 1
ATOM 2646 C CA . LEU A 1 330 ? 5.504 -5.877 -25.676 1.00 83.00 330 LEU A CA 1
ATOM 2647 C C . LEU A 1 330 ? 6.083 -4.456 -25.847 1.00 83.00 330 LEU A C 1
ATOM 2649 O O . LEU A 1 330 ? 7.091 -4.113 -25.225 1.00 83.00 330 LEU A O 1
ATOM 2653 N N . ILE A 1 331 ? 5.421 -3.592 -26.632 1.00 83.06 331 ILE A N 1
ATOM 2654 C CA . ILE A 1 331 ? 5.913 -2.241 -26.963 1.00 83.06 331 ILE A CA 1
ATOM 2655 C C . ILE A 1 331 ? 4.791 -1.182 -26.842 1.00 83.06 331 ILE A C 1
ATOM 2657 O O . ILE A 1 331 ? 3.886 -1.164 -27.678 1.00 83.06 331 ILE A O 1
ATOM 2661 N N . PRO A 1 332 ? 4.849 -0.259 -25.853 1.00 84.56 332 PRO A N 1
ATOM 2662 C CA . PRO A 1 332 ? 5.677 -0.347 -24.648 1.00 84.56 332 PRO A CA 1
ATOM 2663 C C . PRO A 1 332 ? 5.298 -1.577 -23.815 1.00 84.56 332 PRO A C 1
ATOM 2665 O O . PRO A 1 332 ? 4.152 -2.024 -23.854 1.00 84.56 332 PRO A O 1
ATOM 2668 N N . LEU A 1 333 ? 6.257 -2.100 -23.049 1.00 85.88 333 LEU A N 1
ATOM 2669 C CA . LEU A 1 333 ? 6.029 -3.270 -22.209 1.00 85.88 333 LEU A CA 1
ATOM 2670 C C . LEU A 1 333 ? 4.983 -2.944 -21.141 1.00 85.88 333 LEU A C 1
ATOM 2672 O O . LEU A 1 333 ? 5.211 -2.076 -20.297 1.00 85.88 333 LEU A O 1
ATOM 2676 N N . LYS A 1 334 ? 3.856 -3.654 -21.173 1.00 90.81 334 LYS A N 1
ATOM 2677 C CA . LYS A 1 334 ? 2.808 -3.577 -20.154 1.00 90.81 334 LYS A CA 1
ATOM 2678 C C . LYS A 1 334 ? 2.507 -4.956 -19.610 1.00 90.81 334 LYS A C 1
ATOM 2680 O O . LYS A 1 334 ? 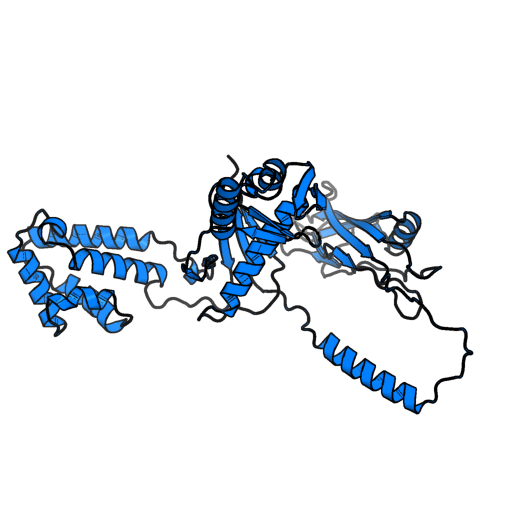2.582 -5.962 -20.320 1.00 90.81 334 LYS A O 1
ATOM 2685 N N . LEU A 1 335 ? 2.141 -4.984 -18.338 1.00 93.12 335 LEU A N 1
ATOM 2686 C CA . LEU A 1 335 ? 1.736 -6.202 -17.669 1.00 93.12 335 LEU A CA 1
ATOM 2687 C C . LEU A 1 335 ? 0.545 -5.950 -16.759 1.00 93.12 335 LEU A C 1
ATOM 2689 O O . LEU A 1 335 ? 0.298 -4.828 -16.337 1.00 93.12 335 LEU A O 1
ATOM 2693 N N . ARG A 1 336 ? -0.180 -7.017 -16.448 1.00 93.62 336 ARG A N 1
ATOM 2694 C CA . ARG A 1 336 ? -1.230 -7.051 -15.434 1.00 93.62 336 ARG A CA 1
ATOM 2695 C C . ARG A 1 336 ? -0.715 -7.815 -14.226 1.00 93.62 336 ARG A C 1
ATOM 2697 O O . ARG A 1 336 ? 0.061 -8.760 -14.369 1.00 93.62 336 ARG A O 1
ATOM 2704 N N . MET A 1 337 ? -1.174 -7.426 -13.044 1.00 93.81 337 MET A N 1
ATOM 2705 C CA . MET A 1 337 ? -0.874 -8.116 -11.790 1.00 93.81 337 MET A CA 1
ATOM 2706 C C . MET A 1 337 ? -2.156 -8.526 -11.075 1.00 93.81 337 MET A C 1
ATOM 2708 O O . MET A 1 337 ? -3.251 -8.078 -11.414 1.00 93.81 337 MET A O 1
ATOM 2712 N N . GLY A 1 338 ? -2.018 -9.365 -10.054 1.00 93.44 338 GLY A N 1
ATOM 2713 C CA . GLY A 1 338 ? -3.119 -9.698 -9.168 1.00 93.44 338 GLY A CA 1
ATOM 2714 C C . GLY A 1 338 ? -3.912 -10.916 -9.609 1.00 93.44 338 GLY A C 1
ATOM 2715 O O . GLY A 1 338 ? -3.408 -11.853 -10.234 1.00 93.44 338 GLY A O 1
ATOM 2716 N N . ARG A 1 339 ? -5.182 -10.949 -9.202 1.00 90.94 339 ARG A N 1
ATOM 2717 C CA . ARG A 1 339 ? -6.032 -12.120 -9.435 1.00 90.94 339 ARG A CA 1
ATOM 2718 C C . ARG A 1 339 ? -6.394 -12.294 -10.902 1.00 90.94 339 ARG A C 1
ATOM 2720 O O . ARG A 1 339 ? -6.472 -13.439 -11.324 1.00 90.94 339 ARG A O 1
ATOM 2727 N N . ASP A 1 340 ? -6.517 -11.213 -11.666 1.00 90.50 340 ASP A N 1
ATOM 2728 C CA . ASP A 1 340 ? -6.747 -11.281 -13.112 1.00 90.50 340 ASP A CA 1
ATOM 2729 C C . ASP A 1 340 ? -5.643 -12.069 -13.815 1.00 90.50 340 ASP A C 1
ATOM 2731 O O . ASP A 1 340 ? -5.934 -13.041 -14.507 1.00 90.50 340 ASP A O 1
ATOM 2735 N N . ALA A 1 341 ? -4.377 -11.722 -13.560 1.00 92.19 341 ALA A N 1
ATOM 2736 C CA . ALA A 1 341 ? -3.228 -12.434 -14.117 1.00 92.19 341 ALA A CA 1
ATOM 2737 C C . ALA A 1 341 ? -3.242 -13.921 -13.721 1.00 92.19 341 ALA A C 1
ATOM 2739 O O . ALA A 1 341 ? -3.038 -14.805 -14.556 1.00 92.19 341 ALA A O 1
ATOM 2740 N N . ARG A 1 342 ? -3.565 -14.218 -12.455 1.00 91.50 342 ARG A N 1
ATOM 2741 C CA . ARG A 1 342 ? -3.666 -15.595 -11.949 1.00 91.50 342 ARG A CA 1
ATOM 2742 C C . ARG A 1 342 ? -4.800 -16.392 -12.585 1.00 91.50 342 ARG A C 1
ATOM 2744 O O . ARG A 1 342 ? -4.631 -17.567 -12.918 1.00 91.50 342 ARG A O 1
ATOM 2751 N N . ASP A 1 343 ? -5.970 -15.786 -12.712 1.00 91.69 343 ASP A N 1
ATOM 2752 C CA . ASP A 1 343 ? -7.159 -16.438 -13.245 1.00 91.69 343 ASP A CA 1
ATOM 2753 C C . ASP A 1 343 ? -7.017 -16.621 -14.767 1.00 91.69 343 ASP A C 1
ATOM 2755 O O . ASP A 1 343 ? -7.363 -17.685 -15.285 1.00 91.69 343 ASP A O 1
ATOM 2759 N N . ASN A 1 344 ? -6.393 -15.667 -15.468 1.00 91.19 344 ASN A N 1
ATOM 2760 C CA . ASN A 1 344 ? -6.005 -15.793 -16.875 1.00 91.19 344 ASN A CA 1
ATOM 2761 C C . ASN A 1 344 ? -4.972 -16.902 -17.083 1.00 91.19 344 ASN A C 1
ATOM 2763 O O . ASN A 1 344 ? -5.147 -17.722 -17.982 1.00 91.19 344 ASN A O 1
ATOM 2767 N N . ARG A 1 345 ? -3.965 -17.021 -16.208 1.00 89.88 345 ARG A N 1
ATOM 2768 C CA . ARG A 1 345 ? -2.997 -18.129 -16.248 1.00 89.88 345 ARG A CA 1
ATOM 2769 C C . ARG A 1 345 ? -3.687 -19.484 -16.125 1.00 89.88 345 ARG A C 1
ATOM 2771 O O . ARG A 1 345 ? -3.404 -20.397 -16.896 1.00 89.88 345 ARG A O 1
ATOM 2778 N N . LYS A 1 346 ? -4.612 -19.628 -15.170 1.00 90.00 346 LYS A N 1
ATOM 2779 C CA . LYS A 1 346 ? -5.389 -20.868 -14.990 1.00 90.00 346 LYS A CA 1
ATOM 2780 C C . LYS A 1 346 ? -6.240 -21.190 -16.217 1.00 90.00 346 LYS A C 1
ATOM 2782 O O . LYS A 1 346 ? -6.268 -22.345 -16.633 1.00 90.00 346 LYS A O 1
ATOM 2787 N N . LYS A 1 347 ? -6.903 -20.186 -16.801 1.00 88.81 347 LYS A N 1
ATOM 2788 C CA . LYS A 1 347 ? -7.677 -20.344 -18.042 1.00 88.81 347 LYS A CA 1
ATOM 2789 C C . LYS A 1 347 ? -6.784 -20.763 -19.208 1.00 88.81 347 LYS A C 1
ATOM 2791 O O . LYS A 1 347 ? -7.127 -21.719 -19.889 1.00 88.81 347 LYS A O 1
ATOM 2796 N N . ALA A 1 348 ? -5.629 -20.123 -19.383 1.00 85.94 348 ALA A N 1
ATOM 2797 C CA . ALA A 1 348 ? -4.672 -20.457 -20.433 1.00 85.94 348 ALA A CA 1
ATOM 2798 C C . ALA A 1 348 ? -4.148 -21.895 -20.295 1.00 85.94 348 ALA A C 1
ATOM 2800 O O . ALA A 1 348 ? -4.113 -22.628 -21.276 1.00 85.94 348 ALA A O 1
ATOM 2801 N N . ILE A 1 349 ? -3.827 -22.342 -19.073 1.00 85.44 349 ILE A N 1
ATOM 2802 C CA . ILE A 1 349 ? -3.430 -23.735 -18.803 1.00 85.44 349 ILE A CA 1
ATOM 2803 C C . ILE A 1 349 ? -4.571 -24.708 -19.133 1.00 85.44 349 ILE A C 1
ATOM 2805 O O . ILE A 1 349 ? -4.333 -25.733 -19.767 1.00 85.44 349 ILE A O 1
ATOM 2809 N N . ALA A 1 350 ? -5.808 -24.389 -18.741 1.00 83.56 350 ALA A N 1
ATOM 2810 C CA . ALA A 1 350 ? -6.976 -25.215 -19.053 1.00 83.56 350 ALA A CA 1
ATOM 2811 C C . ALA A 1 350 ? -7.284 -25.265 -20.564 1.00 83.56 350 ALA A C 1
ATOM 2813 O O . ALA A 1 350 ? -7.792 -26.268 -21.054 1.00 83.56 350 ALA A O 1
ATOM 2814 N N . GLN A 1 351 ? -6.947 -24.202 -21.298 1.00 77.19 351 GLN A N 1
ATOM 2815 C CA . GLN A 1 351 ? -7.067 -24.085 -22.755 1.00 77.19 351 GLN A CA 1
ATOM 2816 C C . GLN A 1 351 ? -5.803 -24.544 -23.506 1.00 77.19 351 GLN A C 1
ATOM 2818 O O . GLN A 1 351 ? -5.748 -24.421 -24.729 1.00 77.19 351 GLN A O 1
ATOM 2823 N N . GLY A 1 352 ? -4.795 -25.093 -22.816 1.00 60.88 352 GLY A N 1
ATOM 2824 C CA . GLY A 1 352 ? -3.480 -25.472 -23.361 1.00 60.88 352 GLY A CA 1
ATOM 2825 C C . GLY A 1 352 ? -3.486 -26.555 -24.451 1.00 60.88 352 GLY A C 1
ATOM 2826 O O . GLY A 1 352 ? -2.428 -26.995 -24.886 1.00 60.88 352 GLY A O 1
ATOM 2827 N N . THR A 1 353 ? -4.663 -26.984 -24.909 1.00 52.97 353 THR A N 1
ATOM 2828 C CA . THR A 1 353 ? -4.864 -27.741 -26.151 1.00 52.97 353 THR A CA 1
ATOM 2829 C C . THR A 1 353 ? -4.851 -26.873 -27.419 1.00 52.97 353 THR A C 1
ATOM 2831 O O . THR A 1 353 ? -4.646 -27.425 -28.494 1.00 52.97 353 THR A O 1
ATOM 2834 N N . THR A 1 354 ? -5.052 -25.550 -27.330 1.00 56.59 354 THR A N 1
ATOM 2835 C CA . THR A 1 354 ? -5.102 -24.627 -28.494 1.00 56.59 354 THR A CA 1
ATOM 2836 C C . THR A 1 354 ? -3.970 -23.598 -28.553 1.00 56.59 354 THR A C 1
ATOM 2838 O O . THR A 1 354 ? -3.659 -23.121 -29.638 1.00 56.59 354 THR A O 1
ATOM 2841 N N . VAL A 1 355 ? -3.338 -23.267 -27.423 1.00 64.12 355 VAL A N 1
ATOM 2842 C CA . VAL A 1 355 ? -2.211 -22.316 -27.330 1.00 64.12 355 VAL A CA 1
ATOM 2843 C C . VAL A 1 355 ? -0.956 -23.085 -26.924 1.00 64.12 355 VAL A C 1
ATOM 2845 O O . VAL A 1 355 ? -1.028 -23.963 -26.062 1.00 64.12 355 VAL A O 1
ATOM 2848 N N . SER A 1 356 ? 0.195 -22.795 -27.540 1.00 74.56 356 SER A N 1
ATOM 2849 C CA . SER A 1 356 ? 1.420 -23.547 -27.255 1.00 74.56 356 SER A CA 1
ATOM 2850 C C . SER A 1 356 ? 1.838 -23.387 -25.785 1.00 74.56 356 SER A C 1
ATOM 2852 O O . SER A 1 356 ? 1.841 -22.288 -25.232 1.00 74.56 356 SER A O 1
ATOM 2854 N N . VAL A 1 357 ? 2.247 -24.480 -25.133 1.00 79.44 357 VAL A N 1
ATOM 2855 C CA . VAL A 1 357 ? 2.739 -24.446 -23.739 1.00 79.44 357 VAL A CA 1
ATOM 2856 C C . VAL A 1 357 ? 3.913 -23.466 -23.581 1.00 79.44 357 VAL A C 1
ATOM 2858 O O . VAL A 1 357 ? 4.051 -22.829 -22.536 1.00 79.44 357 VAL A O 1
ATOM 2861 N N . LYS A 1 358 ? 4.728 -23.301 -24.635 1.00 81.12 358 LYS A N 1
ATOM 2862 C CA . LYS A 1 358 ? 5.843 -22.342 -24.690 1.00 81.12 358 LYS A CA 1
ATOM 2863 C C . LYS A 1 358 ? 5.349 -20.901 -24.518 1.00 81.12 358 LYS A C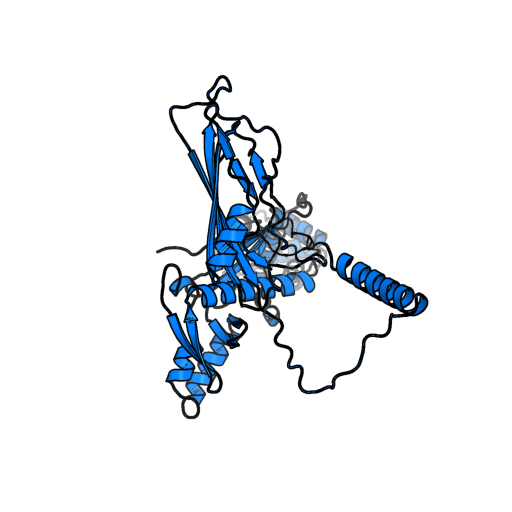 1
ATOM 2865 O O . LYS A 1 358 ? 5.924 -20.162 -23.725 1.00 81.12 358 LYS A O 1
ATOM 2870 N N . GLU A 1 359 ? 4.269 -20.531 -25.199 1.00 81.88 359 GLU A N 1
ATOM 2871 C CA . GLU A 1 359 ? 3.672 -19.196 -25.114 1.00 81.88 359 GLU A CA 1
ATOM 2872 C C . GLU A 1 359 ? 3.140 -18.907 -23.706 1.00 81.88 359 GLU A C 1
ATOM 2874 O O . GLU A 1 359 ? 3.480 -17.882 -23.115 1.00 81.88 359 GLU A O 1
ATOM 2879 N N . ILE A 1 360 ? 2.418 -19.860 -23.105 1.00 83.12 360 ILE A N 1
ATOM 2880 C CA . ILE A 1 360 ? 1.883 -19.727 -21.740 1.00 83.12 360 ILE A CA 1
ATOM 2881 C C . ILE A 1 360 ? 3.015 -19.493 -20.726 1.00 83.12 360 ILE A C 1
ATOM 2883 O O . ILE A 1 360 ? 2.925 -18.590 -19.896 1.00 83.12 360 ILE A O 1
ATOM 2887 N N . ILE A 1 361 ? 4.096 -20.277 -20.795 1.00 84.56 361 ILE A N 1
ATOM 2888 C CA . ILE A 1 361 ? 5.250 -20.130 -19.889 1.00 84.56 361 ILE A CA 1
ATOM 2889 C C . ILE A 1 361 ? 5.955 -18.782 -20.094 1.00 84.56 361 ILE A C 1
ATOM 2891 O O . ILE A 1 361 ? 6.460 -18.208 -19.132 1.00 84.56 361 ILE A O 1
ATOM 2895 N N . SER A 1 362 ? 5.991 -18.282 -21.330 1.00 88.38 362 SER A N 1
ATOM 2896 C CA . SER A 1 362 ? 6.654 -17.020 -21.663 1.00 88.38 362 SER A CA 1
ATOM 2897 C C . SER A 1 362 ? 5.839 -15.773 -21.299 1.00 88.38 362 SER A C 1
ATOM 2899 O O . SER A 1 362 ? 6.424 -14.732 -21.034 1.00 88.38 362 SER A O 1
ATOM 2901 N N . ARG A 1 363 ? 4.501 -15.872 -21.264 1.00 89.69 363 ARG A N 1
ATOM 2902 C CA . ARG A 1 363 ? 3.577 -14.758 -20.983 1.00 89.69 363 ARG A CA 1
ATOM 2903 C C . ARG A 1 363 ? 3.307 -14.560 -19.492 1.00 89.69 363 ARG A C 1
ATOM 2905 O O . ARG A 1 363 ? 3.122 -13.427 -19.039 1.00 89.69 363 ARG A O 1
ATOM 2912 N N . PHE A 1 364 ? 3.225 -15.654 -18.734 1.00 92.69 364 PHE A N 1
ATOM 2913 C CA . PHE A 1 364 ? 2.862 -15.626 -17.318 1.00 92.69 364 PHE A CA 1
ATOM 2914 C C . PHE A 1 364 ? 4.082 -15.808 -16.423 1.00 92.69 364 PHE A C 1
ATOM 2916 O O . PHE A 1 364 ? 4.774 -16.823 -16.470 1.00 92.69 364 PHE A O 1
ATOM 2923 N N . HIS A 1 365 ? 4.286 -14.856 -15.520 1.00 92.38 365 HIS A N 1
ATOM 2924 C CA . HIS A 1 365 ? 5.413 -14.836 -14.603 1.00 92.38 365 HIS A CA 1
ATOM 2925 C C . HIS A 1 365 ? 4.949 -14.872 -13.142 1.00 92.38 365 HIS A C 1
ATOM 2927 O O . HIS A 1 365 ? 3.854 -14.449 -12.775 1.00 92.38 365 HIS A O 1
ATOM 2933 N N . HIS A 1 366 ? 5.819 -15.389 -12.276 1.00 89.38 366 HIS A N 1
ATOM 2934 C CA . HIS A 1 366 ? 5.665 -15.275 -10.824 1.00 89.38 366 HIS A CA 1
ATOM 2935 C C . HIS A 1 366 ? 5.920 -13.833 -10.341 1.00 89.38 366 HIS A C 1
ATOM 2937 O O . HIS A 1 366 ? 6.034 -12.919 -11.145 1.00 89.38 366 HIS A O 1
ATOM 2943 N N . SER A 1 367 ? 6.079 -13.648 -9.027 1.00 89.81 367 SER A N 1
ATOM 2944 C CA . SER A 1 367 ? 6.394 -12.355 -8.407 1.00 89.81 367 SER A CA 1
ATOM 2945 C C . SER A 1 367 ? 7.621 -11.647 -9.008 1.00 89.81 367 SER A C 1
ATOM 2947 O O . SER A 1 367 ? 8.651 -12.312 -9.191 1.00 89.81 367 SER A O 1
ATOM 2949 N N . PRO A 1 368 ? 7.573 -10.304 -9.187 1.00 88.81 368 PRO A N 1
ATOM 2950 C CA . PRO A 1 368 ? 8.738 -9.464 -9.494 1.00 88.81 368 PRO A CA 1
ATOM 2951 C C . PRO A 1 368 ? 9.935 -9.758 -8.592 1.00 88.81 368 PRO A C 1
ATOM 2953 O O . PRO A 1 368 ? 11.078 -9.760 -9.047 1.00 88.81 368 PRO A O 1
ATOM 2956 N N . LYS A 1 369 ? 9.663 -10.116 -7.329 1.00 88.12 369 LYS A N 1
ATOM 2957 C CA . LYS A 1 369 ? 10.675 -10.463 -6.331 1.00 88.12 369 LYS A CA 1
ATOM 2958 C C . LYS A 1 369 ? 11.671 -11.513 -6.820 1.00 88.12 369 LYS A C 1
ATOM 2960 O O . LYS A 1 369 ? 12.851 -11.438 -6.500 1.00 88.12 369 LYS A O 1
ATOM 2965 N N . ARG A 1 370 ? 11.207 -12.492 -7.604 1.00 87.62 370 ARG A N 1
ATOM 2966 C CA . ARG A 1 370 ? 12.051 -13.584 -8.113 1.00 87.62 370 ARG A CA 1
ATOM 2967 C C . ARG A 1 370 ? 13.060 -13.143 -9.160 1.00 87.62 370 ARG A C 1
ATOM 2969 O O . ARG A 1 370 ? 13.916 -13.949 -9.507 1.00 87.62 370 ARG A O 1
ATOM 2976 N N . TYR A 1 371 ? 12.933 -11.931 -9.682 1.00 86.94 371 TYR A N 1
ATOM 2977 C CA . TYR A 1 371 ? 13.774 -11.418 -10.750 1.00 86.94 371 TYR A CA 1
ATOM 2978 C C . TYR A 1 371 ? 14.758 -10.346 -10.259 1.00 86.94 371 TYR A C 1
ATOM 2980 O O . TYR A 1 371 ? 15.714 -10.050 -10.967 1.00 86.94 371 TYR A O 1
ATOM 2988 N N . PHE A 1 372 ? 14.599 -9.799 -9.047 1.00 83.56 372 PHE A N 1
ATOM 2989 C CA . PHE A 1 372 ? 15.550 -8.814 -8.519 1.00 83.56 372 PHE A CA 1
ATOM 2990 C C . PHE A 1 372 ? 16.987 -9.351 -8.495 1.00 83.56 372 PHE A C 1
ATOM 2992 O O . PHE A 1 372 ? 17.237 -10.492 -8.107 1.00 83.56 372 PHE A O 1
ATOM 2999 N N . GLY A 1 373 ? 17.929 -8.505 -8.921 1.00 80.88 373 GLY A N 1
ATOM 3000 C CA . GLY A 1 373 ? 19.357 -8.826 -8.971 1.00 80.88 373 GLY A CA 1
ATOM 3001 C C . GLY A 1 373 ? 19.766 -9.790 -10.090 1.00 80.88 373 GLY A C 1
ATOM 3002 O O . GLY A 1 373 ? 20.926 -10.188 -10.135 1.00 80.88 373 GLY A O 1
ATOM 3003 N N . GLN A 1 374 ? 18.851 -10.178 -10.985 1.00 84.56 374 GLN A N 1
ATOM 3004 C CA . GLN A 1 374 ? 19.173 -11.036 -12.125 1.00 84.56 374 GLN A CA 1
ATOM 3005 C C . GLN A 1 374 ? 19.439 -10.208 -13.376 1.00 84.56 374 GLN A C 1
ATOM 3007 O O . GLN A 1 374 ? 18.563 -9.486 -13.846 1.00 84.56 374 GLN A O 1
ATOM 3012 N N . ASP A 1 375 ? 20.616 -10.396 -13.963 1.00 83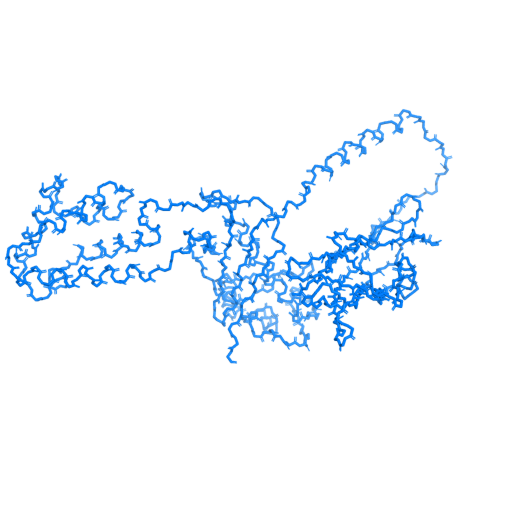.88 375 ASP A N 1
ATOM 3013 C CA . ASP A 1 375 ? 20.971 -9.825 -15.258 1.00 83.88 375 ASP A CA 1
ATOM 3014 C C . ASP A 1 375 ? 20.797 -10.884 -16.355 1.00 83.88 375 ASP A C 1
ATOM 3016 O O . ASP A 1 375 ? 21.724 -11.600 -16.732 1.00 83.88 375 ASP A O 1
ATOM 3020 N N . ARG A 1 376 ? 19.544 -11.082 -16.781 1.00 88.56 376 ARG A N 1
ATOM 3021 C CA . ARG A 1 376 ? 19.196 -11.998 -17.875 1.00 88.56 376 ARG A CA 1
ATOM 3022 C C . ARG A 1 376 ? 18.053 -11.455 -18.718 1.00 88.56 376 ARG A C 1
ATOM 3024 O O . ARG A 1 376 ? 17.215 -10.685 -18.242 1.00 88.56 376 ARG A O 1
ATOM 3031 N N . SER A 1 377 ? 17.996 -11.918 -19.958 1.00 88.38 377 SER A N 1
ATOM 3032 C CA . SER A 1 377 ? 16.839 -11.779 -20.833 1.00 88.38 377 SER A CA 1
ATOM 3033 C C . SER A 1 377 ? 16.131 -13.119 -20.995 1.00 88.38 377 SER A C 1
ATOM 3035 O O . SER A 1 377 ? 16.707 -14.186 -20.762 1.00 88.38 377 SER A O 1
ATOM 3037 N N . PHE A 1 378 ? 14.861 -13.063 -21.365 1.00 86.56 378 PHE A N 1
ATOM 3038 C CA . PHE A 1 378 ? 14.085 -14.235 -21.744 1.00 86.56 378 PHE A CA 1
ATOM 3039 C C . PHE A 1 378 ? 13.118 -13.857 -22.873 1.00 86.56 378 PHE A C 1
ATOM 3041 O O . PHE A 1 378 ? 12.674 -12.705 -22.930 1.00 86.56 378 PHE A O 1
ATOM 3048 N N . PRO A 1 379 ? 12.807 -14.802 -23.774 1.00 88.25 379 PRO A N 1
ATOM 3049 C CA . PRO A 1 379 ? 11.852 -14.562 -24.842 1.00 88.25 379 PRO A CA 1
ATOM 3050 C C . PRO A 1 379 ? 10.437 -14.529 -24.266 1.00 88.25 379 PRO A C 1
ATOM 3052 O O . PRO A 1 379 ? 10.059 -15.412 -23.491 1.00 88.25 379 PRO A O 1
ATOM 3055 N N . ILE A 1 380 ? 9.662 -13.524 -24.662 1.00 87.06 380 ILE A N 1
ATOM 3056 C CA . ILE A 1 380 ? 8.221 -13.445 -24.432 1.00 87.06 380 ILE A CA 1
ATOM 3057 C C . ILE A 1 380 ? 7.537 -13.610 -25.778 1.00 87.06 380 ILE A C 1
ATOM 3059 O O . ILE A 1 380 ? 7.869 -12.898 -26.722 1.00 87.06 380 ILE A O 1
ATOM 3063 N N . ILE A 1 381 ? 6.600 -14.554 -25.844 1.00 86.38 381 ILE A N 1
ATOM 3064 C CA . ILE A 1 381 ? 5.794 -14.823 -27.030 1.00 86.38 381 ILE A CA 1
ATOM 3065 C C . ILE A 1 381 ? 4.383 -14.316 -26.756 1.00 86.38 381 ILE A C 1
ATOM 3067 O O . ILE A 1 381 ? 3.767 -14.704 -25.759 1.00 86.38 381 ILE A O 1
ATOM 3071 N N . LEU A 1 382 ? 3.881 -13.450 -27.630 1.00 83.38 382 LEU A N 1
ATOM 3072 C CA . LEU A 1 382 ? 2.530 -12.912 -27.547 1.00 83.38 382 LEU A CA 1
ATOM 3073 C C . LEU A 1 382 ? 1.974 -12.741 -28.962 1.00 83.38 382 LEU A C 1
ATOM 3075 O O . LEU A 1 382 ? 2.536 -11.981 -29.735 1.00 83.38 382 LEU A O 1
ATOM 3079 N N . GLU A 1 383 ? 0.892 -13.455 -29.294 1.00 75.62 383 GLU A N 1
ATOM 3080 C CA . GLU A 1 383 ? 0.197 -13.330 -30.593 1.00 75.62 383 GLU A CA 1
ATOM 3081 C C . GLU A 1 383 ? 1.147 -13.406 -31.810 1.00 75.62 383 GLU A C 1
ATOM 3083 O O . GLU A 1 383 ? 1.063 -12.599 -32.727 1.00 75.62 383 GLU A O 1
ATOM 3088 N N . GLU A 1 384 ? 2.043 -14.403 -31.807 1.00 73.62 384 GLU A N 1
ATOM 3089 C CA . GLU A 1 384 ? 3.075 -14.678 -32.834 1.00 73.62 384 GLU A CA 1
ATOM 3090 C C . GLU A 1 384 ? 4.328 -13.780 -32.809 1.00 73.62 384 GLU A C 1
ATOM 3092 O O . GLU A 1 384 ? 5.335 -14.147 -33.420 1.00 73.62 384 GLU A O 1
ATOM 3097 N N . ASP A 1 385 ? 4.339 -12.694 -32.033 1.00 79.81 385 ASP A N 1
ATOM 3098 C CA . ASP A 1 385 ? 5.537 -11.880 -31.813 1.00 79.81 385 ASP A CA 1
ATOM 3099 C C . ASP A 1 385 ? 6.420 -12.484 -30.706 1.00 79.81 385 ASP A C 1
ATOM 3101 O O . ASP A 1 385 ? 5.946 -12.778 -29.606 1.00 79.81 385 ASP A O 1
ATOM 3105 N N . GLU A 1 386 ? 7.720 -12.655 -30.976 1.00 84.50 386 GLU A N 1
ATOM 3106 C CA . GLU A 1 386 ? 8.730 -13.094 -29.999 1.00 84.50 386 GLU A CA 1
ATOM 3107 C C . GLU A 1 386 ? 9.747 -11.965 -29.763 1.00 84.50 386 GLU A C 1
ATOM 3109 O O . GLU A 1 386 ? 10.546 -11.635 -30.640 1.00 84.50 386 GLU A O 1
ATOM 3114 N N . GLU A 1 387 ? 9.742 -11.376 -28.564 1.00 87.38 387 GLU A N 1
ATOM 3115 C CA . GLU A 1 387 ? 10.710 -10.348 -28.157 1.00 87.38 387 GLU A CA 1
ATOM 3116 C C . GLU A 1 387 ? 11.501 -10.814 -26.931 1.00 87.38 387 GLU A C 1
ATOM 3118 O O . GLU A 1 387 ? 10.950 -11.341 -25.963 1.00 87.38 387 GLU A O 1
ATOM 3123 N N . ASN A 1 388 ? 12.818 -10.601 -26.945 1.00 88.62 388 ASN A N 1
ATOM 3124 C CA . ASN A 1 388 ? 13.654 -10.838 -25.773 1.00 88.62 388 ASN A CA 1
ATOM 3125 C C . ASN A 1 388 ? 13.586 -9.641 -24.826 1.00 88.62 388 ASN A C 1
ATOM 3127 O O . ASN A 1 388 ? 14.112 -8.568 -25.121 1.00 88.62 388 ASN A O 1
ATOM 3131 N N . ILE A 1 389 ? 12.997 -9.851 -23.653 1.00 87.00 389 ILE A N 1
ATOM 3132 C CA . ILE A 1 389 ? 12.819 -8.805 -22.650 1.00 87.00 389 ILE A CA 1
ATOM 3133 C C . ILE A 1 389 ? 13.838 -8.992 -21.530 1.00 87.00 389 ILE A C 1
ATOM 3135 O O . ILE A 1 389 ? 14.036 -10.087 -21.002 1.00 87.00 389 ILE A O 1
ATOM 3139 N N . GLN A 1 390 ? 14.507 -7.898 -21.165 1.00 89.25 390 GLN A N 1
ATOM 3140 C CA . GLN A 1 390 ? 15.368 -7.862 -19.988 1.00 89.25 390 GLN A CA 1
ATOM 3141 C C . GLN A 1 390 ? 14.531 -7.879 -18.710 1.00 89.25 390 GLN A C 1
ATOM 3143 O O . GLN A 1 390 ? 13.524 -7.175 -18.605 1.00 89.25 390 GLN A O 1
ATOM 3148 N N . VAL A 1 391 ? 15.012 -8.602 -17.698 1.00 88.50 391 VAL A N 1
ATOM 3149 C CA . VAL A 1 391 ? 14.418 -8.640 -16.353 1.00 88.50 391 VAL A CA 1
ATOM 3150 C C . VAL A 1 391 ? 14.090 -7.243 -15.809 1.00 88.50 391 VAL A C 1
ATOM 3152 O O . VAL A 1 391 ? 12.992 -7.031 -15.296 1.00 88.50 391 VAL A O 1
ATOM 3155 N N . ASN A 1 392 ? 14.994 -6.272 -15.968 1.00 86.44 392 ASN A N 1
ATOM 3156 C CA . ASN A 1 392 ? 14.779 -4.910 -15.475 1.00 86.44 392 ASN A CA 1
ATOM 3157 C C . ASN A 1 392 ? 13.557 -4.238 -16.117 1.00 86.44 392 ASN A C 1
ATOM 3159 O O . ASN A 1 392 ? 12.813 -3.556 -15.417 1.00 86.44 392 ASN A O 1
ATOM 3163 N N . ARG A 1 393 ? 13.291 -4.482 -17.410 1.00 90.00 393 ARG A N 1
ATOM 3164 C CA . ARG A 1 393 ? 12.088 -3.964 -18.082 1.00 90.00 393 ARG A CA 1
ATOM 3165 C C . ARG A 1 393 ? 10.820 -4.611 -17.523 1.00 90.00 393 ARG A C 1
ATOM 3167 O O . ARG A 1 393 ? 9.839 -3.907 -17.307 1.00 90.00 393 ARG A O 1
ATOM 3174 N N . LEU A 1 394 ? 10.845 -5.915 -17.228 1.00 89.50 394 LEU A N 1
ATOM 3175 C CA . LEU A 1 394 ? 9.713 -6.603 -16.589 1.00 89.50 394 LEU A CA 1
ATOM 3176 C C . LEU A 1 394 ? 9.412 -6.013 -15.202 1.00 89.50 394 LEU A C 1
ATOM 3178 O O . LEU A 1 394 ? 8.261 -5.728 -14.885 1.00 89.50 394 LEU A O 1
ATOM 3182 N N . ILE A 1 395 ? 10.449 -5.789 -14.389 1.00 89.19 395 ILE A N 1
ATOM 3183 C CA . ILE A 1 395 ? 10.312 -5.187 -13.055 1.00 89.19 395 ILE A CA 1
ATOM 3184 C C . ILE A 1 395 ? 9.770 -3.754 -13.160 1.00 89.19 395 ILE A C 1
ATOM 3186 O O . ILE A 1 395 ? 8.845 -3.400 -12.434 1.00 89.19 395 ILE A O 1
ATOM 3190 N N . GLN A 1 396 ? 10.289 -2.948 -14.090 1.00 88.75 396 GLN A N 1
ATOM 3191 C CA . GLN A 1 396 ? 9.787 -1.594 -14.349 1.00 88.75 396 GLN A CA 1
ATOM 3192 C C . GLN A 1 396 ? 8.309 -1.595 -14.759 1.00 88.75 396 GLN A C 1
ATOM 3194 O O . GLN A 1 396 ? 7.542 -0.766 -14.273 1.00 88.75 396 GLN A O 1
ATOM 3199 N N . ALA A 1 397 ? 7.888 -2.541 -15.602 1.00 90.50 397 ALA A N 1
ATOM 3200 C CA . ALA A 1 397 ? 6.484 -2.693 -15.975 1.00 90.50 397 ALA A CA 1
ATOM 3201 C C . ALA A 1 397 ? 5.607 -3.088 -14.771 1.00 90.50 397 ALA A C 1
ATOM 3203 O O . ALA A 1 397 ? 4.490 -2.592 -14.639 1.00 90.50 397 ALA A O 1
ATOM 3204 N N . ALA A 1 398 ? 6.122 -3.906 -13.845 1.00 91.81 398 ALA A N 1
ATOM 3205 C CA . ALA A 1 398 ? 5.416 -4.240 -12.605 1.00 91.81 398 ALA A CA 1
ATOM 3206 C C . ALA A 1 398 ? 5.253 -3.027 -11.684 1.00 91.81 398 ALA A C 1
ATOM 3208 O O . ALA A 1 398 ? 4.197 -2.833 -11.084 1.00 91.81 398 ALA A O 1
ATOM 3209 N N . TRP A 1 399 ? 6.279 -2.178 -11.600 1.00 90.44 399 TRP A N 1
ATOM 3210 C CA . TRP A 1 399 ? 6.203 -0.919 -10.859 1.00 90.44 399 TRP A CA 1
ATOM 3211 C C . TRP A 1 399 ? 5.172 0.019 -11.474 1.00 90.44 399 TRP A C 1
ATOM 3213 O O . TRP A 1 399 ? 4.332 0.551 -10.752 1.00 90.44 399 TRP A O 1
ATOM 3223 N N . ALA A 1 400 ? 5.202 0.178 -12.799 1.00 90.06 400 ALA A N 1
ATOM 3224 C CA . ALA A 1 400 ? 4.241 0.998 -13.525 1.00 90.06 400 ALA A CA 1
ATOM 3225 C C . ALA A 1 400 ? 2.800 0.542 -13.258 1.00 90.06 400 ALA A C 1
ATOM 3227 O O . ALA A 1 400 ? 1.953 1.379 -12.959 1.00 90.06 400 ALA A O 1
ATOM 3228 N N . GLN A 1 401 ? 2.547 -0.772 -13.253 1.00 93.25 401 GLN A N 1
ATOM 3229 C CA . GLN A 1 401 ? 1.226 -1.320 -12.953 1.00 93.25 401 GLN A CA 1
ATOM 3230 C C . GLN A 1 401 ? 0.755 -0.985 -11.528 1.00 93.25 401 GLN A C 1
ATOM 3232 O O . GLN A 1 401 ? -0.398 -0.606 -11.341 1.00 93.25 401 GLN A O 1
ATOM 3237 N N . LEU A 1 402 ? 1.613 -1.102 -10.508 1.00 92.88 402 LEU A N 1
ATOM 3238 C CA . LEU A 1 402 ? 1.229 -0.736 -9.136 1.00 92.88 402 LEU A CA 1
ATOM 3239 C C . LEU A 1 402 ? 1.000 0.774 -8.967 1.00 92.88 402 LEU A C 1
ATOM 3241 O O . LEU A 1 402 ? 0.128 1.182 -8.198 1.00 92.88 402 LEU A O 1
ATOM 3245 N N . ILE A 1 403 ? 1.762 1.601 -9.686 1.00 91.06 403 ILE A N 1
ATOM 3246 C CA . ILE A 1 403 ? 1.563 3.055 -9.719 1.00 91.06 403 ILE A CA 1
ATOM 3247 C C . ILE A 1 403 ? 0.214 3.390 -10.367 1.00 91.06 403 ILE A C 1
ATOM 3249 O O . ILE A 1 403 ? -0.528 4.200 -9.816 1.00 91.06 403 ILE A O 1
ATOM 3253 N N . GLU A 1 404 ? -0.132 2.739 -11.480 1.00 91.62 404 GLU A N 1
ATOM 3254 C CA . GLU A 1 404 ? -1.416 2.917 -12.171 1.00 91.62 404 GLU A CA 1
ATOM 3255 C C . GLU A 1 404 ? -2.595 2.531 -11.267 1.00 91.62 404 GLU A C 1
ATOM 3257 O O . GLU A 1 404 ? -3.500 3.337 -11.072 1.00 91.62 404 GLU A O 1
ATOM 3262 N N . LEU A 1 405 ? -2.527 1.373 -10.596 1.00 92.69 405 LEU A N 1
ATOM 3263 C CA . LEU A 1 405 ? -3.543 0.963 -9.614 1.00 92.69 405 LEU A CA 1
ATOM 3264 C C . LEU A 1 405 ? -3.678 1.959 -8.451 1.00 92.69 405 LEU A C 1
ATOM 3266 O O . LEU A 1 405 ? -4.772 2.181 -7.930 1.00 92.69 405 LEU A O 1
ATOM 3270 N N . THR A 1 406 ? -2.570 2.575 -8.037 1.00 91.69 406 THR A N 1
ATOM 3271 C CA . THR A 1 406 ? -2.585 3.583 -6.971 1.00 91.69 406 THR A CA 1
ATOM 3272 C C . THR A 1 406 ? -3.229 4.890 -7.420 1.00 91.69 406 THR A C 1
ATOM 3274 O O . THR A 1 406 ? -3.968 5.513 -6.653 1.00 91.69 406 THR A O 1
ATOM 3277 N N . GLU A 1 407 ? -2.971 5.309 -8.655 1.00 90.25 407 GLU A N 1
ATOM 3278 C CA . GLU A 1 407 ? -3.598 6.495 -9.231 1.00 90.25 407 GLU A CA 1
ATOM 3279 C C . GLU A 1 407 ? -5.102 6.268 -9.454 1.00 90.25 407 GLU A C 1
ATOM 3281 O O . GLU A 1 407 ? -5.909 7.118 -9.076 1.00 90.25 407 GLU A O 1
ATOM 3286 N N . ASP A 1 408 ? -5.495 5.083 -9.927 1.00 90.19 408 ASP A N 1
ATOM 3287 C CA . ASP A 1 408 ? -6.898 4.669 -10.026 1.00 90.19 408 ASP A CA 1
ATOM 3288 C C . ASP A 1 408 ? -7.614 4.733 -8.669 1.00 90.19 408 ASP A C 1
ATOM 3290 O O . ASP A 1 408 ? -8.736 5.244 -8.569 1.00 90.19 408 ASP A O 1
ATOM 3294 N N . TYR A 1 409 ? -6.965 4.250 -7.604 1.00 89.81 409 TYR A N 1
ATOM 3295 C CA . TYR A 1 409 ? -7.493 4.350 -6.245 1.00 89.81 409 TYR A CA 1
ATOM 3296 C C . TYR A 1 409 ? -7.668 5.810 -5.814 1.00 89.81 409 TYR A C 1
ATOM 3298 O O . TYR A 1 409 ? -8.750 6.186 -5.359 1.00 89.81 409 TYR A O 1
ATOM 3306 N N . ARG A 1 410 ? -6.643 6.654 -5.994 1.00 88.19 410 ARG A N 1
ATOM 3307 C CA . ARG A 1 410 ? -6.696 8.082 -5.637 1.00 88.19 410 ARG A CA 1
ATOM 3308 C C . ARG A 1 410 ? -7.837 8.822 -6.321 1.00 88.19 410 ARG A C 1
ATOM 3310 O O . ARG A 1 410 ? -8.496 9.633 -5.678 1.00 88.19 410 ARG A O 1
ATOM 3317 N N . GLN A 1 411 ? -8.069 8.549 -7.603 1.00 85.50 411 GLN A N 1
ATOM 3318 C CA . GLN A 1 411 ? -9.105 9.226 -8.387 1.00 85.50 411 GLN A CA 1
ATOM 3319 C C . GLN A 1 411 ? -10.526 8.831 -7.968 1.00 85.50 411 GLN A C 1
ATOM 3321 O O . GLN A 1 411 ? -11.459 9.615 -8.135 1.00 85.50 411 GLN A O 1
ATOM 3326 N N . ARG A 1 412 ? -10.704 7.622 -7.424 1.00 83.38 412 ARG A N 1
ATOM 3327 C CA . ARG A 1 412 ? -12.020 7.067 -7.054 1.00 83.38 412 ARG A CA 1
ATOM 3328 C C . ARG A 1 412 ? -12.319 7.131 -5.560 1.00 83.38 412 ARG A C 1
ATOM 3330 O O . ARG A 1 412 ? -13.459 6.917 -5.146 1.00 83.38 412 ARG A O 1
ATOM 3337 N N . ALA A 1 413 ? -11.307 7.358 -4.737 1.00 73.06 413 ALA A N 1
ATOM 3338 C CA . ALA A 1 413 ? -11.450 7.345 -3.296 1.00 73.06 413 ALA A CA 1
ATOM 3339 C C . ALA A 1 413 ? -12.282 8.534 -2.791 1.00 73.06 413 ALA A C 1
ATOM 3341 O O . ALA A 1 413 ? -12.235 9.645 -3.309 1.00 73.06 413 ALA A O 1
ATOM 3342 N N . ARG A 1 414 ? -13.043 8.297 -1.714 1.00 65.00 414 ARG A N 1
ATOM 3343 C CA . ARG A 1 414 ? -13.853 9.340 -1.055 1.00 65.00 414 ARG A CA 1
ATOM 3344 C C . ARG A 1 414 ? -12.993 10.412 -0.364 1.00 65.00 414 ARG A C 1
ATOM 3346 O O . ARG A 1 414 ? -13.478 11.514 -0.122 1.00 65.00 414 ARG A O 1
ATOM 3353 N N . ARG A 1 415 ? -11.738 10.087 -0.021 1.00 70.06 415 ARG A N 1
ATOM 3354 C CA . ARG A 1 415 ? -10.756 10.998 0.593 1.00 70.06 415 ARG A CA 1
ATOM 3355 C C . ARG A 1 415 ? -10.093 11.856 -0.488 1.00 70.06 415 ARG A C 1
ATOM 3357 O O . ARG A 1 415 ? -9.795 11.361 -1.568 1.00 70.06 415 ARG A O 1
ATOM 3364 N N . ARG A 1 416 ? -9.815 13.125 -0.175 1.00 72.19 416 ARG A N 1
ATOM 3365 C CA . ARG A 1 416 ? -8.996 13.993 -1.034 1.00 72.19 416 ARG A CA 1
ATOM 3366 C C . ARG A 1 416 ? -7.514 13.671 -0.845 1.00 72.19 416 ARG A C 1
ATOM 3368 O O . ARG A 1 416 ? -7.033 13.684 0.286 1.00 72.19 416 ARG A O 1
ATOM 3375 N N . PHE A 1 417 ? -6.826 13.418 -1.950 1.00 83.25 417 PHE A N 1
ATOM 3376 C CA . PHE A 1 417 ? -5.377 13.235 -2.008 1.00 83.25 417 PHE A CA 1
ATOM 3377 C C . PHE A 1 417 ? -4.708 14.477 -2.589 1.00 83.25 417 PHE A C 1
ATOM 3379 O O . PHE A 1 417 ? -5.323 15.224 -3.356 1.00 83.25 417 PHE A O 1
ATOM 3386 N N . SER A 1 418 ? -3.440 14.686 -2.249 1.00 81.56 418 SER A N 1
ATOM 3387 C CA . SER A 1 418 ? -2.611 15.683 -2.915 1.00 81.56 418 SER A CA 1
ATOM 3388 C C . SER A 1 418 ? -2.467 15.339 -4.401 1.00 81.56 418 SER A C 1
ATOM 3390 O O . SER A 1 418 ? -2.230 14.192 -4.776 1.00 81.56 418 SER A O 1
ATOM 3392 N N . GLU A 1 419 ? -2.587 16.341 -5.268 1.00 81.50 419 GLU A N 1
ATOM 3393 C CA . GLU A 1 419 ? -2.372 16.150 -6.703 1.00 81.50 419 GLU A CA 1
ATOM 3394 C C . GLU A 1 419 ? -0.889 16.006 -7.044 1.00 81.50 419 GLU A C 1
ATOM 3396 O O . GLU A 1 419 ? -0.023 16.610 -6.402 1.00 81.50 419 GLU A O 1
ATOM 3401 N N . GLY A 1 420 ? -0.619 15.287 -8.131 1.00 82.25 420 GLY A N 1
ATOM 3402 C CA . GLY A 1 420 ? 0.689 15.255 -8.761 1.00 82.25 420 GLY A CA 1
ATOM 3403 C C . GLY A 1 420 ? 1.173 13.868 -9.155 1.00 82.25 420 GLY A C 1
ATOM 3404 O O . GLY A 1 420 ? 0.593 12.864 -8.736 1.00 82.25 420 GLY A O 1
ATOM 3405 N N . ASP A 1 421 ? 2.260 13.854 -9.924 1.00 81.69 421 ASP A N 1
ATOM 3406 C CA . ASP A 1 421 ? 2.923 12.653 -10.421 1.00 81.69 421 ASP A CA 1
ATOM 3407 C C . ASP A 1 421 ? 3.815 12.037 -9.340 1.00 81.69 421 ASP A C 1
ATOM 3409 O O . ASP A 1 421 ? 4.555 12.734 -8.630 1.00 81.69 421 ASP A O 1
ATOM 3413 N N . PHE A 1 422 ? 3.787 10.710 -9.248 1.00 81.94 422 PHE A N 1
ATOM 3414 C CA . PHE A 1 422 ? 4.665 9.952 -8.368 1.00 81.94 422 PHE A CA 1
ATOM 3415 C C . PHE A 1 422 ? 6.096 9.940 -8.909 1.00 81.94 422 PHE A C 1
ATOM 3417 O O . PHE A 1 422 ? 6.403 9.261 -9.883 1.00 81.94 422 PHE A O 1
ATOM 3424 N N . LEU A 1 423 ? 6.986 10.681 -8.247 1.00 78.06 423 LEU A N 1
ATOM 3425 C CA . LEU A 1 423 ? 8.417 10.727 -8.584 1.00 78.06 423 LEU A CA 1
ATOM 3426 C C . LEU A 1 423 ? 9.298 10.037 -7.537 1.00 78.06 423 LEU A C 1
ATOM 3428 O O . LEU A 1 423 ? 10.521 10.038 -7.648 1.00 78.06 423 LEU A O 1
ATOM 3432 N N . THR A 1 424 ? 8.707 9.508 -6.468 1.00 79.44 424 THR A N 1
ATOM 3433 C CA . THR A 1 424 ? 9.448 8.903 -5.360 1.00 79.44 424 THR A CA 1
ATOM 3434 C C . THR A 1 424 ? 8.708 7.676 -4.861 1.00 79.44 424 THR A C 1
ATOM 3436 O O . THR A 1 424 ? 7.557 7.763 -4.431 1.00 79.44 424 THR A O 1
ATOM 3439 N N . ALA A 1 425 ? 9.393 6.538 -4.917 1.00 84.19 425 ALA A N 1
ATOM 3440 C CA . ALA A 1 425 ? 8.927 5.281 -4.369 1.00 84.19 425 ALA A CA 1
ATOM 3441 C C . ALA A 1 425 ? 10.029 4.657 -3.505 1.00 84.19 425 ALA A C 1
ATOM 3443 O O . ALA A 1 425 ? 11.203 4.657 -3.872 1.00 84.19 425 ALA A O 1
ATOM 3444 N N . VAL A 1 426 ? 9.633 4.124 -2.359 1.00 84.75 426 VAL A N 1
ATOM 3445 C CA . VAL A 1 426 ? 10.407 3.224 -1.518 1.00 84.75 426 VAL A CA 1
ATOM 3446 C C . VAL A 1 426 ? 9.982 1.818 -1.906 1.00 84.75 426 VAL A C 1
ATOM 3448 O O . VAL A 1 426 ? 8.821 1.454 -1.751 1.00 84.75 426 VAL A O 1
ATOM 3451 N N . VAL A 1 427 ? 10.899 1.031 -2.452 1.00 81.81 427 VAL A N 1
ATOM 3452 C CA . VAL A 1 427 ? 10.595 -0.344 -2.854 1.00 81.81 427 VAL A CA 1
ATOM 3453 C C . VAL A 1 427 ? 11.159 -1.279 -1.803 1.00 81.81 427 VAL A C 1
ATOM 3455 O O . VAL A 1 427 ? 12.372 -1.324 -1.595 1.00 81.81 427 VAL A O 1
ATOM 3458 N N . THR A 1 428 ? 10.281 -2.025 -1.145 1.00 75.69 428 THR A N 1
ATOM 3459 C CA . THR A 1 428 ? 10.666 -3.101 -0.244 1.00 75.69 428 THR A CA 1
ATOM 3460 C C . THR A 1 428 ? 10.501 -4.437 -0.946 1.00 75.69 428 THR A C 1
ATOM 3462 O O . THR A 1 428 ? 9.581 -4.684 -1.727 1.00 75.69 428 THR A O 1
ATOM 3465 N N . TYR A 1 429 ? 11.452 -5.316 -0.684 1.00 69.50 429 TYR A N 1
ATOM 3466 C CA . TYR A 1 429 ? 11.361 -6.718 -1.030 1.00 69.50 429 TYR A CA 1
ATOM 3467 C C . TYR A 1 429 ? 12.079 -7.466 0.093 1.00 69.50 429 TYR A C 1
ATOM 3469 O O . TYR A 1 429 ? 13.278 -7.263 0.285 1.00 69.50 429 TYR A O 1
ATOM 3477 N N . PRO A 1 430 ? 11.388 -8.293 0.895 1.00 51.59 430 PRO A N 1
ATOM 3478 C CA . PRO A 1 430 ? 12.046 -8.975 2.001 1.00 51.59 430 PRO A CA 1
ATOM 3479 C C . PRO A 1 430 ? 13.066 -9.973 1.444 1.00 51.59 430 PRO A C 1
ATOM 3481 O O . PRO A 1 430 ? 12.684 -10.988 0.862 1.00 51.59 430 PRO A O 1
ATOM 3484 N N . THR A 1 431 ? 14.358 -9.691 1.571 1.00 49.19 431 THR A N 1
ATOM 3485 C CA . THR A 1 431 ? 15.420 -10.665 1.295 1.00 49.19 431 THR A CA 1
ATOM 3486 C C . THR A 1 431 ? 15.324 -11.779 2.335 1.00 49.19 431 THR A C 1
ATOM 3488 O O . THR A 1 431 ? 15.292 -11.484 3.529 1.00 49.19 431 THR A O 1
ATOM 3491 N N . VAL A 1 432 ? 15.220 -13.033 1.887 1.00 38.88 432 VAL A N 1
ATOM 3492 C CA . VAL A 1 432 ? 15.500 -14.195 2.746 1.00 38.88 432 VAL A CA 1
ATOM 3493 C C . VAL A 1 432 ? 16.991 -14.452 2.688 1.00 38.88 432 VAL A C 1
ATOM 3495 O O . VAL A 1 432 ? 17.508 -14.432 1.546 1.00 38.88 432 VAL A O 1
#

Sequence (432 aa):
MPVEIQLLPSFKLGVKENTQLHLPTIQIVPIKSNIPYISRITCIVRGTPNELAAQIQKSYRQFHTATPKQIYNISQLGQDPCQLDAPLITIVDCTLKVIVEYFDSDAVGKPNLSISNHVCAECDLWFIPNLQKSSSSSTKNHLPMNTSQFDHYLNNLSQQLSEKLNEKQRKRFPGWLALDFGTSNSTVTLFDPIEVPIAEVLPREQELRLRERMAEWFNSSPDLALPDVSSSEWEKFLVDISKNLAIESDQLSEIFESDNKELFLEAIRQIELCLGTSDRFRRAVSKKLYAIYHEVFRVPTLESQNLIPVVLDIDRRSTEIPSEMEVSQLIPLKLRMGRDARDNRKKAIAQGTTVSVKEIISRFHHSPKRYFGQDRSFPIILEEDEENIQVNRLIQAAWAQLIELTEDYRQRARRRFSEGDFLTAVVTYPTV

Radius of gyration: 31.92 Å; chains: 1; bounding box: 78×66×97 Å